Protein AF-0000000087268593 (afdb_homodimer)

Nearest PDB structures (foldseek):
  2pxx-assembly1_A  TM=8.171E-01  e=1.786E-08  Homo sapiens
  8h26-assembly1_E  TM=7.590E-01  e=1.357E-05  Staphylococcus aureus subsp. aureus NCTC 8325
  8h0s-assembly2_B  TM=7.038E-01  e=7.168E-04  Bacillus subtilis subsp. subtilis str. 168
  2yxl-assembly1_A  TM=5.690E-01  e=3.625E-04  Pyrococcus horikoshii OT3
  6pbd-assembly1_B  TM=5.430E-01  e=1.495E-02  Caulobacter vibrioides

Radius of gyration: 25.25 Å; Cα contacts (8 Å, |Δi|>4): 803; chains: 2; bounding box: 52×136×84 Å

Sequence (428 aa):
MHSKSRLDYYTPCANFKFSPHALLFVVMSEDMAADGYMEIINIDISSVLIEMMRKKYFNLPQLQYMQMDVRDMSKFSDESFDCAIDKGTLDSLMCGVEAPLSAAQMVLEVDRLLKPGGVFMLITYGDPSARIPHLNQPVCSWKIVLYILPRPGFKGNIRRSVFDPVPLTESGRLPEGFVLEDPDSHYIYVCKKGQELTGIDSPTLSHLKLQDSEMHSKSRLDYYTPCANFKFSPHALLFVVMSEDMAADGYMEIINIDISSVLIEMMRKKYFNLPQLQYMQMDVRDMSKFSDESFDCAIDKGTLDSLMCGVEAPLSAAQMVLEVDRLLKPGGVFMLITYGDPSARIPHLNQPVCSWKIVLYILPRPGFKGNIRRSVFDPVPLTESGRLPEGFVLEDPDSHYIYVCKKGQELTGIDSPTLSHLKLQDSE

Solvent-accessible surface area (backbone atoms only — not comparable to full-atom values): 23577 Å² total; per-residue (Å²): 137,80,79,74,77,66,78,74,71,74,38,78,60,64,75,36,76,58,78,43,45,43,30,23,34,38,38,30,22,70,69,44,40,96,84,69,39,54,37,36,40,37,35,33,46,48,55,67,53,32,53,41,31,45,66,71,41,64,83,38,79,51,55,38,65,40,64,36,40,63,58,56,54,76,89,51,57,69,47,64,24,43,33,36,40,33,36,21,46,64,34,18,40,55,56,32,80,61,20,70,60,47,42,38,34,27,45,50,38,51,56,45,27,31,24,70,60,12,38,40,37,40,39,32,44,49,50,46,82,68,40,37,69,48,64,61,36,90,90,49,53,65,52,76,47,35,28,52,40,56,46,61,83,60,78,58,77,71,82,66,59,60,83,43,72,50,72,60,42,96,87,38,28,69,47,88,85,66,73,70,70,40,82,73,28,36,29,35,40,41,30,31,34,48,64,72,79,68,76,74,73,65,73,62,73,61,67,66,59,66,76,64,80,114,138,80,80,73,78,66,78,73,70,74,39,79,58,64,75,37,75,60,78,44,45,43,30,23,32,37,38,31,23,70,67,46,38,96,83,68,40,53,37,33,41,37,34,32,46,48,56,68,52,33,54,40,32,45,66,71,40,64,86,39,79,51,56,38,68,40,65,35,40,63,58,57,54,76,90,51,57,70,46,64,22,42,33,36,41,33,36,20,46,64,34,19,38,56,59,32,79,61,20,70,60,46,43,39,32,27,46,51,40,50,55,46,27,30,25,69,61,11,37,39,39,41,39,33,44,50,50,44,80,68,40,38,70,49,64,62,35,90,90,50,53,65,51,75,47,33,28,54,40,57,47,59,83,60,78,58,78,74,83,66,60,62,84,44,72,49,73,61,41,96,88,39,28,71,48,88,84,66,74,70,71,39,84,73,29,36,29,36,40,38,29,31,34,48,64,73,79,68,74,73,75,69,75,65,76,66,66,70,66,66,76,72,75,119

pLDDT: mean 74.05, std 23.11, range [21.0, 97.44]

Foldseek 3Di:
DDPPPPPPPVPVCVVVLPPLPPFFKKFWAQPQDVVRDIAIETEDQDPVSQVSNCVVVVPPPSYHYDNDQLLDDVVAQFQRTQEMEGHCPLVVLCVDDPSLSSLLSNLVSVQRRHHQQGKYKYKAQDAQVGNVVSNPDPVFDWDKWKFKAADPPDPFDDPDDSPDTADADPVRHHDPPDDDRHNRIIMIIIITGHHPPPDPPPPPPPVVPPCPVD/DDPPPPVCPVPVCVVVLPPLPPFFKKFWACPQDVVRDIAIETEDQDPVSQVSNCVVVVPPPSYHYDNDQLLDDVVAQFQRTQEMEGHCPLVVLCVDDPSLSSLLSNLVSVQRRHHQQGKYKYKAQDAQVGNVVSNPDPVFDWDKWKFKAADPPPPFDDPDDSPDTADADPVRHHDPPDDDRHNRIIMIIIITGHHPPPPPPPPPPVPPPPPPVD

InterPro domains:
  IPR013216 Methyltransferase type 11 [PF08241] (29-121)
  IPR029063 S-adenosyl-L-methionine-dependent methyltransferase superfamily [G3DSA:3.40.50.150] (27-201)
  IPR029063 S-adenosyl-L-methionine-dependent methyltransferase superfamily [SSF53335] (29-153)
  IPR051419 Lysine/N-terminal Methyltransferase Superfamily [PTHR12176] (28-195)

Structure (mmCIF, N/CA/C/O backbone):
data_AF-0000000087268593-model_v1
#
loop_
_entity.id
_entity.type
_entity.pdbx_description
1 polymer 'Methyltransferase type 11 domain-containing protein'
#
loop_
_atom_site.group_PDB
_atom_site.id
_atom_site.type_symbol
_atom_site.label_atom_id
_atom_site.label_alt_id
_atom_site.label_comp_id
_atom_site.label_asym_id
_atom_site.label_entity_id
_atom_site.label_seq_id
_atom_site.pdbx_PDB_ins_code
_atom_site.Cartn_x
_atom_site.Cartn_y
_atom_site.Cartn_z
_atom_site.occupancy
_atom_site.B_iso_or_equiv
_atom_site.auth_seq_id
_atom_site.auth_comp_id
_atom_site.auth_asym_id
_atom_site.auth_atom_id
_atom_site.pdbx_PDB_model_num
ATOM 1 N N . MET A 1 1 ? 6.887 -4.945 -46.969 1 21.73 1 MET A N 1
ATOM 2 C CA . MET A 1 1 ? 5.676 -5.562 -46.438 1 21.73 1 MET A CA 1
ATOM 3 C C . MET A 1 1 ? 5.832 -5.887 -44.969 1 21.73 1 MET A C 1
ATOM 5 O O . MET A 1 1 ? 6.379 -6.93 -44.594 1 21.73 1 MET A O 1
ATOM 9 N N . HIS A 1 2 ? 6.242 -5.102 -44.062 1 23.88 2 HIS A N 1
ATOM 10 C CA . HIS A 1 2 ? 6.984 -5.004 -42.812 1 23.88 2 HIS A CA 1
ATOM 11 C C . HIS A 1 2 ? 6.109 -5.387 -41.625 1 23.88 2 HIS A C 1
ATOM 13 O O . HIS A 1 2 ? 5.062 -4.777 -41.406 1 23.88 2 HIS A O 1
ATOM 19 N N . SER A 1 3 ? 5.957 -6.734 -41.312 1 21 3 SER A N 1
ATOM 20 C CA . SER A 1 3 ? 5.16 -7.5 -40.344 1 21 3 SER A CA 1
ATOM 21 C C . SER A 1 3 ? 5.301 -6.945 -38.938 1 21 3 SER A C 1
ATOM 23 O O . SER A 1 3 ? 6.402 -6.926 -38.375 1 21 3 SER A O 1
ATOM 25 N N . LYS A 1 4 ? 4.68 -5.828 -38.75 1 26.39 4 LYS A N 1
ATOM 26 C CA . LYS A 1 4 ? 4.551 -5.078 -37.5 1 26.39 4 LYS A CA 1
ATOM 27 C C . LYS A 1 4 ? 4.246 -6.008 -36.344 1 26.39 4 LYS A C 1
ATOM 29 O O . LYS A 1 4 ? 3.229 -6.703 -36.344 1 26.39 4 LYS A O 1
ATOM 34 N N . SER A 1 5 ? 5.195 -6.699 -35.844 1 23.41 5 SER A N 1
ATOM 35 C CA . SER A 1 5 ? 5.23 -7.707 -34.812 1 23.41 5 SER A CA 1
ATOM 36 C C . SER A 1 5 ? 4.48 -7.234 -33.562 1 23.41 5 SER A C 1
ATOM 38 O O . SER A 1 5 ? 4.906 -6.289 -32.906 1 23.41 5 SER A O 1
ATOM 40 N N . ARG A 1 6 ? 3.133 -6.965 -33.688 1 26.36 6 ARG A N 1
ATOM 41 C CA . ARG A 1 6 ? 2.123 -6.695 -32.688 1 26.36 6 ARG A CA 1
ATOM 42 C C . ARG A 1 6 ? 2.316 -7.602 -31.469 1 26.36 6 ARG A C 1
ATOM 44 O O . ARG A 1 6 ? 2.168 -8.82 -31.578 1 26.36 6 ARG A O 1
ATOM 51 N N . LEU A 1 7 ? 3.338 -7.395 -30.859 1 27.27 7 LEU A N 1
ATOM 52 C CA . LEU A 1 7 ? 3.463 -8.133 -29.609 1 27.27 7 LEU A CA 1
ATOM 53 C C . LEU A 1 7 ? 2.115 -8.227 -28.906 1 27.27 7 LEU A C 1
ATOM 55 O O . LEU A 1 7 ? 1.585 -7.219 -28.422 1 27.27 7 LEU A O 1
ATOM 59 N N . ASP A 1 8 ? 1.06 -8.82 -29.422 1 28.05 8 ASP A N 1
ATOM 60 C CA . ASP A 1 8 ? -0.202 -9.336 -28.906 1 28.05 8 ASP A CA 1
ATOM 61 C C . ASP A 1 8 ? -0.031 -9.883 -27.5 1 28.05 8 ASP A C 1
ATOM 63 O O . ASP A 1 8 ? 0.401 -11.023 -27.312 1 28.05 8 ASP A O 1
ATOM 67 N N . TYR A 1 9 ? 0.7 -9.258 -26.703 1 29.55 9 TYR A N 1
ATOM 68 C CA . TYR A 1 9 ? 0.816 -9.664 -25.312 1 29.55 9 TYR A CA 1
ATOM 69 C C . TYR A 1 9 ? -0.553 -9.977 -24.719 1 29.55 9 TYR A C 1
ATOM 71 O O . TYR A 1 9 ? -1.32 -9.062 -24.406 1 29.55 9 TYR A O 1
ATOM 79 N N . TYR A 1 10 ? -1.318 -10.859 -25.219 1 31.02 10 TYR A N 1
ATOM 80 C CA . TYR A 1 10 ? -2.457 -11.531 -24.594 1 31.02 10 TYR A CA 1
ATOM 81 C C . TYR A 1 10 ? -2.143 -11.922 -23.156 1 31.02 10 TYR A C 1
ATOM 83 O O . TYR A 1 10 ? -1.523 -12.953 -22.906 1 31.02 10 TYR A O 1
ATOM 91 N N . THR A 1 11 ? -1.538 -11.102 -22.453 1 35 11 THR A N 1
ATOM 92 C CA . THR A 1 11 ? -1.413 -11.547 -21.062 1 35 11 THR A CA 1
ATOM 93 C C . THR A 1 11 ? -2.787 -11.773 -20.438 1 35 11 THR A C 1
ATOM 95 O O . THR A 1 11 ? -3.686 -10.945 -20.594 1 35 11 THR A O 1
ATOM 98 N N . PRO A 1 12 ? -2.998 -13.062 -20.172 1 34.59 12 PRO A N 1
ATOM 99 C CA . PRO A 1 12 ? -4.27 -13.258 -19.469 1 34.59 12 PRO A CA 1
ATOM 100 C C . PRO A 1 12 ? -4.668 -12.062 -18.609 1 34.59 12 PRO A C 1
ATOM 102 O O . PRO A 1 12 ? -5.859 -11.812 -18.406 1 34.59 12 PRO A O 1
ATOM 105 N N . CYS A 1 13 ? -3.725 -11.531 -18.031 1 36.75 13 CYS A N 1
ATOM 106 C CA . CYS A 1 13 ? -4.129 -10.367 -17.25 1 36.75 13 CYS A CA 1
ATOM 107 C C . CYS A 1 13 ? -4.578 -9.227 -18.156 1 36.75 13 CYS A C 1
ATOM 109 O O . CYS A 1 13 ? -5.02 -8.18 -17.688 1 36.75 13 CYS A O 1
ATOM 111 N N . ALA A 1 14 ? -4.082 -9.148 -19.359 1 36.81 14 ALA A N 1
ATOM 112 C CA . ALA A 1 14 ? -4.52 -8.062 -20.234 1 36.81 14 ALA A CA 1
ATOM 113 C C . ALA A 1 14 ? -6.031 -7.859 -20.141 1 36.81 14 ALA A C 1
ATOM 115 O O . ALA A 1 14 ? -6.508 -6.723 -20.172 1 36.81 14 ALA A O 1
ATOM 116 N N . ASN A 1 15 ? -6.695 -8.961 -20.359 1 33.91 15 ASN A N 1
ATOM 117 C CA . ASN A 1 15 ? -8.109 -8.711 -20.109 1 33.91 15 ASN A CA 1
ATOM 118 C C . ASN A 1 15 ? -8.383 -8.445 -18.641 1 33.91 15 ASN A C 1
ATOM 120 O O . ASN A 1 15 ? -9.508 -8.625 -18.172 1 33.91 15 ASN A O 1
ATOM 124 N N . PHE A 1 16 ? -7.32 -8.594 -18.031 1 33.25 16 PHE A N 1
ATOM 125 C CA . PHE A 1 16 ? -7.539 -8.477 -16.609 1 33.25 16 PHE A CA 1
ATOM 126 C C . PHE A 1 16 ? -8.156 -7.129 -16.25 1 33.25 16 PHE A C 1
ATOM 128 O O . PHE A 1 16 ? -7.492 -6.094 -16.344 1 33.25 16 PHE A O 1
ATOM 135 N N . LYS A 1 17 ? -9.312 -6.953 -16.516 1 35.53 17 LYS A N 1
ATOM 136 C CA . LYS A 1 17 ? -10.016 -5.855 -15.859 1 35.53 17 LYS A CA 1
ATOM 137 C C . LYS A 1 17 ? -9.586 -5.715 -14.406 1 35.53 17 LYS A C 1
ATOM 139 O O . LYS A 1 17 ? -9.969 -6.52 -13.555 1 35.53 17 LYS A O 1
ATOM 144 N N . PHE A 1 18 ? -8.312 -5.387 -14.375 1 38.34 18 PHE A N 1
ATOM 145 C CA . PHE A 1 18 ? -7.645 -5.215 -13.094 1 38.34 18 PHE A CA 1
ATOM 146 C C . PHE A 1 18 ? -8.523 -4.445 -12.117 1 38.34 18 PHE A C 1
ATOM 148 O O . PHE A 1 18 ? -9.164 -3.461 -12.5 1 38.34 18 PHE A O 1
ATOM 155 N N . SER A 1 19 ? -8.992 -5.051 -11.141 1 38.78 19 SER A N 1
ATOM 156 C CA . SER A 1 19 ? -9.703 -4.34 -10.078 1 38.78 19 SER A CA 1
ATOM 157 C C . SER A 1 19 ? -8.789 -3.346 -9.375 1 38.78 19 SER A C 1
ATOM 159 O O . SER A 1 19 ? -7.676 -3.695 -8.969 1 38.78 19 SER A O 1
ATOM 161 N N . PRO A 1 20 ? -8.922 -1.991 -9.719 1 40.91 20 PRO A N 1
ATOM 162 C CA . PRO A 1 20 ? -8.195 -0.773 -9.352 1 40.91 20 PRO A CA 1
ATOM 163 C C . PRO A 1 20 ? -8.031 -0.619 -7.844 1 40.91 20 PRO A C 1
ATOM 165 O O . PRO A 1 20 ? -7.641 0.451 -7.367 1 40.91 20 PRO A O 1
ATOM 168 N N . HIS A 1 21 ? -8.516 -1.414 -6.953 1 44.97 21 HIS A N 1
ATOM 169 C CA . HIS A 1 21 ? -8.688 -1.096 -5.539 1 44.97 21 HIS A CA 1
ATOM 170 C C . HIS A 1 21 ? -7.34 -0.989 -4.832 1 44.97 21 HIS A C 1
ATOM 172 O O . HIS A 1 21 ? -7.285 -0.754 -3.623 1 44.97 21 HIS A O 1
ATOM 178 N N . ALA A 1 22 ? -6.293 -0.843 -5.637 1 49.72 22 ALA A N 1
ATOM 179 C CA . ALA A 1 22 ? -4.973 -0.987 -5.031 1 49.72 22 ALA A CA 1
ATOM 180 C C . ALA A 1 22 ? -4.391 0.372 -4.652 1 49.72 22 ALA A C 1
ATOM 182 O O . ALA A 1 22 ? -3.186 0.497 -4.426 1 49.72 22 ALA A O 1
ATOM 183 N N . LEU A 1 23 ? -5.363 1.425 -4.316 1 58.44 23 LEU A N 1
ATOM 184 C CA . LEU A 1 23 ? -4.699 2.689 -4.023 1 58.44 23 LEU A CA 1
ATOM 185 C C . LEU A 1 23 ? -4.285 2.758 -2.559 1 58.44 23 LEU A C 1
ATOM 187 O O . LEU A 1 23 ? -5.055 2.381 -1.672 1 58.44 23 LEU A O 1
ATOM 191 N N . LEU A 1 24 ? -3.062 3.295 -2.283 1 69.06 24 LEU A N 1
ATOM 192 C CA . LEU A 1 24 ? -2.432 3.303 -0.967 1 69.06 24 LEU A CA 1
ATOM 193 C C . LEU A 1 24 ? -2.562 4.672 -0.31 1 69.06 24 LEU A C 1
ATOM 195 O O . LEU A 1 24 ? -2.566 4.777 0.918 1 69.06 24 LEU A O 1
ATOM 199 N N . PHE A 1 25 ? -3.016 5.812 -1.142 1 72.94 25 PHE A N 1
ATOM 200 C CA . PHE A 1 25 ? -3.074 7.145 -0.549 1 72.94 25 PHE A CA 1
ATOM 201 C C . PHE A 1 25 ? -4.324 7.883 -1.005 1 72.94 25 PHE A C 1
ATOM 203 O O . PHE A 1 25 ? -4.602 7.969 -2.203 1 72.94 25 PHE A O 1
ATOM 210 N N . VAL A 1 26 ? -5.113 8.414 0.04 1 70.94 26 VAL A N 1
ATOM 211 C CA . VAL A 1 26 ? -6.395 9.055 -0.235 1 70.94 26 VAL A CA 1
ATOM 212 C C . VAL A 1 26 ? -6.473 10.383 0.516 1 70.94 26 VAL A C 1
ATOM 214 O O . VAL A 1 26 ? -6.086 10.469 1.684 1 70.94 26 VAL A O 1
ATOM 217 N N . VAL A 1 27 ? -6.922 11.359 -0.181 1 64.5 27 VAL A N 1
ATOM 218 C CA . VAL A 1 27 ? -7.266 12.609 0.497 1 64.5 27 VAL A CA 1
ATOM 219 C C . VAL A 1 27 ? -8.742 12.914 0.291 1 64.5 27 VAL A C 1
ATOM 221 O O . VAL A 1 27 ? -9.32 12.578 -0.75 1 64.5 27 VAL A O 1
ATOM 224 N N . MET A 1 28 ? -9.312 13.523 1.406 1 70.31 28 MET A N 1
ATOM 225 C CA . MET A 1 28 ? -10.75 13.766 1.366 1 70.31 28 MET A CA 1
ATOM 226 C C . MET A 1 28 ? -11.078 15.18 1.825 1 70.31 28 MET A C 1
ATOM 228 O O . MET A 1 28 ? -10.438 15.703 2.736 1 70.31 28 MET A O 1
ATOM 232 N N . SER A 1 29 ? -11.93 15.867 1.121 1 68.44 29 SER A N 1
ATOM 233 C CA . SER A 1 29 ? -12.453 17.172 1.511 1 68.44 29 SER A CA 1
ATOM 234 C C . SER A 1 29 ? -13.977 17.141 1.623 1 68.44 29 SER A C 1
ATOM 236 O O . SER A 1 29 ? -14.648 16.516 0.811 1 68.44 29 SER A O 1
ATOM 238 N N . GLU A 1 30 ? -14.492 17.547 2.855 1 56.53 30 GLU A N 1
ATOM 239 C CA . GLU A 1 30 ? -15.938 17.641 3.061 1 56.53 30 GLU A CA 1
ATOM 240 C C . GLU A 1 30 ? -16.547 18.719 2.17 1 56.53 30 GLU A C 1
ATOM 242 O O . GLU A 1 30 ? -17.766 18.797 2.035 1 56.53 30 GLU A O 1
ATOM 247 N N . ASP A 1 31 ? -15.68 19.562 1.7 1 52.91 31 ASP A N 1
ATOM 248 C CA . ASP A 1 31 ? -16.328 20.609 0.912 1 52.91 31 ASP A CA 1
ATOM 249 C C . ASP A 1 31 ? -17.172 20 -0.216 1 52.91 31 ASP A C 1
ATOM 251 O O . ASP A 1 31 ? -16.672 19.172 -0.982 1 52.91 31 ASP A O 1
ATOM 255 N N . MET A 1 32 ? -18.359 19.672 0.169 1 45.19 32 MET A N 1
ATOM 256 C CA . MET A 1 32 ? -19.422 19.078 -0.64 1 45.19 32 MET A CA 1
ATOM 257 C C . MET A 1 32 ? -19.281 19.469 -2.105 1 45.19 32 MET A C 1
ATOM 259 O O . MET A 1 32 ? -19.062 20.641 -2.416 1 45.19 32 MET A O 1
ATOM 263 N N . ALA A 1 33 ? -18.797 18.5 -2.809 1 46.91 33 ALA A N 1
ATOM 264 C CA . ALA A 1 33 ? -19.078 18.781 -4.215 1 46.91 33 ALA A CA 1
ATOM 265 C C . ALA A 1 33 ? -20.5 19.297 -4.398 1 46.91 33 ALA A C 1
ATOM 267 O O . ALA A 1 33 ? -21.344 19.156 -3.508 1 46.91 33 ALA A O 1
ATOM 268 N N . ALA A 1 34 ? -20.703 20.047 -5.367 1 47.31 34 ALA A N 1
ATOM 269 C CA . ALA A 1 34 ? -21.984 20.703 -5.648 1 47.31 34 ALA A CA 1
ATOM 270 C C . ALA A 1 34 ? -23.156 19.828 -5.227 1 47.31 34 ALA A C 1
ATOM 272 O O . ALA A 1 34 ? -24.188 20.328 -4.773 1 47.31 34 ALA A O 1
ATOM 273 N N . ASP A 1 35 ? -23.094 18.656 -5.195 1 48.19 35 ASP A N 1
ATOM 274 C CA . ASP A 1 35 ? -24.266 17.812 -4.969 1 48.19 35 ASP A CA 1
ATOM 275 C C . ASP A 1 35 ? -24.25 17.203 -3.566 1 48.19 35 ASP A C 1
ATOM 277 O O . ASP A 1 35 ? -25.078 16.359 -3.238 1 48.19 35 ASP A O 1
ATOM 281 N N . GLY A 1 36 ? -23.406 17.75 -2.688 1 52.16 36 GLY A N 1
ATOM 282 C CA . GLY A 1 36 ? -23.5 17.312 -1.308 1 52.16 36 GLY A CA 1
ATOM 283 C C . GLY A 1 36 ? -22.578 16.125 -1.006 1 52.16 36 GLY A C 1
ATOM 284 O O . GLY A 1 36 ? -22.719 15.477 0.027 1 52.16 36 GLY A O 1
ATOM 285 N N . TYR A 1 37 ? -21.719 15.766 -2.021 1 53.41 37 TYR A N 1
ATOM 286 C CA . TYR A 1 37 ? -20.891 14.594 -1.766 1 53.41 37 TYR A CA 1
ATOM 287 C C . TYR A 1 37 ? -19.484 15 -1.381 1 53.41 37 TYR A C 1
ATOM 289 O O . TYR A 1 37 ? -19.031 16.094 -1.708 1 53.41 37 TYR A O 1
ATOM 297 N N . MET A 1 38 ? -18.922 14.203 -0.551 1 64.38 38 MET A N 1
ATOM 298 C CA . MET A 1 38 ? -17.516 14.336 -0.209 1 64.38 38 MET A CA 1
ATOM 299 C C . MET A 1 38 ? -16.625 14.031 -1.414 1 64.38 38 MET A C 1
ATOM 301 O O . MET A 1 38 ? -16.922 13.117 -2.186 1 64.38 38 MET A O 1
ATOM 305 N N . GLU A 1 39 ? -15.75 15.023 -1.605 1 72.62 39 GLU A N 1
ATOM 306 C CA . GLU A 1 39 ? -14.766 14.766 -2.654 1 72.62 39 GLU A CA 1
ATOM 307 C C . GLU A 1 39 ? -13.648 13.852 -2.158 1 72.62 39 GLU A C 1
ATOM 309 O O . GLU A 1 39 ? -13.07 14.094 -1.098 1 72.62 39 GLU A O 1
ATOM 314 N N . ILE A 1 40 ? -13.484 12.773 -2.801 1 77.38 40 ILE A N 1
ATOM 315 C CA . ILE A 1 40 ? -12.438 11.812 -2.471 1 77.38 40 ILE A CA 1
ATOM 316 C C . ILE A 1 40 ? -11.445 11.719 -3.629 1 77.38 40 ILE A C 1
ATOM 318 O O . ILE A 1 40 ? -11.828 11.422 -4.762 1 77.38 40 ILE A O 1
ATOM 322 N N . ILE A 1 41 ? -10.234 12.086 -3.33 1 84.06 41 ILE A N 1
ATOM 323 C CA . ILE A 1 41 ? -9.188 11.992 -4.344 1 84.06 41 ILE A CA 1
ATOM 324 C C . ILE A 1 41 ? -8.219 10.867 -3.986 1 84.06 41 ILE A C 1
ATOM 326 O O . ILE A 1 41 ? -7.59 10.898 -2.926 1 84.06 41 ILE A O 1
ATOM 330 N N . ASN A 1 42 ? -8.172 9.875 -4.852 1 83.62 42 ASN A N 1
ATOM 331 C CA . ASN A 1 42 ? -7.242 8.758 -4.727 1 83.62 42 ASN A CA 1
ATOM 332 C C . ASN A 1 42 ? -5.957 9.008 -5.516 1 83.62 42 ASN A C 1
ATOM 334 O O . ASN A 1 42 ? -6.008 9.344 -6.699 1 83.62 42 ASN A O 1
ATOM 338 N N . ILE A 1 43 ? -4.867 8.852 -4.797 1 88.25 43 ILE A N 1
ATOM 339 C CA . ILE A 1 43 ? -3.584 9.195 -5.395 1 88.25 43 ILE A CA 1
ATOM 340 C C . ILE A 1 43 ? -2.688 7.961 -5.445 1 88.25 43 ILE A C 1
ATOM 342 O O . ILE A 1 43 ? -2.637 7.188 -4.488 1 88.25 43 ILE A O 1
ATOM 346 N N . ASP A 1 44 ? -2.102 7.836 -6.562 1 84 44 ASP A N 1
ATOM 347 C CA . ASP A 1 44 ? -1.076 6.809 -6.723 1 84 44 ASP A CA 1
ATOM 348 C C . ASP A 1 44 ? -0.009 7.25 -7.723 1 84 44 ASP A C 1
ATOM 350 O O . ASP A 1 44 ? -0.282 8.055 -8.617 1 84 44 ASP A O 1
ATOM 354 N N . ILE A 1 45 ? 1.145 6.738 -7.5 1 86.19 45 ILE A N 1
ATOM 355 C CA . ILE A 1 45 ? 2.23 7.109 -8.398 1 86.19 45 ILE A CA 1
ATOM 356 C C . ILE A 1 45 ? 2.111 6.324 -9.703 1 86.19 45 ILE A C 1
ATOM 358 O O . ILE A 1 45 ? 2.6 6.762 -10.75 1 86.19 45 ILE A O 1
ATOM 362 N N . SER A 1 46 ? 1.531 5.172 -9.656 1 80.44 46 SER A N 1
ATOM 363 C CA . SER A 1 46 ? 1.43 4.277 -10.805 1 80.44 46 SER A CA 1
ATOM 364 C C . SER A 1 46 ? 0.363 4.754 -11.781 1 80.44 46 SER A C 1
ATOM 366 O O . SER A 1 46 ? -0.831 4.707 -11.477 1 80.44 46 SER A O 1
ATOM 368 N N . SER A 1 47 ? 0.798 5.113 -12.977 1 78.75 47 SER A N 1
ATOM 369 C CA . SER A 1 47 ? -0.146 5.52 -14.008 1 78.75 47 SER A CA 1
ATOM 370 C C . SER A 1 47 ? -1.028 4.355 -14.445 1 78.75 47 SER A C 1
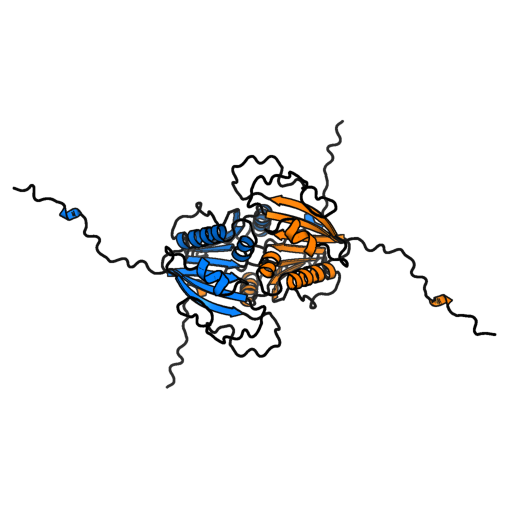ATOM 372 O O . SER A 1 47 ? -2.209 4.543 -14.742 1 78.75 47 SER A O 1
ATOM 374 N N . VAL A 1 48 ? -0.414 3.242 -14.398 1 72.44 48 VAL A N 1
ATOM 375 C CA . VAL A 1 48 ? -1.135 2.041 -14.812 1 72.44 48 VAL A CA 1
ATOM 376 C C . VAL A 1 48 ? -2.324 1.809 -13.883 1 72.44 48 VAL A C 1
ATOM 378 O O . VAL A 1 48 ? -3.443 1.577 -14.344 1 72.44 48 VAL A O 1
ATOM 381 N N . LEU A 1 49 ? -2.064 1.906 -12.625 1 75.5 49 LEU A N 1
ATOM 382 C CA . LEU A 1 49 ? -3.131 1.701 -11.656 1 75.5 49 LEU A CA 1
ATOM 383 C C . LEU A 1 49 ? -4.18 2.803 -11.758 1 75.5 49 LEU A C 1
ATOM 385 O O . LEU A 1 49 ? -5.383 2.527 -11.727 1 75.5 49 LEU A O 1
ATOM 389 N N . ILE A 1 50 ? -3.74 3.998 -11.945 1 80.88 50 ILE A N 1
ATOM 390 C CA . ILE A 1 50 ? -4.652 5.137 -12.023 1 80.88 50 ILE A CA 1
ATOM 391 C C . ILE A 1 50 ? -5.543 5.004 -13.258 1 80.88 50 ILE A C 1
ATOM 393 O O . ILE A 1 50 ? -6.758 5.207 -13.172 1 80.88 50 ILE A O 1
ATOM 397 N N . GLU A 1 51 ? -4.996 4.691 -14.328 1 76.69 51 GLU A N 1
ATOM 398 C CA . GLU A 1 51 ? -5.77 4.543 -15.562 1 76.69 51 GLU A CA 1
ATOM 399 C C . GLU A 1 51 ? -6.793 3.418 -15.438 1 76.69 51 GLU A C 1
ATOM 401 O O . GLU A 1 51 ? -7.938 3.564 -15.875 1 76.69 51 GLU A O 1
ATOM 406 N N . MET A 1 52 ? -6.359 2.449 -14.805 1 70.44 52 MET A N 1
ATOM 407 C CA . MET A 1 52 ? -7.258 1.316 -14.586 1 70.44 52 MET A CA 1
ATOM 408 C C . MET A 1 52 ? -8.438 1.719 -13.711 1 70.44 52 MET A C 1
ATOM 410 O O . MET A 1 52 ? -9.578 1.362 -13.992 1 70.44 52 MET A O 1
ATOM 414 N N . MET A 1 53 ? -8.195 2.42 -12.711 1 74.25 53 MET A N 1
ATOM 415 C CA . MET A 1 53 ? -9.234 2.814 -11.766 1 74.25 53 MET A CA 1
ATOM 416 C C . MET A 1 53 ? -10.188 3.832 -12.391 1 74.25 53 MET A C 1
ATOM 418 O O . MET A 1 53 ? -11.391 3.777 -12.156 1 74.25 53 MET A O 1
ATOM 422 N N . ARG A 1 54 ? -9.672 4.699 -13.172 1 76.25 54 ARG A N 1
ATOM 423 C CA . ARG A 1 54 ? -10.5 5.688 -13.852 1 76.25 54 ARG A CA 1
ATOM 424 C C . ARG A 1 54 ? -11.492 5.016 -14.789 1 76.25 54 ARG A C 1
ATOM 426 O O . ARG A 1 54 ? -12.648 5.426 -14.875 1 76.25 54 ARG A O 1
ATOM 433 N N . LYS A 1 55 ? -11.039 4.082 -15.461 1 71.06 55 LYS A N 1
ATOM 434 C CA . LYS A 1 55 ? -11.906 3.363 -16.391 1 71.06 55 LYS A CA 1
ATOM 435 C C . LYS A 1 55 ? -12.992 2.594 -15.641 1 71.06 55 LYS A C 1
ATOM 437 O O . LYS A 1 55 ? -14.156 2.584 -16.062 1 71.06 55 LYS A O 1
ATOM 442 N N . LYS A 1 56 ? -12.656 2.127 -14.633 1 64.25 56 LYS A N 1
ATOM 443 C CA . LYS A 1 56 ? -13.578 1.289 -13.867 1 64.25 56 LYS A CA 1
ATOM 444 C C . LYS A 1 56 ? -14.641 2.133 -13.172 1 64.25 56 LYS A C 1
ATOM 446 O O . LYS A 1 56 ? -15.805 1.729 -13.086 1 64.25 56 LYS A O 1
ATOM 451 N N . TYR A 1 57 ? -14.188 3.191 -12.703 1 67.12 57 TYR A N 1
ATOM 452 C CA . TYR A 1 57 ? -15.086 3.982 -11.875 1 67.12 57 TYR A CA 1
ATOM 453 C C . TYR A 1 57 ? -15.5 5.262 -12.594 1 67.12 57 TYR A C 1
ATOM 455 O O . TYR A 1 57 ? -15.773 6.281 -11.953 1 67.12 57 TYR A O 1
ATOM 463 N N . PHE A 1 58 ? -15.492 5.156 -13.789 1 67.5 58 PHE A N 1
ATOM 464 C CA . PHE A 1 58 ? -15.82 6.305 -14.633 1 67.5 58 PHE A CA 1
ATOM 465 C C . PHE A 1 58 ? -17.203 6.836 -14.305 1 67.5 58 PHE A C 1
ATOM 467 O O . PHE A 1 58 ? -17.469 8.031 -14.453 1 67.5 58 PHE A O 1
ATOM 474 N N . ASN A 1 59 ? -17.984 6.027 -13.578 1 66.81 59 ASN A N 1
ATOM 475 C CA . ASN A 1 59 ? -19.375 6.41 -13.328 1 66.81 59 ASN A CA 1
ATOM 476 C C . ASN A 1 59 ? -19.562 6.957 -11.914 1 66.81 59 ASN A C 1
ATOM 478 O O . ASN A 1 59 ? -20.672 7.25 -11.492 1 66.81 59 ASN A O 1
ATOM 482 N N . LEU A 1 60 ? -18.531 7.043 -11.195 1 66.88 60 LEU A N 1
ATOM 483 C CA . LEU A 1 60 ? -18.578 7.598 -9.844 1 66.88 60 LEU A CA 1
ATOM 484 C C . LEU A 1 60 ? -17.766 8.891 -9.766 1 66.88 60 LEU A C 1
ATOM 486 O O . LEU A 1 60 ? -16.609 8.883 -9.344 1 66.88 60 LEU A O 1
ATOM 490 N N . PRO A 1 61 ? -18.438 9.93 -10.07 1 68.44 61 PRO A N 1
ATOM 491 C CA . PRO A 1 61 ? -17.703 11.195 -10.172 1 68.44 61 PRO A CA 1
ATOM 492 C C . PRO A 1 61 ? -17.125 11.648 -8.836 1 68.44 61 PRO A C 1
ATOM 494 O O . PRO A 1 61 ? -16.188 12.453 -8.805 1 68.44 61 PRO A O 1
ATOM 497 N N . GLN A 1 62 ? -17.641 11.18 -7.738 1 67.19 62 GLN A N 1
ATOM 498 C CA . GLN A 1 62 ? -17.141 11.578 -6.43 1 67.19 62 GLN A CA 1
ATOM 499 C C . GLN A 1 62 ? -15.758 10.977 -6.172 1 67.19 62 GLN A C 1
ATOM 501 O O . GLN A 1 62 ? -15.055 11.406 -5.254 1 67.19 62 GLN A O 1
ATOM 506 N N . LEU A 1 63 ? -15.445 10.055 -6.945 1 73.69 63 LEU A N 1
ATOM 507 C CA . LEU A 1 63 ? -14.148 9.398 -6.816 1 73.69 63 LEU A CA 1
ATOM 508 C C . LEU A 1 63 ? -13.195 9.859 -7.91 1 73.69 63 LEU A C 1
ATOM 510 O O . LEU A 1 63 ? -13.43 9.609 -9.094 1 73.69 63 LEU A O 1
ATOM 514 N N . GLN A 1 64 ? -12.266 10.594 -7.469 1 80.81 64 GLN A N 1
ATOM 515 C CA . GLN A 1 64 ? -11.234 11.039 -8.406 1 80.81 64 GLN A CA 1
ATOM 516 C C . GLN A 1 64 ? -9.953 10.234 -8.242 1 80.81 64 GLN A C 1
ATOM 518 O O . GLN A 1 64 ? -9.594 9.852 -7.125 1 80.81 64 GLN A O 1
ATOM 523 N N . TYR A 1 65 ? -9.328 10.023 -9.328 1 82.69 65 TYR A N 1
ATOM 524 C CA . TYR A 1 65 ? -8.062 9.305 -9.352 1 82.69 65 TYR A CA 1
ATOM 525 C C . TYR A 1 65 ? -6.98 10.125 -10.047 1 82.69 65 TYR A C 1
ATOM 527 O O . TYR A 1 65 ? -7.156 10.547 -11.195 1 82.69 65 TYR A O 1
ATOM 535 N N . MET A 1 66 ? -5.926 10.32 -9.359 1 87.12 66 MET A N 1
ATOM 536 C CA . MET A 1 66 ? -4.863 11.156 -9.906 1 87.12 66 MET A CA 1
ATOM 537 C C . MET A 1 66 ? -3.504 10.492 -9.75 1 87.12 66 MET A C 1
ATOM 539 O O . MET A 1 66 ? -3.17 10.008 -8.664 1 87.12 66 MET A O 1
ATOM 543 N N . GLN A 1 67 ? -2.842 10.438 -10.852 1 87.31 67 GLN A N 1
ATOM 544 C CA . GLN A 1 67 ? -1.44 10.047 -10.758 1 87.31 67 GLN A CA 1
ATOM 545 C C . GLN A 1 67 ? -0.601 11.148 -10.117 1 87.31 67 GLN A C 1
ATOM 547 O O . GLN A 1 67 ? -0.565 12.273 -10.617 1 87.31 67 GLN A O 1
ATOM 552 N N . MET A 1 68 ? 0.018 10.82 -8.977 1 90.88 68 MET A N 1
ATOM 553 C CA . MET A 1 68 ? 0.794 11.836 -8.273 1 90.88 68 MET A CA 1
ATOM 554 C C . MET A 1 68 ? 1.783 11.195 -7.309 1 90.88 68 MET A C 1
ATOM 556 O O . MET A 1 68 ? 1.52 10.117 -6.766 1 90.88 68 MET A O 1
ATOM 560 N N . ASP A 1 69 ? 2.953 11.875 -7.207 1 90.94 69 ASP A N 1
ATOM 561 C CA . ASP A 1 69 ? 3.924 11.531 -6.172 1 90.94 69 ASP A CA 1
ATOM 562 C C . ASP A 1 69 ? 3.557 12.172 -4.836 1 90.94 69 ASP A C 1
ATOM 564 O O . ASP A 1 69 ? 3.488 13.398 -4.73 1 90.94 69 ASP A O 1
ATOM 568 N N . VAL A 1 70 ? 3.326 11.328 -3.865 1 93.94 70 VAL A N 1
ATOM 569 C CA . VAL A 1 70 ? 2.857 11.836 -2.578 1 93.94 70 VAL A CA 1
ATOM 570 C C . VAL A 1 70 ? 3.941 12.695 -1.934 1 93.94 70 VAL A C 1
ATOM 572 O O . VAL A 1 70 ? 3.676 13.422 -0.973 1 93.94 70 VAL A O 1
ATOM 575 N N . ARG A 1 71 ? 5.18 12.68 -2.4 1 94.25 71 ARG A N 1
ATOM 576 C CA . ARG A 1 71 ? 6.273 13.508 -1.894 1 94.25 71 ARG A CA 1
ATOM 577 C C . ARG A 1 71 ? 6.18 14.93 -2.43 1 94.25 71 ARG A C 1
ATOM 579 O O . ARG A 1 71 ? 6.852 15.836 -1.927 1 94.25 71 ARG A O 1
ATOM 586 N N . ASP A 1 72 ? 5.445 15.008 -3.492 1 95.12 72 ASP A N 1
ATOM 587 C CA . ASP A 1 72 ? 5.184 16.297 -4.121 1 95.12 72 ASP A CA 1
ATOM 588 C C . ASP A 1 72 ? 3.75 16.375 -4.637 1 95.12 72 ASP A C 1
ATOM 590 O O . ASP A 1 72 ? 3.463 15.945 -5.758 1 95.12 72 ASP A O 1
ATOM 594 N N . MET A 1 73 ? 2.924 17 -3.857 1 95.75 73 MET A N 1
ATOM 595 C CA . MET A 1 73 ? 1.52 17.125 -4.234 1 95.75 73 MET A CA 1
ATOM 596 C C . MET A 1 73 ? 1.147 18.594 -4.469 1 95.75 73 MET A C 1
ATOM 598 O O . MET A 1 73 ? 0.096 19.047 -4.02 1 95.75 73 MET A O 1
ATOM 602 N N . SER A 1 74 ? 1.939 19.25 -5.199 1 94.38 74 SER A N 1
ATOM 603 C CA . SER A 1 74 ? 1.839 20.688 -5.406 1 94.38 74 SER A CA 1
ATOM 604 C C . SER A 1 74 ? 0.613 21.047 -6.242 1 94.38 74 SER A C 1
ATOM 606 O O . SER A 1 74 ? 0.223 22.203 -6.316 1 94.38 74 SER A O 1
ATOM 608 N N . LYS A 1 75 ? 0.038 20.047 -6.805 1 93.38 75 LYS A N 1
ATOM 609 C CA . LYS A 1 75 ? -1.186 20.297 -7.562 1 93.38 75 LYS A CA 1
ATOM 610 C C . LYS A 1 75 ? -2.326 20.719 -6.645 1 93.38 75 LYS A C 1
ATOM 612 O O . LYS A 1 75 ? -3.318 21.297 -7.102 1 93.38 75 LYS A O 1
ATOM 617 N N . PHE A 1 76 ? -2.184 20.375 -5.441 1 94.69 76 PHE A N 1
ATOM 618 C CA . PHE A 1 76 ? -3.213 20.75 -4.477 1 94.69 76 PHE A CA 1
ATOM 619 C C . PHE A 1 76 ? -2.789 21.969 -3.668 1 94.69 76 PHE A C 1
ATOM 621 O O . PHE A 1 76 ? -1.618 22.109 -3.309 1 94.69 76 PHE A O 1
ATOM 628 N N . SER A 1 77 ? -3.76 22.719 -3.352 1 95.62 77 SER A N 1
ATOM 629 C CA . SER A 1 77 ? -3.504 23.906 -2.541 1 95.62 77 SER A CA 1
ATOM 630 C C . SER A 1 77 ? -3.322 23.547 -1.071 1 95.62 77 SER A C 1
ATOM 632 O O . SER A 1 77 ? -3.77 22.484 -0.628 1 95.62 77 SER A O 1
ATOM 634 N N . ASP A 1 78 ? -2.688 24.453 -0.389 1 95.94 78 ASP A N 1
ATOM 635 C CA . ASP A 1 78 ? -2.537 24.297 1.054 1 95.94 78 ASP A CA 1
ATOM 636 C C . ASP A 1 78 ? -3.898 24.25 1.746 1 95.94 78 ASP A C 1
ATOM 638 O O . ASP A 1 78 ? -4.836 24.938 1.327 1 95.94 78 ASP A O 1
ATOM 642 N N . GLU A 1 79 ? -3.941 23.422 2.77 1 94.25 79 GLU A N 1
ATOM 643 C CA . GLU A 1 79 ? -5.098 23.391 3.66 1 94.25 79 GLU A CA 1
ATOM 644 C C . GLU A 1 79 ? -6.395 23.234 2.873 1 94.25 79 GLU A C 1
ATOM 646 O O . GLU A 1 79 ? -7.352 23.984 3.092 1 94.25 79 GLU A O 1
ATOM 651 N N . SER A 1 80 ? -6.414 22.312 1.952 1 92.44 80 SER A N 1
ATOM 652 C CA . SER A 1 80 ? -7.574 22.125 1.085 1 92.44 80 SER A CA 1
ATOM 653 C C . SER A 1 80 ? -8.328 20.844 1.428 1 92.44 80 SER A C 1
ATOM 655 O O . SER A 1 80 ? -9.398 20.594 0.886 1 92.44 80 SER A O 1
ATOM 657 N N . PHE A 1 81 ? -7.754 20.094 2.369 1 89.06 81 PHE A N 1
ATOM 658 C CA . PHE A 1 81 ? -8.375 18.812 2.688 1 89.06 81 PHE A CA 1
ATOM 659 C C . PHE A 1 81 ? -8.617 18.688 4.188 1 89.06 81 PHE A C 1
ATOM 661 O O . PHE A 1 81 ? -7.914 19.297 4.988 1 89.06 81 PHE A O 1
ATOM 668 N N . ASP A 1 82 ? -9.625 17.812 4.473 1 83.38 82 ASP A N 1
ATOM 669 C CA . ASP A 1 82 ? -9.984 17.578 5.871 1 83.38 82 ASP A CA 1
ATOM 670 C C . ASP A 1 82 ? -9.297 16.312 6.402 1 83.38 82 ASP A C 1
ATOM 672 O O . ASP A 1 82 ? -9.047 16.203 7.605 1 83.38 82 ASP A O 1
ATOM 676 N N . CYS A 1 83 ? -9.062 15.453 5.473 1 86.38 83 CYS A N 1
ATOM 677 C CA . CYS A 1 83 ? -8.547 14.156 5.906 1 86.38 83 CYS A CA 1
ATOM 678 C C . CYS A 1 83 ? -7.609 13.562 4.863 1 86.38 83 CYS A C 1
ATOM 680 O O . CYS A 1 83 ? -7.793 13.781 3.664 1 86.38 83 CYS A O 1
ATOM 682 N N . ALA A 1 84 ? -6.609 12.891 5.332 1 89.25 84 ALA A N 1
ATOM 683 C CA . ALA A 1 84 ? -5.734 12.055 4.516 1 89.25 84 ALA A CA 1
ATOM 684 C C . ALA A 1 84 ? -5.582 10.664 5.121 1 89.25 84 ALA A C 1
ATOM 686 O O . ALA A 1 84 ? -5.473 10.516 6.34 1 89.25 84 ALA A O 1
ATOM 687 N N . ILE A 1 85 ? -5.566 9.688 4.258 1 86.19 85 ILE A N 1
ATOM 688 C CA . ILE A 1 85 ? -5.375 8.312 4.715 1 86.19 85 ILE A CA 1
ATOM 689 C C . ILE A 1 85 ? -4.266 7.648 3.902 1 86.19 85 ILE A C 1
ATOM 691 O O . ILE A 1 85 ? -4.25 7.738 2.674 1 86.19 85 ILE A O 1
ATOM 695 N N . ASP A 1 86 ? -3.355 7.027 4.582 1 90 86 ASP A N 1
ATOM 696 C CA . ASP A 1 86 ? -2.311 6.238 3.938 1 90 86 ASP A CA 1
ATOM 697 C C . ASP A 1 86 ? -2.309 4.801 4.453 1 90 86 ASP A C 1
ATOM 699 O O . ASP A 1 86 ? -2.273 4.57 5.664 1 90 86 ASP A O 1
ATOM 703 N N . LYS A 1 87 ? -2.312 3.947 3.568 1 88 87 LYS A N 1
ATOM 704 C CA . LYS A 1 87 ? -2.139 2.533 3.887 1 88 87 LYS A CA 1
ATOM 705 C C . LYS A 1 87 ? -1.023 1.914 3.051 1 88 87 LYS A C 1
ATOM 707 O O . LYS A 1 87 ? -1.251 1.5 1.911 1 88 87 LYS A O 1
ATOM 712 N N . GLY A 1 88 ? 0.052 1.82 3.635 1 88.5 88 GLY A N 1
ATOM 713 C CA . GLY A 1 88 ? 1.126 1.061 3.016 1 88.5 88 GLY A CA 1
ATOM 714 C C . GLY A 1 88 ? 2.043 1.912 2.158 1 88.5 88 GLY A C 1
ATOM 715 O O . GLY A 1 88 ? 3.158 1.498 1.83 1 88.5 88 GLY A O 1
ATOM 716 N N . THR A 1 89 ? 1.551 3.123 1.69 1 90.12 89 THR A N 1
ATOM 717 C CA . THR A 1 89 ? 2.406 3.941 0.839 1 90.12 89 THR A CA 1
ATOM 718 C C . THR A 1 89 ? 3.678 4.348 1.578 1 90.12 89 THR A C 1
ATOM 720 O O . THR A 1 89 ? 4.781 4.238 1.034 1 90.12 89 THR A O 1
ATOM 723 N N . LEU A 1 90 ? 3.58 4.805 2.811 1 92.94 90 LEU A N 1
ATOM 724 C CA . LEU A 1 90 ? 4.762 5.156 3.588 1 92.94 90 LEU A CA 1
ATOM 725 C C . LEU A 1 90 ? 5.68 3.945 3.758 1 92.94 90 LEU A C 1
ATOM 727 O O . LEU A 1 90 ? 6.902 4.074 3.68 1 92.94 90 LEU A O 1
ATOM 731 N N . ASP A 1 91 ? 5.09 2.775 4.039 1 91.19 91 ASP A N 1
ATOM 732 C CA . ASP A 1 91 ? 5.883 1.554 4.145 1 91.19 91 ASP A CA 1
ATOM 733 C C . ASP A 1 91 ? 6.695 1.313 2.875 1 91.19 91 ASP A C 1
ATOM 735 O O . ASP A 1 91 ? 7.871 0.951 2.943 1 91.19 91 ASP A O 1
ATOM 739 N N . SER A 1 92 ? 5.996 1.527 1.771 1 88.62 92 SER A N 1
ATOM 740 C CA . SER A 1 92 ? 6.668 1.344 0.489 1 88.62 92 SER A CA 1
ATOM 741 C C . SER A 1 92 ? 7.828 2.32 0.331 1 88.62 92 SER A C 1
ATOM 743 O O . SER A 1 92 ? 8.914 1.936 -0.111 1 88.62 92 SER A O 1
ATOM 745 N N . LEU A 1 93 ? 7.609 3.549 0.667 1 89.88 93 LEU A N 1
ATOM 746 C CA . LEU A 1 93 ? 8.648 4.566 0.579 1 89.88 93 LEU A CA 1
ATOM 747 C C . LEU A 1 93 ? 9.836 4.215 1.474 1 89.88 93 LEU A C 1
ATOM 749 O O . LEU A 1 93 ? 10.984 4.469 1.116 1 89.88 93 LEU A O 1
ATOM 753 N N . MET A 1 94 ? 9.516 3.605 2.578 1 90.12 94 MET A N 1
ATOM 754 C CA . MET A 1 94 ? 10.547 3.246 3.543 1 90.12 94 MET A CA 1
ATOM 755 C C . MET A 1 94 ? 11.422 2.111 3.01 1 90.12 94 MET A C 1
ATOM 757 O O . MET A 1 94 ? 12.508 1.864 3.529 1 90.12 94 MET A O 1
ATOM 761 N N . CYS A 1 95 ? 10.93 1.464 2.018 1 83.94 95 CYS A N 1
ATOM 762 C CA . CYS A 1 95 ? 11.68 0.364 1.414 1 83.94 95 CYS A CA 1
ATOM 763 C C . CYS A 1 95 ? 12.57 0.865 0.283 1 83.94 95 CYS A C 1
ATOM 765 O O . CYS A 1 95 ? 13.391 0.114 -0.244 1 83.94 95 CYS A O 1
ATOM 767 N N . GLY A 1 96 ? 12.391 2.062 -0.159 1 79.88 96 GLY A N 1
ATOM 768 C CA . GLY A 1 96 ? 13.133 2.619 -1.282 1 79.88 96 GLY A CA 1
ATOM 769 C C . GLY A 1 96 ? 14.445 3.262 -0.875 1 79.88 96 GLY A C 1
ATOM 770 O O . GLY A 1 96 ? 14.828 3.215 0.297 1 79.88 96 GLY A O 1
ATOM 771 N N . VAL A 1 97 ? 14.953 3.916 -2.027 1 78.19 97 VAL A N 1
ATOM 772 C CA . VAL A 1 97 ? 16.203 4.641 -1.829 1 78.19 97 VAL A CA 1
ATOM 773 C C . VAL A 1 97 ? 15.93 5.977 -1.145 1 78.19 97 VAL A C 1
ATOM 775 O O . VAL A 1 97 ? 14.875 6.582 -1.354 1 78.19 97 VAL A O 1
ATOM 778 N N . GLU A 1 98 ? 16.672 6.352 -0.088 1 86.12 98 GLU A N 1
ATOM 779 C CA . GLU A 1 98 ? 16.547 7.602 0.65 1 86.12 98 GLU A CA 1
ATOM 780 C C . GLU A 1 98 ? 15.273 7.609 1.503 1 86.12 98 GLU A C 1
ATOM 782 O O . GLU A 1 98 ? 14.516 8.578 1.488 1 86.12 98 GLU A O 1
ATOM 787 N N . ALA A 1 99 ? 14.93 6.586 2.07 1 88.38 99 ALA A N 1
ATOM 788 C CA . ALA A 1 99 ? 13.703 6.316 2.814 1 88.38 99 ALA A CA 1
ATOM 789 C C . ALA A 1 99 ? 13.391 7.445 3.789 1 88.38 99 ALA A C 1
ATOM 791 O O . ALA A 1 99 ? 12.273 7.977 3.799 1 88.38 99 ALA A O 1
ATOM 792 N N . PRO A 1 100 ? 14.391 7.945 4.559 1 91.56 100 PRO A N 1
ATOM 793 C CA . PRO A 1 100 ? 14.062 9 5.52 1 91.56 100 PRO A CA 1
ATOM 794 C C . PRO A 1 100 ? 13.625 10.297 4.844 1 91.56 100 PRO A C 1
ATOM 796 O O . PRO A 1 100 ? 12.68 10.953 5.301 1 91.56 100 PRO A O 1
ATOM 799 N N . LEU A 1 101 ? 14.32 10.594 3.83 1 93.88 101 LEU A N 1
ATOM 800 C CA . LEU A 1 101 ? 13.977 11.82 3.111 1 93.88 101 LEU A CA 1
ATOM 801 C C . LEU A 1 101 ? 12.609 11.695 2.449 1 93.88 101 LEU A C 1
ATOM 803 O O . LEU A 1 101 ? 11.805 12.633 2.504 1 93.88 101 LEU A O 1
ATOM 807 N N . SER A 1 102 ? 12.367 10.57 1.825 1 93.25 102 SER A N 1
ATOM 808 C CA . SER A 1 102 ? 11.086 10.336 1.16 1 93.25 102 SER A CA 1
ATOM 809 C C . SER A 1 102 ? 9.93 10.391 2.152 1 93.25 102 SER A C 1
ATOM 811 O O . SER A 1 102 ? 8.891 10.984 1.866 1 93.25 102 SER A O 1
ATOM 813 N N . ALA A 1 103 ? 10.125 9.781 3.281 1 94.62 103 ALA A N 1
ATOM 814 C CA . ALA A 1 103 ? 9.094 9.781 4.316 1 94.62 103 ALA A CA 1
ATOM 815 C C . ALA A 1 103 ? 8.812 11.203 4.805 1 94.62 103 ALA A C 1
ATOM 817 O O . ALA A 1 103 ? 7.652 11.594 4.957 1 94.62 103 ALA A O 1
ATOM 818 N N . ALA A 1 104 ? 9.898 11.945 5.039 1 95.62 104 ALA A N 1
ATOM 819 C CA . ALA A 1 104 ? 9.758 13.32 5.504 1 95.62 104 ALA A CA 1
ATOM 820 C C . ALA A 1 104 ? 8.977 14.164 4.5 1 95.62 104 ALA A C 1
ATOM 822 O O . ALA A 1 104 ? 8.078 14.914 4.875 1 95.62 104 ALA A O 1
ATOM 823 N N . GLN A 1 105 ? 9.32 13.992 3.279 1 95.69 105 GLN A N 1
ATOM 824 C CA . GLN A 1 105 ? 8.656 14.766 2.23 1 95.69 105 GLN A CA 1
ATOM 825 C C . GLN A 1 105 ? 7.168 14.445 2.168 1 95.69 105 GLN A C 1
ATOM 827 O O . GLN A 1 105 ? 6.336 15.344 2.047 1 95.69 105 GLN A O 1
ATOM 832 N N . MET A 1 106 ? 6.805 13.195 2.229 1 96.31 106 MET A N 1
ATOM 833 C CA . MET A 1 106 ? 5.398 12.805 2.197 1 96.31 106 MET A CA 1
ATOM 834 C C . MET A 1 106 ? 4.641 13.422 3.369 1 96.31 106 MET A C 1
ATOM 836 O O . MET A 1 106 ? 3.566 14 3.184 1 96.31 106 MET A O 1
ATOM 840 N N . VAL A 1 107 ? 5.211 13.32 4.547 1 97.19 107 VAL A N 1
ATOM 841 C CA . VAL A 1 107 ? 4.535 13.797 5.75 1 97.19 107 VAL A CA 1
ATOM 842 C C . VAL A 1 107 ? 4.379 15.312 5.691 1 97.19 107 VAL A C 1
ATOM 844 O O . VAL A 1 107 ? 3.334 15.852 6.066 1 97.19 107 VAL A O 1
ATOM 847 N N . LEU A 1 108 ? 5.375 15.969 5.188 1 97.25 108 LEU A N 1
ATOM 848 C CA . LEU A 1 108 ? 5.301 17.422 5.055 1 97.25 108 LEU A CA 1
ATOM 849 C C . LEU A 1 108 ? 4.211 17.828 4.066 1 97.25 108 LEU A C 1
ATOM 851 O O . LEU A 1 108 ? 3.473 18.781 4.301 1 97.25 108 LEU A O 1
ATOM 855 N N . GLU A 1 109 ? 4.105 17.109 2.98 1 97.38 109 GLU A N 1
ATOM 856 C CA . GLU A 1 109 ? 3.053 17.375 2.008 1 97.38 109 GLU A CA 1
ATOM 857 C C . GLU A 1 109 ? 1.671 17.141 2.611 1 97.38 109 GLU A C 1
ATOM 859 O O . GLU A 1 109 ? 0.751 17.922 2.398 1 97.38 109 GLU A O 1
ATOM 864 N N . VAL A 1 110 ? 1.556 16.094 3.391 1 96.69 110 VAL A N 1
ATOM 865 C CA . VAL A 1 110 ? 0.277 15.797 4.031 1 96.69 110 VAL A CA 1
ATOM 866 C C . VAL A 1 110 ? -0.089 16.922 4.992 1 96.69 110 VAL A C 1
ATOM 868 O O . VAL A 1 110 ? -1.232 17.391 5.008 1 96.69 110 VAL A O 1
ATOM 871 N N . ASP A 1 111 ? 0.913 17.312 5.719 1 96.81 111 ASP A N 1
ATOM 872 C CA . ASP A 1 111 ? 0.693 18.422 6.652 1 96.81 111 ASP A CA 1
ATOM 873 C C . ASP A 1 111 ? 0.249 19.672 5.918 1 96.81 111 ASP A C 1
ATOM 875 O O . ASP A 1 111 ? -0.669 20.375 6.359 1 96.81 111 ASP A O 1
ATOM 879 N N . ARG A 1 112 ? 0.881 19.984 4.871 1 96.69 112 ARG A N 1
ATOM 880 C CA . ARG A 1 112 ? 0.564 21.172 4.078 1 96.69 112 ARG A CA 1
ATOM 881 C C . ARG A 1 112 ? -0.857 21.094 3.529 1 96.69 112 ARG A C 1
ATOM 883 O O . ARG A 1 112 ? -1.567 22.094 3.494 1 96.69 112 ARG A O 1
ATOM 890 N N . LEU A 1 113 ? -1.303 19.984 3.146 1 95.75 113 LEU A N 1
ATOM 891 C CA . LEU A 1 113 ? -2.59 19.797 2.486 1 95.75 113 LEU A CA 1
ATOM 892 C C . LEU A 1 113 ? -3.734 19.906 3.488 1 95.75 113 LEU A C 1
ATOM 894 O O . LEU A 1 113 ? -4.836 20.328 3.137 1 95.75 113 LEU A O 1
ATOM 898 N N . LEU A 1 114 ? -3.514 19.453 4.684 1 93.75 114 LEU A N 1
ATOM 899 C CA . LEU A 1 114 ? -4.594 19.359 5.656 1 93.75 114 LEU A CA 1
ATOM 900 C C . LEU A 1 114 ? -4.902 20.719 6.277 1 93.75 114 LEU A C 1
ATOM 902 O O . LEU A 1 114 ? -3.986 21.484 6.586 1 93.75 114 LEU A O 1
ATOM 906 N N . LYS A 1 115 ? -6.172 20.938 6.434 1 91.56 115 LYS A N 1
ATOM 907 C CA . LYS A 1 115 ? -6.625 22.078 7.211 1 91.56 115 LYS A CA 1
ATOM 908 C C . LYS A 1 115 ? -6.227 21.953 8.68 1 91.56 115 LYS A C 1
ATOM 910 O O . LYS A 1 115 ? -6.043 20.844 9.172 1 91.56 115 LYS A O 1
ATOM 915 N N . PRO A 1 116 ? -6.086 23.203 9.312 1 92.62 116 PRO A N 1
ATOM 916 C CA . PRO A 1 116 ? -5.973 23.078 10.773 1 92.62 116 PRO A CA 1
ATOM 917 C C . PRO A 1 116 ? -7.094 22.234 11.375 1 92.62 116 PRO A C 1
ATOM 919 O O . PRO A 1 116 ? -8.258 22.391 11 1 92.62 116 PRO A O 1
ATOM 922 N N . GLY A 1 117 ? -6.754 21.344 12.195 1 89.12 117 GLY A N 1
ATOM 923 C CA . GLY A 1 117 ? -7.734 20.438 12.766 1 89.12 117 GLY A CA 1
ATOM 924 C C . GLY A 1 117 ? -7.988 19.219 11.914 1 89.12 117 GLY A C 1
ATOM 925 O O . GLY A 1 117 ? -8.703 18.297 12.328 1 89.12 117 GLY A O 1
ATOM 926 N N . GLY A 1 118 ? -7.359 19.234 10.742 1 88.44 118 GLY A N 1
ATOM 927 C CA . GLY A 1 118 ? -7.504 18.078 9.883 1 88.44 118 GLY A CA 1
ATOM 928 C C . GLY A 1 118 ? -6.855 16.828 10.445 1 88.44 118 GLY A C 1
ATOM 929 O O . GLY A 1 118 ? -6.102 16.906 11.422 1 88.44 118 GLY A O 1
ATOM 930 N N . VAL A 1 119 ? -7.145 15.586 9.789 1 88.25 119 VAL A N 1
ATOM 931 C CA . VAL A 1 119 ? -6.703 14.32 10.359 1 88.25 119 VAL A CA 1
ATOM 932 C C . VAL A 1 119 ? -5.938 13.516 9.312 1 88.25 119 VAL A C 1
ATOM 934 O O . VAL A 1 119 ? -6.359 13.43 8.156 1 88.25 119 VAL A O 1
ATOM 937 N N . PHE A 1 120 ? -4.812 13.086 9.742 1 92.75 120 PHE A N 1
ATOM 938 C CA . PHE A 1 120 ? -4.035 12.125 8.961 1 92.75 120 PHE A CA 1
ATOM 939 C C . PHE A 1 120 ? -4.055 10.75 9.625 1 92.75 120 PHE A C 1
ATOM 941 O O . PHE A 1 120 ? -3.578 10.586 10.75 1 92.75 120 PHE A O 1
ATOM 948 N N . MET A 1 121 ? -4.625 9.789 8.891 1 89 121 MET A N 1
ATOM 949 C CA . MET A 1 121 ? -4.621 8.414 9.375 1 89 121 MET A CA 1
ATOM 950 C C . MET A 1 121 ? -3.58 7.578 8.633 1 89 121 MET A C 1
ATOM 952 O O . MET A 1 121 ? -3.674 7.395 7.422 1 89 121 MET A O 1
ATOM 956 N N . LEU A 1 122 ? -2.633 7.09 9.344 1 91.81 122 LEU A N 1
ATOM 957 C CA . LEU A 1 122 ? -1.561 6.262 8.805 1 91.81 122 LEU A CA 1
ATOM 958 C C . LEU A 1 122 ? -1.689 4.82 9.289 1 91.81 122 LEU A C 1
ATOM 960 O O . LEU A 1 122 ? -1.623 4.555 10.492 1 91.81 122 LEU A O 1
ATOM 964 N N . ILE A 1 123 ? -1.987 3.938 8.383 1 88.06 123 ILE A N 1
ATOM 965 C CA . ILE A 1 123 ? -2.021 2.506 8.664 1 88.06 123 ILE A CA 1
ATOM 966 C C . ILE A 1 123 ? -0.742 1.85 8.156 1 88.06 123 ILE A C 1
ATOM 968 O O . ILE A 1 123 ? -0.463 1.868 6.953 1 88.06 123 ILE A O 1
ATOM 972 N N . THR A 1 124 ? 0.079 1.275 9.031 1 90.31 124 THR A N 1
ATOM 973 C CA . THR A 1 124 ? 1.435 0.867 8.68 1 90.31 124 THR A CA 1
ATOM 974 C C . THR A 1 124 ? 1.873 -0.33 9.516 1 90.31 124 THR A C 1
ATOM 976 O O . THR A 1 124 ? 1.258 -0.636 10.539 1 90.31 124 THR A O 1
ATOM 979 N N . TYR A 1 125 ? 2.895 -0.966 9.062 1 88.19 125 TYR A N 1
ATOM 980 C CA . TYR A 1 125 ? 3.525 -2.035 9.828 1 88.19 125 TYR A CA 1
ATOM 981 C C . TYR A 1 125 ? 4.594 -1.478 10.766 1 88.19 125 TYR A C 1
ATOM 983 O O . TYR A 1 125 ? 5.062 -2.176 11.664 1 88.19 125 TYR A O 1
ATOM 991 N N . GLY A 1 126 ? 4.945 -0.285 10.602 1 91.19 126 GLY A N 1
ATOM 992 C CA . GLY A 1 126 ? 5.996 0.298 11.422 1 91.19 126 GLY A CA 1
ATOM 993 C C . GLY A 1 126 ? 5.527 0.679 12.812 1 91.19 126 GLY A C 1
ATOM 994 O O . GLY A 1 126 ? 4.523 1.377 12.961 1 91.19 126 GLY A O 1
ATOM 995 N N . ASP A 1 127 ? 6.309 0.274 13.758 1 92.56 127 ASP A N 1
ATOM 996 C CA . ASP A 1 127 ? 5.977 0.611 15.133 1 92.56 127 ASP A CA 1
ATOM 997 C C . ASP A 1 127 ? 6.367 2.051 15.461 1 92.56 127 ASP A C 1
ATOM 999 O O . ASP A 1 127 ? 6.961 2.74 14.625 1 92.56 127 ASP A O 1
ATOM 1003 N N . PRO A 1 128 ? 6.008 2.533 16.719 1 94.69 128 PRO A N 1
ATOM 1004 C CA . PRO A 1 128 ? 6.238 3.939 17.047 1 94.69 128 PRO A CA 1
ATOM 1005 C C . PRO A 1 128 ? 7.711 4.332 16.953 1 94.69 128 PRO A C 1
ATOM 1007 O O . PRO A 1 128 ? 8.031 5.445 16.531 1 94.69 128 PRO A O 1
ATOM 1010 N N . SER A 1 129 ? 8.633 3.473 17.281 1 93.12 129 SER A N 1
ATOM 1011 C CA . SER A 1 129 ? 10.055 3.805 17.203 1 93.12 129 SER A CA 1
ATOM 1012 C C . SER A 1 129 ? 10.461 4.098 15.758 1 93.12 129 SER A C 1
ATOM 1014 O O . SER A 1 129 ? 11.359 4.906 15.516 1 93.12 129 SER A O 1
ATOM 1016 N N . ALA A 1 130 ? 9.719 3.514 14.898 1 92.12 130 ALA A N 1
ATOM 1017 C CA . ALA A 1 130 ? 10.078 3.631 13.484 1 92.12 130 ALA A CA 1
ATOM 1018 C C . ALA A 1 130 ? 9.281 4.738 12.805 1 92.12 130 ALA A C 1
ATOM 1020 O O . ALA A 1 130 ? 9.719 5.301 11.805 1 92.12 130 ALA A O 1
ATOM 1021 N N . ARG A 1 131 ? 8.117 5.027 13.195 1 95.25 131 ARG A N 1
ATOM 1022 C CA . ARG A 1 131 ? 7.227 5.906 12.445 1 95.25 131 ARG A CA 1
ATOM 1023 C C . ARG A 1 131 ? 7.141 7.281 13.094 1 95.25 131 ARG A C 1
ATOM 1025 O O . ARG A 1 131 ? 7.094 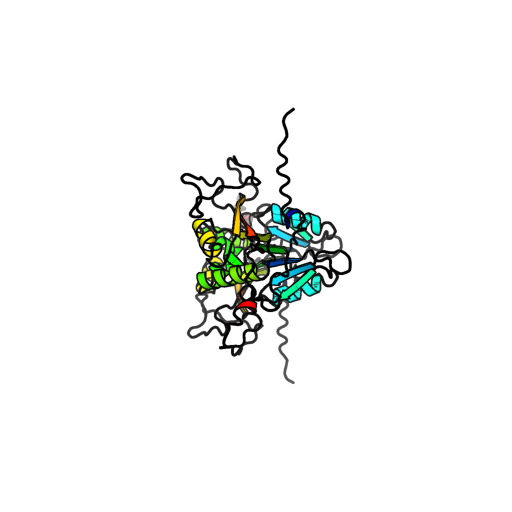8.297 12.398 1 95.25 131 ARG A O 1
ATOM 1032 N N . ILE A 1 132 ? 7.215 7.395 14.422 1 95.69 132 ILE A N 1
ATOM 1033 C CA . ILE A 1 132 ? 6.973 8.648 15.133 1 95.69 132 ILE A CA 1
ATOM 1034 C C . ILE A 1 132 ? 8.031 9.68 14.742 1 95.69 132 ILE A C 1
ATOM 1036 O O . ILE A 1 132 ? 7.715 10.852 14.523 1 95.69 132 ILE A O 1
ATOM 1040 N N . PRO A 1 133 ? 9.289 9.273 14.594 1 94.12 133 PRO A N 1
ATOM 1041 C CA . PRO A 1 133 ? 10.289 10.258 14.18 1 94.12 133 PRO A CA 1
ATOM 1042 C C . PRO A 1 133 ? 9.961 10.906 12.836 1 94.12 133 PRO A C 1
ATOM 1044 O O . PRO A 1 133 ? 10.32 12.062 12.602 1 94.12 133 PRO A O 1
ATOM 1047 N N . HIS A 1 134 ? 9.273 10.203 12 1 94.62 134 HIS A N 1
ATOM 1048 C CA . HIS A 1 134 ? 8.914 10.766 10.703 1 94.62 134 HIS A CA 1
ATOM 1049 C C . HIS A 1 134 ? 7.664 11.641 10.812 1 94.62 134 HIS A C 1
ATOM 1051 O O . HIS A 1 134 ? 7.512 12.609 10.062 1 94.62 134 HIS A O 1
ATOM 1057 N N . LEU A 1 135 ? 6.797 11.312 11.688 1 95.81 135 LEU A N 1
ATOM 1058 C CA . LEU A 1 135 ? 5.57 12.078 11.891 1 95.81 135 LEU A CA 1
ATOM 1059 C C . LEU A 1 135 ? 5.859 13.375 12.641 1 95.81 135 LEU A C 1
ATOM 1061 O O . LEU A 1 135 ? 5.27 14.414 12.336 1 95.81 135 LEU A O 1
ATOM 1065 N N . ASN A 1 136 ? 6.742 13.25 13.602 1 92 136 ASN A N 1
ATOM 1066 C CA . ASN A 1 136 ? 7.039 14.383 14.469 1 92 136 ASN A CA 1
ATOM 1067 C C . ASN A 1 136 ? 8.164 15.242 13.906 1 92 136 ASN A C 1
ATOM 1069 O O . ASN A 1 136 ? 9.188 15.445 14.57 1 92 136 ASN A O 1
ATOM 1073 N N . GLN A 1 137 ? 7.926 15.742 12.836 1 91.94 137 GLN A N 1
ATOM 1074 C CA . GLN A 1 137 ? 8.859 16.719 12.289 1 91.94 137 GLN A CA 1
ATOM 1075 C C . GLN A 1 137 ? 8.664 18.094 12.93 1 91.94 137 GLN A C 1
ATOM 1077 O O . GLN A 1 137 ? 7.539 18.453 13.289 1 91.94 137 GLN A O 1
ATOM 1082 N N . PRO A 1 138 ? 9.727 18.891 13.086 1 88.56 138 PRO A N 1
ATOM 1083 C CA . PRO A 1 138 ? 9.656 20.156 13.828 1 88.56 138 PRO A CA 1
ATOM 1084 C C . PRO A 1 138 ? 8.555 21.078 13.305 1 88.56 138 PRO A C 1
ATOM 1086 O O . PRO A 1 138 ? 7.906 21.766 14.086 1 88.56 138 PRO A O 1
ATOM 1089 N N . VAL A 1 139 ? 8.336 21.062 12.062 1 89.19 139 VAL A N 1
ATOM 1090 C CA . VAL A 1 139 ? 7.387 22 11.484 1 89.19 139 VAL A CA 1
ATOM 1091 C C . VAL A 1 139 ? 5.965 21.469 11.641 1 89.19 139 VAL A C 1
ATOM 1093 O O . VAL A 1 139 ? 4.992 22.203 11.5 1 89.19 139 VAL A O 1
ATOM 1096 N N . CYS A 1 140 ? 5.824 20.203 11.977 1 91.5 140 CYS A N 1
ATOM 1097 C CA . CYS A 1 140 ? 4.512 19.578 12.102 1 91.5 140 CYS A CA 1
ATOM 1098 C C . CYS A 1 140 ? 4.059 19.562 13.555 1 91.5 140 CYS A C 1
ATOM 1100 O O . CYS A 1 140 ? 4.855 19.266 14.453 1 91.5 140 CYS A O 1
ATOM 1102 N N . SER A 1 141 ? 2.814 19.984 13.789 1 90.06 141 SER A N 1
ATOM 1103 C CA . SER A 1 141 ? 2.219 19.906 15.125 1 90.06 141 SER A CA 1
ATOM 1104 C C . SER A 1 141 ? 1.062 18.906 15.148 1 90.06 141 SER A C 1
ATOM 1106 O O . SER A 1 141 ? -0.096 19.297 14.961 1 90.06 141 SER A O 1
ATOM 1108 N N . TRP A 1 142 ? 1.362 17.656 15.445 1 93.44 142 TRP A N 1
ATOM 1109 C CA . TRP A 1 142 ? 0.359 16.594 15.453 1 93.44 142 TRP A CA 1
ATOM 1110 C C . TRP A 1 142 ? -0.007 16.203 16.875 1 93.44 142 TRP A C 1
ATOM 1112 O O . TRP A 1 142 ? 0.869 16.078 17.734 1 93.44 142 TRP A O 1
ATOM 1122 N N . LYS A 1 143 ? -1.236 16.125 17.156 1 92.25 143 LYS A N 1
ATOM 1123 C CA . LYS A 1 143 ? -1.676 15.258 18.25 1 92.25 143 LYS A CA 1
ATOM 1124 C C . LYS A 1 143 ? -1.879 13.828 17.766 1 92.25 143 LYS A C 1
ATOM 1126 O O . LYS A 1 143 ? -2.76 13.562 16.938 1 92.25 143 LYS A O 1
ATOM 1131 N N . ILE A 1 144 ? -1.098 12.891 18.312 1 94.06 144 ILE A N 1
ATOM 1132 C CA . ILE A 1 144 ? -1.08 11.539 17.75 1 94.06 144 ILE A CA 1
ATOM 1133 C C . ILE A 1 144 ? -1.746 10.578 18.734 1 94.06 144 ILE A C 1
ATOM 1135 O O . ILE A 1 144 ? -1.409 10.555 19.922 1 94.06 144 ILE A O 1
ATOM 1139 N N . VAL A 1 145 ? -2.725 9.844 18.172 1 91.25 145 VAL A N 1
ATOM 1140 C CA . VAL A 1 145 ? -3.332 8.734 18.906 1 91.25 145 VAL A CA 1
ATOM 1141 C C . VAL A 1 145 ? -3 7.418 18.203 1 91.25 145 VAL A C 1
ATOM 1143 O O . VAL A 1 145 ? -3.156 7.297 16.984 1 91.25 145 VAL A O 1
ATOM 1146 N N . LEU A 1 146 ? -2.545 6.48 18.984 1 93.56 146 LEU A N 1
ATOM 1147 C CA . LEU A 1 146 ? -2.098 5.207 18.438 1 93.56 146 LEU A CA 1
ATOM 1148 C C . LEU A 1 146 ? -3.098 4.098 18.75 1 93.56 146 LEU A C 1
ATOM 1150 O O . LEU A 1 146 ? -3.598 4.004 19.875 1 93.56 146 LEU A O 1
ATOM 1154 N N . TYR A 1 147 ? -3.42 3.355 17.703 1 86.81 147 TYR A N 1
ATOM 1155 C CA . TYR A 1 147 ? -4.141 2.096 17.844 1 86.81 147 TYR A CA 1
ATOM 1156 C C . TYR A 1 147 ? -3.322 0.938 17.281 1 86.81 147 TYR A C 1
ATOM 1158 O O . TYR A 1 147 ? -2.492 1.13 16.391 1 86.81 147 TYR A O 1
ATOM 1166 N N . ILE A 1 148 ? -3.473 -0.228 17.844 1 89.31 148 ILE A N 1
ATOM 1167 C CA . ILE A 1 148 ? -2.791 -1.423 17.359 1 89.31 148 ILE A CA 1
ATOM 1168 C C . ILE A 1 148 ? -3.82 -2.492 17 1 89.31 148 ILE A C 1
ATOM 1170 O O . ILE A 1 148 ? -4.668 -2.85 17.828 1 89.31 148 ILE A O 1
ATOM 1174 N N . LEU A 1 149 ? -3.713 -2.912 15.766 1 84.06 149 LEU A N 1
ATOM 1175 C CA . LEU A 1 149 ? -4.656 -3.893 15.242 1 84.06 149 LEU A CA 1
ATOM 1176 C C . LEU A 1 149 ? -3.98 -5.242 15.031 1 84.06 149 LEU A C 1
ATOM 1178 O O . LEU A 1 149 ? -3.133 -5.383 14.148 1 84.06 149 LEU A O 1
ATOM 1182 N N . PRO A 1 150 ? -4.375 -6.242 15.82 1 86.06 150 PRO A N 1
ATOM 1183 C CA . PRO A 1 150 ? -3.838 -7.578 15.562 1 86.06 150 PRO A CA 1
ATOM 1184 C C . PRO A 1 150 ? -4.32 -8.164 14.234 1 86.06 150 PRO A C 1
ATOM 1186 O O . PRO A 1 150 ? -5.293 -7.668 13.656 1 86.06 150 PRO A O 1
ATOM 1189 N N . ARG A 1 151 ? -3.584 -9.219 13.68 1 83 151 ARG A N 1
ATOM 1190 C CA . ARG A 1 151 ? -4.008 -9.891 12.453 1 83 151 ARG A CA 1
ATOM 1191 C C . ARG A 1 151 ? -5.383 -10.523 12.633 1 83 151 ARG A C 1
ATOM 1193 O O . ARG A 1 151 ? -5.754 -10.922 13.734 1 83 151 ARG A O 1
ATOM 1200 N N . PRO A 1 152 ? -6.035 -10.57 11.391 1 77.25 152 PRO A N 1
ATOM 1201 C CA . PRO A 1 152 ? -7.312 -11.273 11.5 1 77.25 152 PRO A CA 1
ATOM 1202 C C . PRO A 1 152 ? -7.156 -12.719 11.969 1 77.25 152 PRO A C 1
ATOM 1204 O O . PRO A 1 152 ? -6.227 -13.414 11.547 1 77.25 152 PRO A O 1
ATOM 1207 N N . GLY A 1 153 ? -8.07 -13.078 12.93 1 74.56 153 GLY A N 1
ATOM 1208 C CA . GLY A 1 153 ? -8.086 -14.461 13.398 1 74.56 153 GLY A CA 1
ATOM 1209 C C . GLY A 1 153 ? -6.988 -14.766 14.398 1 74.56 153 GLY A C 1
ATOM 1210 O O . GLY A 1 153 ? -6.77 -15.922 14.75 1 74.56 153 GLY A O 1
ATOM 1211 N N . PHE A 1 154 ? -6.27 -13.789 14.695 1 77 154 PHE A N 1
ATOM 1212 C CA . PHE A 1 154 ? -5.238 -14.008 15.703 1 77 154 PHE A CA 1
ATOM 1213 C C . PHE A 1 154 ? -5.824 -14.672 16.953 1 77 154 PHE A C 1
ATOM 1215 O O . PHE A 1 154 ? -6.836 -14.211 17.484 1 77 154 PHE A O 1
ATOM 1222 N N . LYS A 1 155 ? -5.266 -15.742 17.234 1 72.38 155 LYS A N 1
ATOM 1223 C CA . LYS A 1 155 ? -5.789 -16.609 18.281 1 72.38 155 LYS A CA 1
ATOM 1224 C C . LYS A 1 155 ? -5.152 -16.281 19.641 1 72.38 155 LYS A C 1
ATOM 1226 O O . LYS A 1 155 ? -5.547 -16.844 20.672 1 72.38 155 LYS A O 1
ATOM 1231 N N . GLY A 1 156 ? -4.336 -15.422 19.688 1 69.31 156 GLY A N 1
ATOM 1232 C CA . GLY A 1 156 ? -3.742 -15.125 20.984 1 69.31 156 GLY A CA 1
ATOM 1233 C C . GLY A 1 156 ? -4.668 -14.344 21.906 1 69.31 156 GLY A C 1
ATOM 1234 O O . GLY A 1 156 ? -5.809 -14.047 21.531 1 69.31 156 GLY A O 1
ATOM 1235 N N . ASN A 1 157 ? -4.285 -14.266 23.156 1 67.88 157 ASN A N 1
ATOM 1236 C CA . ASN A 1 157 ? -5.078 -13.539 24.141 1 67.88 157 ASN A CA 1
ATOM 1237 C C . ASN A 1 157 ? -5.156 -12.055 23.812 1 67.88 157 ASN A C 1
ATOM 1239 O O . ASN A 1 157 ? -4.152 -11.344 23.875 1 67.88 157 ASN A O 1
ATOM 1243 N N . ILE A 1 158 ? -6.211 -11.773 23.234 1 65.5 158 ILE A N 1
ATOM 1244 C CA . ILE A 1 158 ? -6.43 -10.359 22.953 1 65.5 158 ILE A CA 1
ATOM 1245 C C . ILE A 1 158 ? -7.043 -9.672 24.172 1 65.5 158 ILE A C 1
ATOM 1247 O O . ILE A 1 158 ? -8.203 -9.922 24.5 1 65.5 158 ILE A O 1
ATOM 1251 N N . ARG A 1 159 ? -6.258 -9.047 24.875 1 66.38 159 ARG A N 1
ATOM 1252 C CA . ARG A 1 159 ? -6.707 -8.422 26.109 1 66.38 159 ARG A CA 1
ATOM 1253 C C . ARG A 1 159 ? -7.238 -7.012 25.859 1 66.38 159 ARG A C 1
ATOM 1255 O O . ARG A 1 159 ? -8.133 -6.543 26.562 1 66.38 159 ARG A O 1
ATOM 1262 N N . ARG A 1 160 ? -6.73 -6.48 24.891 1 70.69 160 ARG A N 1
ATOM 1263 C CA . ARG A 1 160 ? -7.098 -5.09 24.641 1 70.69 160 ARG A CA 1
ATOM 1264 C C . ARG A 1 160 ? -8.047 -4.973 23.453 1 70.69 160 ARG A C 1
ATOM 1266 O O . ARG A 1 160 ? -7.934 -5.734 22.5 1 70.69 160 ARG A O 1
ATOM 1273 N N . SER A 1 161 ? -9.016 -4.078 23.703 1 69.31 161 SER A N 1
ATOM 1274 C CA . SER A 1 161 ? -9.859 -3.758 22.562 1 69.31 161 SER A CA 1
ATOM 1275 C C . SER A 1 161 ? -9.07 -3.025 21.484 1 69.31 161 SER A C 1
ATOM 1277 O O . SER A 1 161 ? -8.258 -2.15 21.781 1 69.31 161 SER A O 1
ATOM 1279 N N . VAL A 1 162 ? -9.266 -3.447 20.25 1 70 162 VAL A N 1
ATOM 1280 C CA . VAL A 1 162 ? -8.578 -2.832 19.125 1 70 162 VAL A CA 1
ATOM 1281 C C . VAL A 1 162 ? -8.992 -1.369 19 1 70 162 VAL A C 1
ATOM 1283 O O . VAL A 1 162 ? -8.32 -0.578 18.344 1 70 162 VAL A O 1
ATOM 1286 N N . PHE A 1 163 ? -10.016 -0.991 19.75 1 69.38 163 PHE A N 1
ATOM 1287 C CA . PHE A 1 163 ? -10.531 0.371 19.656 1 69.38 163 PHE A CA 1
ATOM 1288 C C . PHE A 1 163 ? -9.977 1.231 20.797 1 69.38 163 PHE A C 1
ATOM 1290 O O . PHE A 1 163 ? -10.227 2.438 20.844 1 69.38 163 PHE A O 1
ATOM 1297 N N . ASP A 1 164 ? -9.18 0.604 21.562 1 82.75 164 ASP A N 1
ATOM 1298 C CA . ASP A 1 164 ? -8.562 1.381 22.625 1 82.75 164 ASP A CA 1
ATOM 1299 C C . ASP A 1 164 ? -7.215 1.949 22.188 1 82.75 164 ASP A C 1
ATOM 1301 O O . ASP A 1 164 ? -6.355 1.213 21.688 1 82.75 164 ASP A O 1
ATOM 1305 N N . PRO A 1 165 ? -7.188 3.234 22.438 1 88.75 165 PRO A N 1
ATOM 1306 C CA . PRO A 1 165 ? -5.883 3.809 22.094 1 88.75 165 PRO A CA 1
ATOM 1307 C C . PRO A 1 165 ? -4.758 3.264 22.969 1 88.75 165 PRO A C 1
ATOM 1309 O O . PRO A 1 165 ? -5 2.857 24.109 1 88.75 165 PRO A O 1
ATOM 1312 N N . VAL A 1 166 ? -3.586 3.191 22.438 1 91.19 166 VAL A N 1
ATOM 1313 C CA . VAL A 1 166 ? -2.381 2.787 23.141 1 91.19 166 VAL A CA 1
ATOM 1314 C C . VAL A 1 166 ? -1.56 4.02 23.516 1 91.19 166 VAL A C 1
ATOM 1316 O O . VAL A 1 166 ? -1.244 4.844 22.656 1 91.19 166 VAL A O 1
ATOM 1319 N N . PRO A 1 167 ? -1.264 4.152 24.75 1 91.44 167 PRO A N 1
ATOM 1320 C CA . PRO A 1 167 ? -0.496 5.332 25.141 1 91.44 167 PRO A CA 1
ATOM 1321 C C . PRO A 1 167 ? 0.919 5.34 24.578 1 91.44 167 PRO A C 1
ATOM 1323 O O . PRO A 1 167 ? 1.526 4.277 24.406 1 91.44 167 PRO A O 1
ATOM 1326 N N . LEU A 1 168 ? 1.398 6.465 24.312 1 93.5 168 LEU A N 1
ATOM 1327 C CA . LEU A 1 168 ? 2.783 6.688 23.906 1 93.5 168 LEU A CA 1
ATOM 1328 C C . LEU A 1 168 ? 3.549 7.434 25 1 93.5 168 LEU A C 1
ATOM 1330 O O . LEU A 1 168 ? 2.977 8.258 25.703 1 93.5 168 LEU A O 1
ATOM 1334 N N . THR A 1 169 ? 4.805 7.129 25.156 1 92.75 169 THR A N 1
ATOM 1335 C CA . THR A 1 169 ? 5.656 7.91 26.047 1 92.75 169 THR A CA 1
ATOM 1336 C C . THR A 1 169 ? 5.879 9.312 25.484 1 92.75 169 THR A C 1
ATOM 1338 O O . THR A 1 169 ? 5.492 9.602 24.344 1 92.75 169 THR A O 1
ATOM 1341 N N . GLU A 1 170 ? 6.523 10.109 26.25 1 87.69 170 GLU A N 1
ATOM 1342 C CA . GLU A 1 170 ? 6.812 11.477 25.812 1 87.69 170 GLU A CA 1
ATOM 1343 C C . GLU A 1 170 ? 7.73 11.484 24.594 1 87.69 170 GLU A C 1
ATOM 1345 O O . GLU A 1 170 ? 7.648 12.383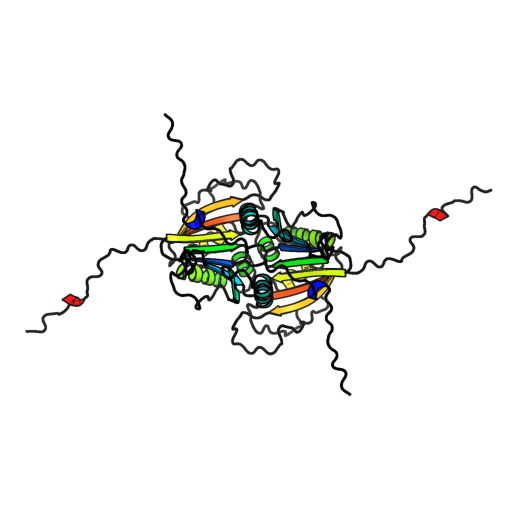 23.766 1 87.69 170 GLU A O 1
ATOM 1350 N N . SER A 1 171 ? 8.531 10.43 24.516 1 88.56 171 SER A N 1
ATOM 1351 C CA . SER A 1 171 ? 9.469 10.336 23.406 1 88.56 171 SER A CA 1
ATOM 1352 C C . SER A 1 171 ? 8.828 9.641 22.203 1 88.56 171 SER A C 1
ATOM 1354 O O . SER A 1 171 ? 9.5 9.383 21.203 1 88.56 171 SER A O 1
ATOM 1356 N N . GLY A 1 172 ? 7.559 9.328 22.328 1 90.5 172 GLY A N 1
ATOM 1357 C CA . GLY A 1 172 ? 6.848 8.734 21.203 1 90.5 172 GLY A CA 1
ATOM 1358 C C . GLY A 1 172 ? 7.117 7.254 21.047 1 90.5 172 GLY A C 1
ATOM 1359 O O . GLY A 1 172 ? 7.156 6.742 19.922 1 90.5 172 GLY A O 1
ATOM 1360 N N . ARG A 1 173 ? 7.355 6.609 22.141 1 92.56 173 ARG A N 1
ATOM 1361 C CA . ARG A 1 173 ? 7.605 5.172 22.141 1 92.56 173 ARG A CA 1
ATOM 1362 C C . ARG A 1 173 ? 6.492 4.426 22.875 1 92.56 173 ARG A C 1
ATOM 1364 O O . ARG A 1 173 ? 5.664 5.039 23.547 1 92.56 173 ARG A O 1
ATOM 1371 N N . LEU A 1 174 ? 6.469 3.158 22.578 1 93.25 174 LEU A N 1
ATOM 1372 C CA . LEU A 1 174 ? 5.582 2.338 23.391 1 93.25 174 LEU A CA 1
ATOM 1373 C C . LEU A 1 174 ? 6.059 2.291 24.844 1 93.25 174 LEU A C 1
ATOM 1375 O O . LEU A 1 174 ? 7.262 2.361 25.109 1 93.25 174 LEU A O 1
ATOM 1379 N N . PRO A 1 175 ? 5.066 2.225 25.781 1 91.25 175 PRO A N 1
ATOM 1380 C CA . PRO A 1 175 ? 5.48 2.145 27.188 1 91.25 175 PRO A CA 1
ATOM 1381 C C . PRO A 1 175 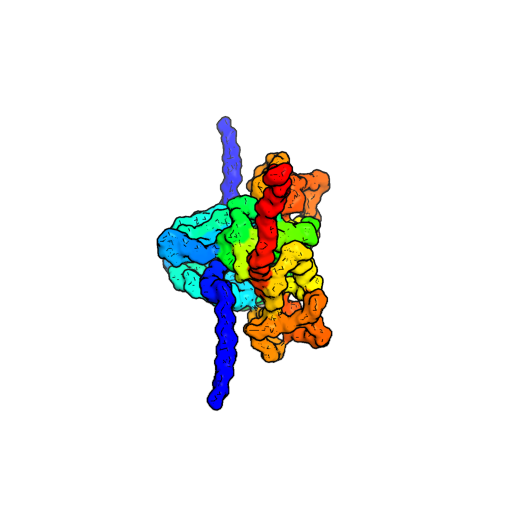? 6.395 0.951 27.469 1 91.25 175 PRO A C 1
ATOM 1383 O O . PRO A 1 175 ? 6.328 -0.059 26.766 1 91.25 175 PRO A O 1
ATOM 1386 N N . GLU A 1 176 ? 7.227 1.211 28.438 1 89 176 GLU A N 1
ATOM 1387 C CA . GLU A 1 176 ? 8.102 0.114 28.844 1 89 176 GLU A CA 1
ATOM 1388 C C . GLU A 1 176 ? 7.289 -1.122 29.234 1 89 176 GLU A C 1
ATOM 1390 O O . GLU A 1 176 ? 6.281 -1.018 29.938 1 89 176 GLU A O 1
ATOM 1395 N N . GLY A 1 177 ? 7.691 -2.26 28.766 1 86.69 177 GLY A N 1
ATOM 1396 C CA . GLY A 1 177 ? 7.035 -3.512 29.109 1 86.69 177 GLY A CA 1
ATOM 1397 C C . GLY A 1 177 ? 5.805 -3.787 28.266 1 86.69 177 GLY A C 1
ATOM 1398 O O . GLY A 1 177 ? 5.125 -4.797 28.453 1 86.69 177 GLY A O 1
ATOM 1399 N N . PHE A 1 178 ? 5.574 -2.822 27.375 1 86.88 178 PHE A N 1
ATOM 1400 C CA . PHE A 1 178 ? 4.418 -3.057 26.516 1 86.88 178 PHE A CA 1
ATOM 1401 C C . PHE A 1 178 ? 4.605 -4.328 25.703 1 86.88 178 PHE A C 1
ATOM 1403 O O . PHE A 1 178 ? 5.625 -4.5 25.031 1 86.88 178 PHE A O 1
ATOM 1410 N N . VAL A 1 179 ? 3.625 -5.23 25.812 1 82.75 179 VAL A N 1
ATOM 1411 C CA . VAL A 1 179 ? 3.707 -6.484 25.062 1 82.75 179 VAL A CA 1
ATOM 1412 C C . VAL A 1 179 ? 2.66 -6.496 23.953 1 82.75 179 VAL A C 1
ATOM 1414 O O . VAL A 1 179 ? 1.468 -6.312 24.219 1 82.75 179 VAL A O 1
ATOM 1417 N N . LEU A 1 180 ? 3.205 -6.621 22.766 1 84.19 180 LEU A N 1
ATOM 1418 C CA . LEU A 1 180 ? 2.295 -6.789 21.625 1 84.19 180 LEU A CA 1
ATOM 1419 C C . LEU A 1 180 ? 1.603 -8.148 21.688 1 84.19 180 LEU A C 1
ATOM 1421 O O . LEU A 1 180 ? 2.26 -9.18 21.844 1 84.19 180 LEU A O 1
ATOM 1425 N N . GLU A 1 181 ? 0.342 -8.094 21.688 1 82.12 181 GLU A N 1
ATOM 1426 C CA . GLU A 1 181 ? -0.375 -9.367 21.656 1 82.12 181 GLU A CA 1
ATOM 1427 C C . GLU A 1 181 ? -0.083 -10.141 20.375 1 82.12 181 GLU A C 1
ATOM 1429 O O . GLU A 1 181 ? 0.187 -11.344 20.422 1 82.12 181 GLU A O 1
ATOM 1434 N N . ASP A 1 182 ? -0.128 -9.469 19.297 1 85.75 182 ASP A N 1
ATOM 1435 C CA . ASP A 1 182 ? 0.231 -9.992 17.984 1 85.75 182 ASP A CA 1
ATOM 1436 C C . ASP A 1 182 ? 1.472 -9.297 17.422 1 85.75 182 ASP A C 1
ATOM 1438 O O . ASP A 1 182 ? 1.438 -8.094 17.141 1 85.75 182 ASP A O 1
ATOM 1442 N N . PRO A 1 183 ? 2.578 -10.055 17.281 1 82.44 183 PRO A N 1
ATOM 1443 C CA . PRO A 1 183 ? 3.809 -9.43 16.797 1 82.44 183 PRO A CA 1
ATOM 1444 C C . PRO A 1 183 ? 3.672 -8.891 15.383 1 82.44 183 PRO A C 1
ATOM 1446 O O . PRO A 1 183 ? 4.477 -8.055 14.953 1 82.44 183 PRO A O 1
ATOM 1449 N N . ASP A 1 184 ? 2.654 -9.305 14.742 1 82.44 184 ASP A N 1
ATOM 1450 C CA . ASP A 1 184 ? 2.469 -8.875 13.359 1 82.44 184 ASP A CA 1
ATOM 1451 C C . ASP A 1 184 ? 1.303 -7.898 13.242 1 82.44 184 ASP A C 1
ATOM 1453 O O . ASP A 1 184 ? 0.655 -7.816 12.195 1 82.44 184 ASP A O 1
ATOM 1457 N N . SER A 1 185 ? 1.086 -7.227 14.312 1 86.69 185 SER A N 1
ATOM 1458 C CA . SER A 1 185 ? -0.008 -6.262 14.328 1 86.69 185 SER A CA 1
ATOM 1459 C C . SER A 1 185 ? 0.281 -5.082 13.406 1 86.69 185 SER A C 1
ATOM 1461 O O . SER A 1 185 ? 1.442 -4.75 13.164 1 86.69 185 SER A O 1
ATOM 1463 N N . HIS A 1 186 ? -0.785 -4.469 12.859 1 86.88 186 HIS A N 1
ATOM 1464 C CA . HIS A 1 186 ? -0.685 -3.166 12.211 1 86.88 186 HIS A CA 1
ATOM 1465 C C . HIS A 1 186 ? -0.837 -2.035 13.219 1 86.88 186 HIS A C 1
ATOM 1467 O O . HIS A 1 186 ? -1.535 -2.186 14.227 1 86.88 186 HIS A O 1
ATOM 1473 N N . TYR A 1 187 ? -0.137 -1.068 12.945 1 91.12 187 TYR A N 1
ATOM 1474 C CA . TYR A 1 187 ? -0.246 0.15 13.734 1 91.12 187 TYR A CA 1
ATOM 1475 C C . TYR A 1 187 ? -1.065 1.207 13.008 1 91.12 187 TYR A C 1
ATOM 1477 O O . TYR A 1 187 ? -0.904 1.4 11.797 1 91.12 187 TYR A O 1
ATOM 1485 N N . ILE A 1 188 ? -1.987 1.817 13.703 1 88.44 188 ILE A N 1
ATOM 1486 C CA . ILE A 1 188 ? -2.775 2.922 13.164 1 88.44 188 ILE A CA 1
ATOM 1487 C C . ILE A 1 188 ? -2.465 4.203 13.938 1 88.44 188 ILE A C 1
ATOM 1489 O O . ILE A 1 188 ? -2.752 4.297 15.133 1 88.44 188 ILE A O 1
ATOM 1493 N N . TYR A 1 189 ? -1.817 5.102 13.273 1 92.81 189 TYR A N 1
ATOM 1494 C CA . TYR A 1 189 ? -1.568 6.426 13.836 1 92.81 189 TYR A CA 1
ATOM 1495 C C . TYR A 1 189 ? -2.617 7.422 13.359 1 92.81 189 TYR A C 1
ATOM 1497 O O . TYR A 1 189 ? -2.748 7.672 12.156 1 92.81 189 TYR A O 1
ATOM 1505 N N . VAL A 1 190 ? -3.396 7.93 14.273 1 89.5 190 VAL A N 1
ATOM 1506 C CA . VAL A 1 190 ? -4.32 9.016 13.961 1 89.5 190 VAL A CA 1
ATOM 1507 C C . VAL A 1 190 ? -3.705 10.352 14.375 1 89.5 190 VAL A C 1
ATOM 1509 O O . VAL A 1 190 ? -3.559 10.625 15.57 1 89.5 190 VAL A O 1
ATOM 1512 N N . CYS A 1 191 ? -3.377 11.148 13.398 1 93.94 191 CYS A N 1
ATOM 1513 C CA . CYS A 1 191 ? -2.688 12.414 13.625 1 93.94 191 CYS A CA 1
ATOM 1514 C C . CYS A 1 191 ? -3.611 13.602 13.352 1 93.94 191 CYS A C 1
ATOM 1516 O O . CYS A 1 191 ? -4.004 13.836 12.211 1 93.94 191 CYS A O 1
ATOM 1518 N N . LYS A 1 192 ? -3.891 14.359 14.398 1 92 192 LYS A N 1
ATOM 1519 C CA . LYS A 1 192 ? -4.691 15.57 14.234 1 92 192 LYS A CA 1
ATOM 1520 C C . LYS A 1 192 ? -3.807 16.812 14.172 1 92 192 LYS A C 1
ATOM 1522 O O . LYS A 1 192 ? -3 17.047 15.07 1 92 192 LYS A O 1
ATOM 1527 N N . LYS A 1 193 ? -3.949 17.516 13.102 1 94.06 193 LYS A N 1
ATOM 1528 C CA . LYS A 1 193 ? -3.156 18.719 12.906 1 94.06 193 LYS A CA 1
ATOM 1529 C C . LYS A 1 193 ? -3.564 19.812 13.898 1 94.06 193 LYS A C 1
ATOM 1531 O O . LYS A 1 193 ? -4.758 20.047 14.117 1 94.06 193 LYS A O 1
ATOM 1536 N N . GLY A 1 194 ? -2.508 20.453 14.531 1 90.38 194 GLY A N 1
ATOM 1537 C CA . GLY A 1 194 ? -2.746 21.516 15.492 1 90.38 194 GLY A CA 1
ATOM 1538 C C . GLY A 1 194 ? -3.514 22.688 14.914 1 90.38 194 GLY A C 1
ATOM 1539 O O . GLY A 1 194 ? -3.461 22.938 13.703 1 90.38 194 GLY A O 1
ATOM 1540 N N . GLN A 1 195 ? -4.27 23.328 15.758 1 78.56 195 GLN A N 1
ATOM 1541 C CA . GLN A 1 195 ? -5 24.531 15.375 1 78.56 195 GLN A CA 1
ATOM 1542 C C . GLN A 1 195 ? -4.086 25.75 15.383 1 78.56 195 GLN A C 1
ATOM 1544 O O . GLN A 1 195 ? -3.141 25.828 16.172 1 78.56 195 GLN A O 1
ATOM 1549 N N . GLU A 1 196 ? -3.654 26.328 14.383 1 59.06 196 GLU A N 1
ATOM 1550 C CA . GLU A 1 196 ? -2.93 27.594 14.492 1 59.06 196 GLU A CA 1
ATOM 1551 C C . GLU A 1 196 ? -3.514 28.469 15.594 1 59.06 196 GLU A C 1
ATOM 1553 O O . GLU A 1 196 ? -4.727 28.484 15.805 1 59.06 196 GLU A O 1
ATOM 1558 N N . LEU A 1 197 ? -2.809 28.75 16.594 1 46.34 197 LEU A N 1
ATOM 1559 C CA . LEU A 1 197 ? -3.25 29.844 17.453 1 46.34 197 LEU A CA 1
ATOM 1560 C C . LEU A 1 197 ? -3.555 31.094 16.641 1 46.34 197 LEU A C 1
ATOM 1562 O O . LEU A 1 197 ? -2.68 31.609 15.938 1 46.34 197 LEU A O 1
ATOM 1566 N N . THR A 1 198 ? -4.594 31.203 15.977 1 41.16 198 THR A N 1
ATOM 1567 C CA . THR A 1 198 ? -4.922 32.469 15.336 1 41.16 198 THR A CA 1
ATOM 1568 C C . THR A 1 198 ? -4.332 33.625 16.125 1 41.16 198 THR A C 1
ATOM 1570 O O . THR A 1 198 ? -3.791 34.594 15.539 1 41.16 198 THR A O 1
ATOM 1573 N N . GLY A 1 199 ? -4.973 34.062 17.281 1 38.19 199 GLY A N 1
ATOM 1574 C CA . GLY A 1 199 ? -5.062 35.438 17.734 1 38.19 199 GLY A CA 1
ATOM 1575 C C . GLY A 1 199 ? -3.73 36 18.172 1 38.19 199 GLY A C 1
ATOM 1576 O O . GLY A 1 199 ? -3.689 37 18.906 1 38.19 199 GLY A O 1
ATOM 1577 N N . ILE A 1 200 ? -2.57 35.594 18.109 1 36.19 200 ILE A N 1
ATOM 1578 C CA . ILE A 1 200 ? -1.72 36.75 18.438 1 36.19 200 ILE A CA 1
ATOM 1579 C C . ILE A 1 200 ? -1.876 37.844 17.359 1 36.19 200 ILE A C 1
ATOM 1581 O O . ILE A 1 200 ? -1.826 37.531 16.172 1 36.19 200 ILE A O 1
ATOM 1585 N N . ASP A 1 201 ? -2.561 38.969 17.703 1 34.69 201 ASP A N 1
ATOM 1586 C CA . ASP A 1 201 ? -2.566 40.344 17.156 1 34.69 201 ASP A CA 1
ATOM 1587 C C . ASP A 1 201 ? -1.206 40.688 16.578 1 34.69 201 ASP A C 1
ATOM 1589 O O . ASP A 1 201 ? -0.218 40.812 17.297 1 34.69 201 ASP A O 1
ATOM 1593 N N . SER A 1 202 ? -0.82 40.125 15.594 1 32.16 202 SER A N 1
ATOM 1594 C CA . SER A 1 202 ? 0.274 40.844 14.938 1 32.16 202 SER A CA 1
ATOM 1595 C C . SER A 1 202 ? 0.068 42.344 14.984 1 32.16 202 SER A C 1
ATOM 1597 O O . SER A 1 202 ? -1.003 42.844 14.633 1 32.16 202 SER A O 1
ATOM 1599 N N . PRO A 1 203 ? 0.663 43 15.93 1 33.56 203 PRO A N 1
ATOM 1600 C CA . PRO A 1 203 ? 0.583 44.469 15.844 1 33.56 203 PRO A CA 1
ATOM 1601 C C . PRO A 1 203 ? 0.679 44.969 14.406 1 33.56 203 PRO A C 1
ATOM 1603 O O . PRO A 1 203 ? 1.404 44.406 13.586 1 33.56 203 PRO A O 1
ATOM 1606 N N . THR A 1 204 ? -0.477 45.188 13.789 1 31.67 204 THR A N 1
ATOM 1607 C CA . THR A 1 204 ? -0.464 46 12.586 1 31.67 204 THR A CA 1
ATOM 1608 C C . THR A 1 204 ? 0.641 47.062 12.656 1 31.67 204 THR A C 1
ATOM 1610 O O . THR A 1 204 ? 0.715 47.844 13.617 1 31.67 204 THR A O 1
ATOM 1613 N N . LEU A 1 205 ? 1.803 46.594 12.133 1 27.86 205 LEU A N 1
ATOM 1614 C CA . LEU A 1 205 ? 2.807 47.625 11.836 1 27.86 205 LEU A CA 1
ATOM 1615 C C . LEU A 1 205 ? 2.152 48.906 11.359 1 27.86 205 LEU A C 1
ATOM 1617 O O . LEU A 1 205 ? 2.783 49.719 10.656 1 27.86 205 LEU A O 1
ATOM 1621 N N . SER A 1 206 ? 0.761 48.938 11.609 1 30.03 206 SER A N 1
ATOM 1622 C CA . SER A 1 206 ? 0.295 50.281 11.344 1 30.03 206 SER A CA 1
ATOM 1623 C C . SER A 1 206 ? 1.084 51.312 12.148 1 30.03 206 SER A C 1
ATOM 1625 O O . SER A 1 206 ? 1.114 52.5 11.805 1 30.03 206 SER A O 1
ATOM 1627 N N . HIS A 1 207 ? 1.432 50.781 13.398 1 29.73 207 HIS A N 1
ATOM 1628 C CA . HIS A 1 207 ? 1.809 51.938 14.203 1 29.73 207 HIS A CA 1
ATOM 1629 C C . HIS A 1 207 ? 3.111 52.562 13.711 1 29.73 207 HIS A C 1
ATOM 1631 O O . HIS A 1 207 ? 3.68 53.438 14.367 1 29.73 207 HIS A O 1
ATOM 1637 N N . LEU A 1 208 ? 3.75 51.781 12.68 1 25.12 208 LEU A N 1
ATOM 1638 C CA . LEU A 1 208 ? 4.895 52.625 12.328 1 25.12 208 LEU A CA 1
ATOM 1639 C C . LEU A 1 208 ? 4.434 53.938 11.727 1 25.12 208 LEU A C 1
ATOM 1641 O O . LEU A 1 208 ? 4.855 54.312 10.625 1 25.12 208 LEU A O 1
ATOM 1645 N N . LYS A 1 209 ? 3.084 54.188 11.789 1 28.92 209 LYS A N 1
ATOM 1646 C CA . LYS A 1 209 ? 2.939 55.625 11.445 1 28.92 209 LYS A CA 1
ATOM 1647 C C . LYS A 1 209 ? 3.824 56.5 12.328 1 28.92 209 LYS A C 1
ATOM 1649 O O . LYS A 1 209 ? 3.566 56.625 13.523 1 28.92 209 LYS A O 1
ATOM 1654 N N . LEU A 1 210 ? 5.156 56.281 12.18 1 26.81 210 LEU A N 1
ATOM 1655 C CA . LEU A 1 210 ? 5.98 57.344 12.75 1 26.81 210 LEU A CA 1
ATOM 1656 C C . LEU A 1 210 ? 5.324 58.719 12.562 1 26.81 210 LEU A C 1
ATOM 1658 O O . LEU A 1 210 ? 4.672 58.938 11.547 1 26.81 210 LEU A O 1
ATOM 1662 N N . GLN A 1 211 ? 5.047 59.406 13.688 1 24.64 211 GLN A N 1
ATOM 1663 C CA . GLN A 1 211 ? 4.707 60.781 14.109 1 24.64 211 GLN A CA 1
ATOM 1664 C C . GLN A 1 211 ? 5.387 61.812 13.227 1 24.64 211 GLN A C 1
ATOM 1666 O O . GLN A 1 211 ? 6.59 62.062 13.359 1 24.64 211 GLN A O 1
ATOM 1671 N N . ASP A 1 212 ? 5.441 61.625 11.867 1 25.78 212 ASP A N 1
ATOM 1672 C CA . ASP A 1 212 ? 5.859 62.875 11.219 1 25.78 212 ASP A CA 1
ATOM 1673 C C . ASP A 1 212 ? 4.875 64 11.508 1 25.78 212 ASP A C 1
ATOM 1675 O O . ASP A 1 212 ? 4.895 65.062 10.844 1 25.78 212 ASP A O 1
ATOM 1679 N N . SER A 1 213 ? 3.811 63.781 12.375 1 22.64 213 SER A N 1
ATOM 1680 C CA . SER A 1 213 ? 3.139 65.062 12.531 1 22.64 213 SER A CA 1
ATOM 1681 C C . SER A 1 213 ? 4.07 66.125 13.156 1 22.64 213 SER A C 1
ATOM 1683 O O . SER A 1 213 ? 3.857 67.312 13 1 22.64 213 SER A O 1
ATOM 1685 N N . GLU A 1 214 ? 5.086 66 14.047 1 22.7 214 GLU A N 1
ATOM 1686 C CA . GLU A 1 214 ? 5.723 67.312 14.164 1 22.7 214 GLU A CA 1
ATOM 1687 C C . GLU A 1 214 ? 6.715 67.5 13.031 1 22.7 214 GLU A C 1
ATOM 1689 O O . GLU A 1 214 ? 7.395 66.562 12.586 1 22.7 214 GLU A O 1
ATOM 1694 N N . MET B 1 1 ? -26.531 7 38.812 1 22.16 1 MET B N 1
ATOM 1695 C CA . MET B 1 1 ? -26.828 7.898 37.688 1 22.16 1 MET B CA 1
ATOM 1696 C C . MET B 1 1 ? -25.625 8.023 36.75 1 22.16 1 MET B C 1
ATOM 1698 O O . MET B 1 1 ? -24.734 8.844 37 1 22.16 1 MET B O 1
ATOM 1702 N N . HIS B 1 2 ? -24.969 7.066 36.281 1 23.66 2 HIS B N 1
ATOM 1703 C CA . HIS B 1 2 ? -23.641 6.652 35.844 1 23.66 2 HIS B CA 1
ATOM 1704 C C . HIS B 1 2 ? -23.391 7.117 34.406 1 23.66 2 HIS B C 1
ATOM 1706 O O . HIS B 1 2 ? -24.109 6.746 33.469 1 23.66 2 HIS B O 1
ATOM 1712 N N . SER B 1 3 ? -22.984 8.438 34.219 1 21.33 3 SER B N 1
ATOM 1713 C CA . SER B 1 3 ? -22.75 9.266 33.062 1 21.33 3 SER B CA 1
ATOM 1714 C C . SER B 1 3 ? -21.797 8.578 32.094 1 21.33 3 SER B C 1
ATOM 1716 O O . SER B 1 3 ? -20.641 8.312 32.438 1 21.33 3 SER B O 1
ATOM 1718 N N . LYS B 1 4 ? -22.344 7.605 31.406 1 26.14 4 LYS B N 1
ATOM 1719 C CA . LYS B 1 4 ? -21.734 6.797 30.344 1 26.14 4 LYS B CA 1
ATOM 1720 C C . LYS B 1 4 ? -20.984 7.668 29.359 1 26.14 4 LYS B C 1
ATOM 1722 O O . LYS B 1 4 ? -21.578 8.508 28.672 1 26.14 4 LYS B O 1
ATOM 1727 N N . SER B 1 5 ? -19.875 8.172 29.734 1 21.91 5 SER B N 1
ATOM 1728 C CA . SER B 1 5 ? -18.969 9.039 29 1 21.91 5 SER B CA 1
ATOM 1729 C C . SER B 1 5 ? -18.719 8.508 27.594 1 21.91 5 SER B C 1
ATOM 1731 O O . SER B 1 5 ? -18.078 7.473 27.422 1 21.91 5 SER B O 1
ATOM 1733 N N . ARG B 1 6 ? -19.797 8.438 26.75 1 25.12 6 ARG B N 1
ATOM 1734 C CA . ARG B 1 6 ? -19.797 8.203 25.312 1 25.12 6 ARG B CA 1
ATOM 1735 C C . ARG B 1 6 ? -18.656 8.953 24.625 1 25.12 6 ARG B C 1
ATOM 1737 O O . ARG B 1 6 ? -18.562 10.18 24.719 1 25.12 6 ARG B O 1
ATOM 1744 N N . LEU B 1 7 ? -17.594 8.461 24.844 1 26.56 7 LEU B N 1
ATOM 1745 C CA . LEU B 1 7 ? -16.453 9 24.109 1 26.56 7 LEU B CA 1
ATOM 1746 C C . LEU B 1 7 ? -16.875 9.398 22.688 1 26.56 7 LEU B C 1
ATOM 1748 O O . LEU B 1 7 ? -17.203 8.531 21.875 1 26.56 7 LEU B O 1
ATOM 1752 N N . ASP B 1 8 ? -17.797 10.305 22.469 1 28.34 8 ASP B N 1
ATOM 1753 C CA . ASP B 1 8 ? -18.203 11.078 21.297 1 28.34 8 ASP B CA 1
ATOM 1754 C C . ASP B 1 8 ? -16.984 11.383 20.406 1 28.34 8 ASP B C 1
ATOM 1756 O O . ASP B 1 8 ? -16.25 12.328 20.656 1 28.34 8 ASP B O 1
ATOM 1760 N N . TYR B 1 9 ? -16.156 10.5 20.234 1 29.5 9 TYR B N 1
ATOM 1761 C CA . TYR B 1 9 ? -15.062 10.656 19.281 1 29.5 9 TYR B CA 1
ATOM 1762 C C . TYR B 1 9 ? -15.555 11.242 17.969 1 29.5 9 TYR B C 1
ATOM 1764 O O . TYR B 1 9 ? -16.094 10.523 17.125 1 29.5 9 TYR B O 1
ATOM 1772 N N . TYR B 1 10 ? -16.234 12.32 17.938 1 31 10 TYR B N 1
ATOM 1773 C CA . TYR B 1 10 ? -16.469 13.18 16.781 1 31 10 TYR B CA 1
ATOM 1774 C C . TYR B 1 10 ? -15.195 13.375 15.977 1 31 10 TYR B C 1
ATOM 1776 O O . TYR B 1 10 ? -14.367 14.227 16.312 1 31 10 TYR B O 1
ATOM 1784 N N . THR B 1 11 ? -14.438 12.398 15.797 1 35 11 THR B N 1
ATOM 1785 C CA . THR B 1 11 ? -13.312 12.695 14.914 1 35 11 THR B CA 1
ATOM 1786 C C . THR B 1 11 ? -13.797 13.141 13.539 1 35 11 THR B C 1
ATOM 1788 O O . THR B 1 11 ? -14.703 12.531 12.977 1 35 11 THR B O 1
ATOM 1791 N N . PRO B 1 12 ? -13.484 14.414 13.305 1 35.03 12 PRO B N 1
ATOM 1792 C CA . PRO B 1 12 ? -13.859 14.797 11.938 1 35.03 12 PRO B CA 1
ATOM 1793 C C . PRO B 1 12 ? -13.797 13.633 10.953 1 35.03 12 PRO B C 1
ATOM 1795 O O . PRO B 1 12 ? -14.562 13.594 9.984 1 35.03 12 PRO B O 1
ATOM 1798 N N . CYS B 1 13 ? -12.859 12.867 11.141 1 36.59 13 CYS B N 1
ATOM 1799 C CA . CYS B 1 13 ? -12.836 11.742 10.211 1 36.59 13 CYS B CA 1
ATOM 1800 C C . CYS B 1 13 ? -13.984 10.781 10.492 1 36.59 13 CYS B C 1
ATOM 1802 O O . CYS B 1 13 ? -14.172 9.805 9.766 1 36.59 13 CYS B O 1
ATOM 1804 N N . ALA B 1 14 ? -14.461 10.703 11.695 1 37.19 14 ALA B N 1
ATOM 1805 C CA . ALA B 1 14 ? -15.57 9.789 11.969 1 37.19 14 ALA B CA 1
ATOM 1806 C C . ALA B 1 14 ? -16.609 9.852 10.859 1 37.19 14 ALA B C 1
ATOM 1808 O O . ALA B 1 14 ? -17.188 8.828 10.477 1 37.19 14 ALA B O 1
ATOM 1809 N N . ASN B 1 15 ? -17.016 11.078 10.641 1 34.44 15 ASN B N 1
ATOM 1810 C CA . ASN B 1 15 ? -17.891 11.07 9.477 1 34.44 15 ASN B CA 1
ATOM 1811 C C . ASN B 1 15 ? -17.125 10.727 8.195 1 34.44 15 ASN B C 1
ATOM 1813 O O . ASN B 1 15 ? -17.562 11.07 7.098 1 34.44 15 ASN B O 1
ATOM 1817 N N . PHE B 1 16 ? -15.93 10.617 8.5 1 33.09 16 PHE B N 1
ATOM 1818 C CA . PHE B 1 16 ? -15.133 10.414 7.305 1 33.09 16 PHE B CA 1
ATOM 1819 C C . PHE B 1 16 ? -15.578 9.164 6.559 1 33.09 16 PHE B C 1
ATOM 1821 O O . PHE B 1 16 ? -15.359 8.039 7.031 1 33.09 16 PHE B O 1
ATOM 1828 N N . LYS B 1 17 ? -16.609 9.203 5.934 1 35.66 17 LYS B N 1
ATOM 1829 C CA . LYS B 1 17 ? -16.859 8.188 4.91 1 35.66 17 LYS B CA 1
ATOM 1830 C C . LYS B 1 17 ? -15.586 7.836 4.156 1 35.66 17 LYS B C 1
ATOM 1832 O O . LYS B 1 17 ? -15.117 8.617 3.326 1 35.66 17 LYS B O 1
ATOM 1837 N N . PHE B 1 18 ? -14.734 7.273 4.988 1 38.72 18 PHE B N 1
ATOM 1838 C CA . PHE B 1 18 ? -13.422 6.859 4.504 1 38.72 18 PHE B CA 1
ATOM 1839 C C . PHE B 1 18 ? -13.531 6.199 3.137 1 38.72 18 PHE B C 1
ATOM 1841 O O . PHE B 1 18 ? -14.445 5.402 2.898 1 38.72 18 PHE B O 1
ATOM 1848 N N . SER B 1 19 ? -13.039 6.785 2.15 1 38.88 19 SER B N 1
ATOM 1849 C CA . SER B 1 19 ? -12.953 6.129 0.85 1 38.88 19 SER B CA 1
ATOM 1850 C C . SER B 1 19 ? -12.023 4.918 0.905 1 38.88 19 SER B C 1
ATOM 1852 O O . SER B 1 19 ? -10.898 5.012 1.401 1 38.88 19 SER B O 1
ATOM 1854 N N . PRO B 1 20 ? -12.648 3.654 0.946 1 41.44 20 PRO B N 1
ATOM 1855 C CA . PRO B 1 20 ? -12.109 2.297 1.082 1 41.44 20 PRO B CA 1
ATOM 1856 C C . PRO B 1 20 ? -10.977 2.01 0.105 1 41.44 20 PRO B C 1
ATOM 1858 O O . PRO B 1 20 ? -10.555 0.859 -0.041 1 41.44 20 PRO B O 1
ATOM 1861 N N . HIS B 1 21 ? -10.539 2.811 -0.794 1 44.97 21 HIS B N 1
ATOM 1862 C CA . HIS B 1 21 ? -9.75 2.447 -1.965 1 44.97 21 HIS B CA 1
ATOM 1863 C C . HIS B 1 21 ? -8.328 2.047 -1.569 1 44.97 21 HIS B C 1
ATOM 1865 O O . HIS B 1 21 ? -7.508 1.728 -2.43 1 44.97 21 HIS B O 1
ATOM 1871 N N . ALA B 1 22 ? -8.18 1.757 -0.288 1 49.75 22 ALA B N 1
ATOM 1872 C CA . ALA B 1 22 ? -6.812 1.598 0.196 1 49.75 22 ALA B CA 1
ATOM 1873 C C . ALA B 1 22 ? -6.406 0.127 0.215 1 49.75 22 ALA B C 1
ATOM 1875 O O . ALA B 1 22 ? -5.426 -0.245 0.868 1 49.75 22 ALA B O 1
ATOM 1876 N N . LEU B 1 23 ? -7.059 -0.732 -0.773 1 58.47 23 LEU B N 1
ATOM 1877 C CA . LEU B 1 23 ? -6.629 -2.119 -0.638 1 58.47 23 LEU B CA 1
ATOM 1878 C C . LEU B 1 23 ? -5.34 -2.371 -1.413 1 58.47 23 LEU B C 1
ATOM 1880 O O . LEU B 1 23 ? -5.203 -1.927 -2.555 1 58.47 23 LEU B O 1
ATOM 1884 N N . LEU B 1 24 ? -4.383 -3.127 -0.825 1 68.56 24 LEU B N 1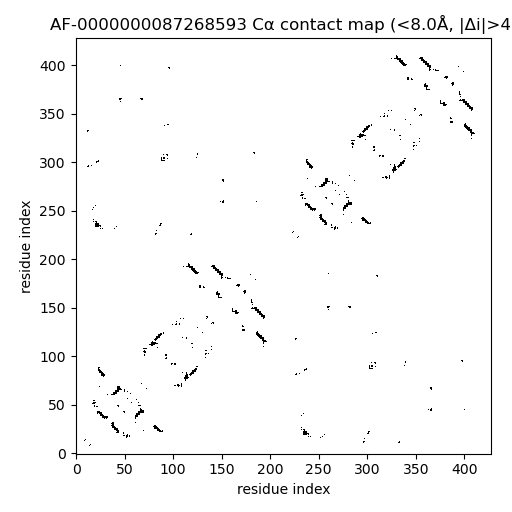
ATOM 1885 C CA . LEU B 1 24 ? -3.033 -3.346 -1.331 1 68.56 24 LEU B CA 1
ATOM 1886 C C . LEU B 1 24 ? -2.918 -4.711 -2.002 1 68.56 24 LEU B C 1
ATOM 1888 O O . LEU B 1 24 ? -2.082 -4.902 -2.889 1 68.56 24 LEU B O 1
ATOM 1892 N N . PHE B 1 25 ? -4.023 -5.648 -1.829 1 73.44 25 PHE B N 1
ATOM 1893 C CA . PHE B 1 25 ? -3.9 -6.988 -2.4 1 73.44 25 PHE B CA 1
ATOM 1894 C C . PHE B 1 25 ? -5.23 -7.445 -2.986 1 73.44 25 PHE B C 1
ATOM 1896 O O . PHE B 1 25 ? -6.262 -7.395 -2.316 1 73.44 25 PHE B O 1
ATOM 1903 N N . VAL B 1 26 ? -5.148 -7.891 -4.32 1 70.25 26 VAL B N 1
ATOM 1904 C CA . VAL B 1 26 ? -6.355 -8.266 -5.051 1 70.25 26 VAL B CA 1
ATOM 1905 C C . VAL B 1 26 ? -6.141 -9.602 -5.754 1 70.25 26 VAL B C 1
ATOM 1907 O O . VAL B 1 26 ? -5.078 -9.836 -6.336 1 70.25 26 VAL B O 1
ATOM 1910 N N . VAL B 1 27 ? -7.125 -10.422 -5.645 1 64.69 27 VAL B N 1
ATOM 1911 C CA . VAL B 1 27 ? -7.133 -11.617 -6.473 1 64.69 27 VAL B CA 1
ATOM 1912 C C . VAL B 1 27 ? -8.367 -11.625 -7.363 1 64.69 27 VAL B C 1
ATOM 1914 O O . VAL B 1 27 ? -9.422 -11.117 -6.98 1 64.69 27 VAL B O 1
ATOM 1917 N N . MET B 1 28 ? -8.109 -12.195 -8.602 1 69.88 28 MET B N 1
ATOM 1918 C CA . MET B 1 28 ? -9.195 -12.156 -9.578 1 69.88 28 MET B CA 1
ATOM 1919 C C . MET B 1 28 ? -9.367 -13.516 -10.25 1 69.88 28 MET B C 1
ATOM 1921 O O . MET B 1 28 ? -8.391 -14.219 -10.508 1 69.88 28 MET B O 1
ATOM 1925 N N . SER B 1 29 ? -10.586 -13.984 -10.375 1 67.56 29 SER B N 1
ATOM 1926 C CA . SER B 1 29 ? -10.93 -15.188 -11.125 1 67.56 29 SER B CA 1
ATOM 1927 C C . SER B 1 29 ? -11.906 -14.875 -12.25 1 67.56 29 SER B C 1
ATOM 1929 O O . SER B 1 29 ? -12.82 -14.07 -12.078 1 67.56 29 SER B O 1
ATOM 1931 N N . GLU B 1 30 ? -11.508 -15.25 -13.523 1 56.03 30 GLU B N 1
ATOM 1932 C CA . GLU B 1 30 ? -12.391 -15.086 -14.672 1 56.03 30 GLU B CA 1
ATOM 1933 C C . GLU B 1 30 ? -13.625 -15.969 -14.555 1 56.03 30 GLU B C 1
ATOM 1935 O O . GLU B 1 30 ? -14.578 -15.812 -15.312 1 56.03 30 GLU B O 1
ATOM 1940 N N . ASP B 1 31 ? -13.5 -16.922 -13.68 1 52.75 31 ASP B N 1
ATOM 1941 C CA . ASP B 1 31 ? -14.688 -17.766 -13.672 1 52.75 31 ASP B CA 1
ATOM 1942 C C . ASP B 1 31 ? -15.945 -16.938 -13.398 1 52.75 31 ASP B C 1
ATOM 1944 O O . ASP B 1 31 ? -15.984 -16.156 -12.453 1 52.75 31 ASP B O 1
ATOM 1948 N N . MET B 1 32 ? -16.469 -16.438 -14.477 1 44.94 32 MET B N 1
ATOM 1949 C CA . MET B 1 32 ? -17.688 -15.633 -14.578 1 44.94 32 MET B CA 1
ATOM 1950 C C . MET B 1 32 ? -18.641 -15.953 -13.438 1 44.94 32 MET B C 1
ATOM 1952 O O . MET B 1 32 ? -18.922 -17.109 -13.164 1 44.94 32 MET B O 1
ATOM 1956 N N . ALA B 1 33 ? -18.578 -15.039 -12.523 1 46.94 33 ALA B N 1
ATOM 1957 C CA . ALA B 1 33 ? -19.781 -15.164 -11.703 1 46.94 33 ALA B CA 1
ATOM 1958 C C . ALA B 1 33 ? -21.016 -15.391 -12.57 1 46.94 33 ALA B C 1
ATOM 1960 O O . ALA B 1 33 ? -21 -15.141 -13.773 1 46.94 33 ALA B O 1
ATOM 1961 N N . ALA B 1 34 ? -21.969 -16.016 -12.07 1 47.62 34 ALA B N 1
ATOM 1962 C CA . ALA B 1 34 ? -23.188 -16.391 -12.781 1 47.62 34 ALA B CA 1
ATOM 1963 C C . ALA B 1 34 ? -23.578 -15.32 -13.805 1 47.62 34 ALA B C 1
ATOM 1965 O O . ALA B 1 34 ? -24.094 -15.633 -14.875 1 47.62 34 ALA B O 1
ATOM 1966 N N . ASP B 1 35 ? -23.266 -14.18 -13.672 1 48.34 35 ASP B N 1
ATOM 1967 C CA . ASP B 1 35 ? -23.781 -13.141 -14.547 1 48.34 35 ASP B CA 1
ATOM 1968 C C . ASP B 1 35 ? -22.719 -12.648 -15.516 1 48.34 35 ASP B C 1
ATOM 1970 O O . ASP B 1 35 ? -22.922 -11.68 -16.25 1 48.34 35 ASP B O 1
ATOM 1974 N N . GLY B 1 36 ? -21.625 -13.398 -15.648 1 52.66 36 GLY B N 1
ATOM 1975 C CA . GLY B 1 36 ? -20.672 -13.039 -16.672 1 52.66 36 GLY B CA 1
ATOM 1976 C C . GLY B 1 36 ? -19.594 -12.086 -16.188 1 52.66 36 GLY B C 1
ATOM 1977 O O . GLY B 1 36 ? -18.859 -11.5 -16.984 1 52.66 36 GLY B O 1
ATOM 1978 N N . TYR B 1 37 ? -19.609 -11.82 -14.828 1 53.62 37 TYR B N 1
ATOM 1979 C CA . TYR B 1 37 ? -18.641 -10.836 -14.359 1 53.62 37 TYR B CA 1
ATOM 1980 C C . TYR B 1 37 ? -17.438 -11.523 -13.703 1 53.62 37 TYR B C 1
ATOM 1982 O O . TYR B 1 37 ? -17.547 -12.664 -13.242 1 53.62 37 TYR B O 1
ATOM 1990 N N . MET B 1 38 ? -16.328 -10.914 -13.859 1 64.19 38 MET B N 1
ATOM 1991 C CA . MET B 1 38 ? -15.125 -11.328 -13.148 1 64.19 38 MET B CA 1
ATOM 1992 C C . MET B 1 38 ? -15.273 -11.102 -11.648 1 64.19 38 MET B C 1
ATOM 1994 O O . MET B 1 38 ? -15.844 -10.094 -11.219 1 64.19 38 MET B O 1
ATOM 1998 N N . GLU B 1 39 ? -14.977 -12.227 -10.984 1 72.75 39 GLU B N 1
ATOM 1999 C CA . GLU B 1 39 ? -14.961 -12.094 -9.523 1 72.75 39 GLU B CA 1
ATOM 2000 C C . GLU B 1 39 ? -13.672 -11.438 -9.047 1 72.75 39 GLU B C 1
ATOM 2002 O O . GLU B 1 39 ? -12.578 -11.852 -9.43 1 72.75 39 GLU B O 1
ATOM 2007 N N . ILE B 1 40 ? -13.797 -10.367 -8.375 1 77.25 40 ILE B N 1
ATOM 2008 C CA . ILE B 1 40 ? -12.656 -9.648 -7.812 1 77.25 40 ILE B CA 1
ATOM 2009 C C . ILE B 1 40 ? -12.742 -9.664 -6.289 1 77.25 40 ILE B C 1
ATOM 2011 O O . ILE B 1 40 ? -13.734 -9.219 -5.715 1 77.25 40 ILE B O 1
ATOM 2015 N N . ILE B 1 41 ? -11.75 -10.266 -5.703 1 83.94 41 ILE B N 1
ATOM 2016 C CA . ILE B 1 41 ? -11.695 -10.297 -4.246 1 83.94 41 ILE B CA 1
ATOM 2017 C C . ILE B 1 41 ? -10.562 -9.414 -3.746 1 83.94 41 ILE B C 1
ATOM 2019 O O . ILE B 1 41 ? -9.398 -9.633 -4.082 1 83.94 41 ILE B O 1
ATOM 2023 N N . ASN B 1 42 ? -10.945 -8.406 -3.012 1 83.31 42 ASN B N 1
ATOM 2024 C CA . ASN B 1 42 ? -10 -7.496 -2.371 1 83.31 42 ASN B CA 1
ATOM 2025 C C . ASN B 1 42 ? -9.688 -7.926 -0.94 1 83.31 42 ASN B C 1
ATOM 2027 O O . ASN B 1 42 ? -10.602 -8.18 -0.152 1 83.31 42 ASN B O 1
ATOM 2031 N N . ILE B 1 43 ? -8.406 -8.016 -0.697 1 87.94 43 ILE B N 1
ATOM 2032 C CA . ILE B 1 43 ? -7.984 -8.555 0.59 1 87.94 43 ILE B CA 1
ATOM 2033 C C . ILE B 1 43 ? -7.156 -7.516 1.341 1 87.94 43 ILE B C 1
ATOM 2035 O O . ILE B 1 43 ? -6.316 -6.836 0.748 1 87.94 43 ILE B O 1
ATOM 2039 N N . ASP B 1 44 ? -7.492 -7.422 2.57 1 83.5 44 ASP B N 1
ATOM 2040 C CA . ASP B 1 44 ? -6.691 -6.594 3.469 1 83.5 44 ASP B CA 1
ATOM 2041 C C . ASP B 1 44 ? -6.715 -7.148 4.891 1 83.5 44 ASP B C 1
ATOM 2043 O O . ASP B 1 44 ? -7.672 -7.816 5.289 1 83.5 44 ASP B O 1
ATOM 2047 N N . ILE B 1 45 ? -5.66 -6.887 5.574 1 85.94 45 ILE B N 1
ATOM 2048 C CA . ILE B 1 45 ? -5.586 -7.387 6.945 1 85.94 45 ILE B CA 1
ATOM 2049 C C . ILE B 1 45 ? -6.418 -6.492 7.863 1 85.94 45 ILE B C 1
ATOM 2051 O O . ILE B 1 45 ? -6.875 -6.934 8.914 1 85.94 45 ILE B O 1
ATOM 2055 N N . SER B 1 46 ? -6.566 -5.258 7.516 1 80.12 46 SER B N 1
ATOM 2056 C CA . SER B 1 46 ? -7.258 -4.277 8.344 1 80.12 46 SER B CA 1
ATOM 2057 C C . SER B 1 46 ? -8.766 -4.473 8.289 1 80.12 46 SER B C 1
ATOM 2059 O O . SER B 1 46 ? -9.391 -4.238 7.25 1 80.12 46 SER B O 1
ATOM 2061 N N . SER B 1 47 ? -9.367 -4.816 9.414 1 78.62 47 SER B N 1
ATOM 2062 C CA . SER B 1 47 ? -10.82 -4.961 9.484 1 78.62 47 SER B CA 1
ATOM 2063 C C . SER B 1 47 ? -11.523 -3.623 9.281 1 78.62 47 SER B C 1
ATOM 2065 O O . SER B 1 47 ? -12.594 -3.564 8.672 1 78.62 47 SER B O 1
ATOM 2067 N N . VAL B 1 48 ? -10.852 -2.646 9.75 1 72.31 48 VAL B N 1
ATOM 2068 C CA . VAL B 1 48 ? -11.414 -1.308 9.641 1 72.31 48 VAL B CA 1
ATOM 2069 C C . VAL B 1 48 ? -11.57 -0.929 8.172 1 72.31 48 VAL B C 1
ATOM 2071 O O . VAL B 1 48 ? -12.633 -0.463 7.75 1 72.31 48 VAL B O 1
ATOM 2074 N N . LEU B 1 49 ? -10.539 -1.165 7.43 1 74.81 49 LEU B N 1
ATOM 2075 C CA . LEU B 1 49 ? -10.586 -0.84 6.008 1 74.81 49 LEU B CA 1
ATOM 2076 C C . LEU B 1 49 ? -11.602 -1.716 5.277 1 74.81 49 LEU B C 1
ATOM 2078 O O . LEU B 1 49 ? -12.367 -1.225 4.449 1 74.81 49 LEU B O 1
ATOM 2082 N N . ILE B 1 50 ? -11.633 -2.953 5.617 1 80.5 50 ILE B N 1
ATOM 2083 C CA . ILE B 1 50 ? -12.531 -3.891 4.957 1 80.5 50 ILE B CA 1
ATOM 2084 C C . ILE B 1 50 ? -13.984 -3.506 5.25 1 80.5 50 ILE B C 1
ATOM 2086 O O . ILE B 1 50 ? -14.82 -3.484 4.344 1 80.5 50 ILE B O 1
ATOM 2090 N N . GLU B 1 51 ? -14.297 -3.225 6.434 1 76.5 51 GLU B N 1
ATOM 2091 C CA . GLU B 1 51 ? -15.656 -2.846 6.805 1 76.5 51 GLU B CA 1
ATOM 2092 C C . GLU B 1 51 ? -16.078 -1.561 6.098 1 76.5 51 GLU B C 1
ATOM 2094 O O . GLU B 1 51 ? -17.219 -1.458 5.617 1 76.5 51 GLU B O 1
ATOM 2099 N N . MET B 1 52 ? -15.156 -0.734 6.004 1 70.31 52 MET B N 1
ATOM 2100 C CA . MET B 1 52 ? -15.422 0.527 5.32 1 70.31 52 MET B CA 1
ATOM 2101 C C . MET B 1 52 ? -15.727 0.29 3.844 1 70.31 52 MET B C 1
ATOM 2103 O O . MET B 1 52 ? -16.656 0.876 3.295 1 70.31 52 MET B O 1
ATOM 2107 N N . MET B 1 53 ? -15 -0.516 3.246 1 73.69 53 MET B N 1
ATOM 2108 C CA . MET B 1 53 ? -15.148 -0.776 1.817 1 73.69 53 MET B CA 1
ATOM 2109 C C . MET B 1 53 ? -16.438 -1.551 1.538 1 73.69 53 MET B C 1
ATOM 2111 O O . MET B 1 53 ? -17.125 -1.291 0.547 1 73.69 53 MET B O 1
ATOM 2115 N N . ARG B 1 54 ? -16.781 -2.436 2.381 1 76.12 54 ARG B N 1
ATOM 2116 C CA . ARG B 1 54 ? -18 -3.201 2.23 1 76.12 54 ARG B CA 1
ATOM 2117 C C . ARG B 1 54 ? -19.234 -2.291 2.283 1 76.12 54 ARG B C 1
ATOM 2119 O O . ARG B 1 54 ? -20.172 -2.471 1.517 1 76.12 54 ARG B O 1
ATOM 2126 N N . LYS B 1 55 ? -19.188 -1.41 3.143 1 71.25 55 LYS B N 1
ATOM 2127 C CA . LYS B 1 55 ? -20.312 -0.474 3.273 1 71.25 55 LYS B CA 1
ATOM 2128 C C . LYS B 1 55 ? -20.422 0.427 2.047 1 71.25 55 LYS B C 1
ATOM 2130 O O . LYS B 1 55 ? -21.516 0.686 1.555 1 71.25 55 LYS B O 1
ATOM 2135 N N . LYS B 1 56 ? -19.406 0.74 1.579 1 64.12 56 LYS B N 1
ATOM 2136 C CA . LYS B 1 56 ? -19.359 1.677 0.459 1 64.12 56 LYS B CA 1
ATOM 2137 C C . LYS B 1 56 ? -19.797 0.998 -0.839 1 64.12 56 LYS B C 1
ATOM 2139 O O . LYS B 1 56 ? -20.469 1.604 -1.667 1 64.12 56 LYS B O 1
ATOM 2144 N N . TYR B 1 57 ? -19.344 -0.153 -0.951 1 66.69 57 TYR B N 1
ATOM 2145 C CA . TYR B 1 57 ? -19.562 -0.82 -2.23 1 66.69 57 TYR B CA 1
ATOM 2146 C C . TYR B 1 57 ? -20.578 -1.945 -2.1 1 66.69 57 TYR B C 1
ATOM 2148 O O . TYR B 1 57 ? -20.516 -2.938 -2.83 1 66.69 57 TYR B O 1
ATOM 2156 N N . PHE B 1 58 ? -21.375 -1.76 -1.203 1 67 58 PHE B N 1
ATOM 2157 C CA . PHE B 1 58 ? -22.391 -2.762 -0.913 1 67 58 PHE B CA 1
ATOM 2158 C C . PHE B 1 58 ? -23.25 -3.045 -2.148 1 67 58 PHE B C 1
ATOM 2160 O O . PHE B 1 58 ? -23.75 -4.156 -2.316 1 67 58 PHE B O 1
ATOM 2167 N N . ASN B 1 59 ? -23.141 -2.15 -3.146 1 66.69 59 ASN B N 1
ATOM 2168 C CA . ASN B 1 59 ? -24.016 -2.283 -4.309 1 66.69 59 ASN B CA 1
ATOM 2169 C C . ASN B 1 59 ? -23.281 -2.883 -5.5 1 66.69 59 ASN B C 1
ATOM 2171 O O . ASN B 1 59 ? -23.828 -2.975 -6.598 1 66.69 59 ASN B O 1
ATOM 2175 N N . LEU B 1 60 ? -22.062 -3.211 -5.324 1 66.12 60 LEU B N 1
ATOM 2176 C CA . LEU B 1 60 ? -21.266 -3.84 -6.375 1 66.12 60 LEU B CA 1
ATOM 2177 C C . LEU B 1 60 ? -20.891 -5.266 -5.988 1 66.12 60 LEU B C 1
ATOM 2179 O O . LEU B 1 60 ? -19.797 -5.504 -5.48 1 66.12 60 LEU B O 1
ATOM 2183 N N . PRO B 1 61 ? -21.75 -6.133 -6.301 1 67.94 61 PRO B N 1
ATOM 2184 C CA . PRO B 1 61 ? -21.547 -7.508 -5.836 1 67.94 61 PRO B CA 1
ATOM 2185 C C . PRO B 1 61 ? -20.297 -8.156 -6.426 1 67.94 61 PRO B C 1
ATOM 2187 O O . PRO B 1 61 ? -19.766 -9.117 -5.867 1 67.94 61 PRO B O 1
ATOM 2190 N N . GLN B 1 62 ? -19.828 -7.688 -7.535 1 67.12 62 GLN B N 1
ATOM 2191 C CA . GLN B 1 62 ? -18.641 -8.266 -8.164 1 67.12 62 GLN B CA 1
ATOM 2192 C C . GLN B 1 62 ? -17.375 -7.953 -7.352 1 67.12 62 GLN B C 1
ATOM 2194 O O . GLN B 1 62 ? -16.344 -8.578 -7.555 1 67.12 62 GLN B O 1
ATOM 2199 N N . LEU B 1 63 ? -17.516 -7.035 -6.5 1 73.38 63 LEU B N 1
ATOM 2200 C CA . LEU B 1 63 ? -16.406 -6.641 -5.652 1 73.38 63 LEU B CA 1
ATOM 2201 C C . LEU B 1 63 ? -16.562 -7.195 -4.242 1 73.38 63 LEU B C 1
ATOM 2203 O O . LEU B 1 63 ? -17.5 -6.812 -3.521 1 73.38 63 LEU B O 1
ATOM 2207 N N . GLN B 1 64 ? -15.75 -8.125 -3.994 1 80.81 64 GLN B N 1
ATOM 2208 C CA . GLN B 1 64 ? -15.758 -8.688 -2.646 1 80.81 64 GLN B CA 1
ATOM 2209 C C . GLN B 1 64 ? -14.594 -8.156 -1.821 1 80.81 64 GLN B C 1
ATOM 2211 O O . GLN B 1 64 ? -13.5 -7.941 -2.348 1 80.81 64 GLN B O 1
ATOM 2216 N N . TYR B 1 65 ? -14.875 -7.996 -0.583 1 82.5 65 TYR B N 1
ATOM 2217 C CA . TYR B 1 65 ? -13.859 -7.527 0.359 1 82.5 65 TYR B CA 1
ATOM 2218 C C . TYR B 1 65 ? -13.734 -8.484 1.541 1 82.5 65 TYR B C 1
ATOM 2220 O O . TYR B 1 65 ? -14.727 -8.781 2.215 1 82.5 65 TYR B O 1
ATOM 2228 N N . MET B 1 66 ? -12.555 -8.922 1.759 1 87 66 MET B N 1
ATOM 2229 C CA . MET B 1 66 ? -12.344 -9.906 2.816 1 87 66 MET B CA 1
ATOM 2230 C C . MET B 1 66 ? -11.148 -9.523 3.688 1 87 66 MET B C 1
ATOM 2232 O O . MET B 1 66 ? -10.078 -9.195 3.174 1 87 66 MET B O 1
ATOM 2236 N N . GLN B 1 67 ? -11.445 -9.523 4.949 1 87.12 67 GLN B N 1
ATOM 2237 C CA . GLN B 1 67 ? -10.32 -9.406 5.875 1 87.12 67 GLN B CA 1
ATOM 2238 C C . GLN B 1 67 ? -9.5 -10.695 5.906 1 87.12 67 GLN B C 1
ATOM 2240 O O . GLN B 1 67 ? -10.031 -11.766 6.207 1 87.12 67 GLN B O 1
ATOM 2245 N N . MET B 1 68 ? -8.219 -10.562 5.523 1 90.62 68 MET B N 1
ATOM 2246 C CA . MET B 1 68 ? -7.387 -11.766 5.469 1 90.62 68 MET B CA 1
ATOM 2247 C C . MET B 1 68 ? -5.906 -11.398 5.504 1 90.62 68 MET B C 1
ATOM 2249 O O . MET B 1 68 ? -5.516 -10.336 5.016 1 90.62 68 MET B O 1
ATOM 2253 N N . ASP B 1 69 ? -5.145 -12.297 6.199 1 90.94 69 ASP B N 1
ATOM 2254 C CA . ASP B 1 69 ? -3.689 -12.227 6.148 1 90.94 69 ASP B CA 1
ATOM 2255 C C . ASP B 1 69 ? -3.148 -12.883 4.883 1 90.94 69 ASP B C 1
ATOM 2257 O O . ASP B 1 69 ? -3.352 -14.078 4.66 1 90.94 69 ASP B O 1
ATOM 2261 N N . VAL B 1 70 ? -2.486 -12.078 4.074 1 93.75 70 VAL B N 1
ATOM 2262 C CA . VAL B 1 70 ? -2.021 -12.578 2.783 1 93.75 70 VAL B CA 1
ATOM 2263 C C . VAL B 1 70 ? -0.979 -13.672 2.996 1 93.75 70 VAL B C 1
ATOM 2265 O O . VAL B 1 70 ? -0.642 -14.406 2.064 1 93.75 70 VAL B O 1
ATOM 2268 N N . ARG B 1 71 ? -0.42 -13.859 4.195 1 94.12 71 ARG B N 1
ATOM 2269 C CA . ARG B 1 71 ? 0.541 -14.906 4.516 1 94.12 71 ARG B CA 1
ATOM 2270 C C . ARG B 1 71 ? -0.161 -16.25 4.727 1 94.12 71 ARG B C 1
ATOM 2272 O O . ARG B 1 71 ? 0.486 -17.297 4.754 1 94.12 71 ARG B O 1
ATOM 2279 N N . ASP B 1 72 ? -1.425 -16.094 4.984 1 95.19 72 ASP B N 1
ATOM 2280 C CA . ASP B 1 72 ? -2.281 -17.266 5.156 1 95.19 72 ASP B CA 1
ATOM 2281 C C . ASP B 1 72 ? -3.658 -17.031 4.535 1 95.19 72 ASP B C 1
ATOM 2283 O O . ASP B 1 72 ? -4.551 -16.469 5.18 1 95.19 72 ASP B O 1
ATOM 2287 N N . MET B 1 73 ? -3.809 -17.547 3.357 1 95.56 73 MET B N 1
ATOM 2288 C CA . MET B 1 73 ? -5.074 -17.375 2.652 1 95.56 73 MET B CA 1
ATOM 2289 C C . MET B 1 73 ? -5.77 -18.719 2.447 1 95.56 73 MET B C 1
ATOM 2291 O O . MET B 1 73 ? -6.281 -19 1.362 1 95.56 73 MET B O 1
ATOM 2295 N N . SER B 1 74 ? -5.84 -19.469 3.455 1 94.38 74 SER B N 1
ATOM 2296 C CA . SER B 1 74 ? -6.32 -20.844 3.418 1 94.38 74 SER B CA 1
ATOM 2297 C C . SER B 1 74 ? -7.824 -20.891 3.156 1 94.38 74 SER B C 1
ATOM 2299 O O . SER B 1 74 ? -8.367 -21.953 2.85 1 94.38 74 SER B O 1
ATOM 2301 N N . LYS B 1 75 ? -8.438 -19.781 3.246 1 93.44 75 LYS B N 1
ATOM 2302 C CA . LYS B 1 75 ? -9.867 -19.719 2.938 1 93.44 75 LYS B CA 1
ATOM 2303 C C . LYS B 1 75 ? -10.117 -20 1.458 1 93.44 75 LYS B C 1
ATOM 2305 O O . LYS B 1 75 ? -11.234 -20.344 1.066 1 93.44 75 LYS B O 1
ATOM 2310 N N . PHE B 1 76 ? -9.125 -19.781 0.703 1 94.62 76 PHE B N 1
ATOM 2311 C CA . PHE B 1 76 ? -9.258 -20.016 -0.729 1 94.62 76 PHE B CA 1
ATOM 2312 C C . PHE B 1 76 ? -8.625 -21.344 -1.119 1 94.62 76 PHE B C 1
ATOM 2314 O O . PHE B 1 76 ? -7.582 -21.719 -0.587 1 94.62 76 PHE B O 1
ATOM 2321 N N . SER B 1 77 ? -9.219 -21.938 -2.068 1 95.69 77 SER B N 1
ATOM 2322 C CA . SER B 1 77 ? -8.695 -23.203 -2.574 1 95.69 77 SER B CA 1
ATOM 2323 C C . SER B 1 77 ? -7.492 -22.984 -3.482 1 95.69 77 SER B C 1
ATOM 2325 O O . SER B 1 77 ? -7.305 -21.891 -4.023 1 95.69 77 SER B O 1
ATOM 2327 N N . ASP B 1 78 ? -6.746 -24.047 -3.615 1 95.94 78 ASP B N 1
ATOM 2328 C CA . ASP B 1 78 ? -5.617 -24 -4.539 1 95.94 78 ASP B CA 1
ATOM 2329 C C . ASP B 1 78 ? -6.086 -23.75 -5.973 1 95.94 78 ASP B C 1
ATOM 2331 O O . ASP B 1 78 ? -7.16 -24.219 -6.367 1 95.94 78 ASP B O 1
ATOM 2335 N N . GLU B 1 79 ? -5.27 -23 -6.668 1 94.31 79 GLU B N 1
ATOM 2336 C CA . GLU B 1 79 ? -5.465 -22.812 -8.102 1 94.31 79 GLU B CA 1
ATOM 2337 C C . GLU B 1 79 ? -6.887 -22.359 -8.414 1 94.31 79 GLU B C 1
ATOM 2339 O O . GLU B 1 79 ? -7.551 -22.922 -9.281 1 94.31 79 GLU B O 1
ATOM 2344 N N . SER B 1 80 ? -7.367 -21.391 -7.691 1 92.56 80 SER B N 1
ATOM 2345 C CA . SER B 1 80 ? -8.742 -20.922 -7.848 1 92.56 80 SER B CA 1
ATOM 2346 C C . SER B 1 80 ? -8.789 -19.547 -8.508 1 92.56 80 SER B C 1
ATOM 2348 O O . SER B 1 80 ? -9.875 -19.047 -8.836 1 92.56 80 SER B O 1
ATOM 2350 N N . PHE B 1 81 ? -7.598 -18.984 -8.742 1 88.75 81 PHE B N 1
ATOM 2351 C CA . PHE B 1 81 ? -7.574 -17.641 -9.289 1 88.75 81 PHE B CA 1
ATOM 2352 C C . PHE B 1 81 ? -6.691 -17.578 -10.531 1 88.75 81 PHE B C 1
ATOM 2354 O O . PHE B 1 81 ? -5.758 -18.375 -1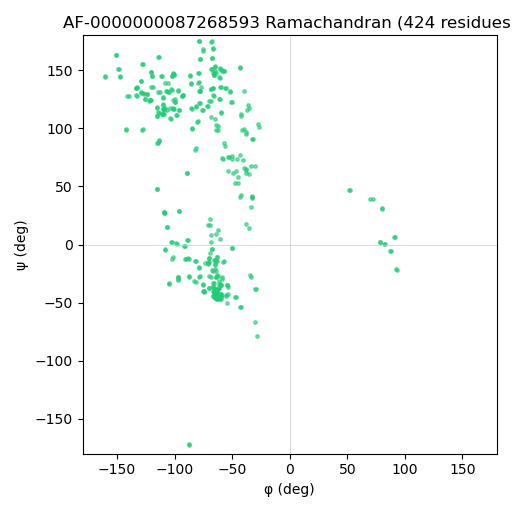0.672 1 88.75 81 PHE B O 1
ATOM 2361 N N . ASP B 1 82 ? -7.027 -16.562 -11.367 1 83.38 82 ASP B N 1
ATOM 2362 C CA . ASP B 1 82 ? -6.27 -16.375 -12.594 1 83.38 82 ASP B CA 1
ATOM 2363 C C . ASP B 1 82 ? -5.191 -15.305 -12.414 1 83.38 82 ASP B C 1
ATOM 2365 O O . ASP B 1 82 ? -4.164 -15.328 -13.094 1 83.38 82 ASP B O 1
ATOM 2369 N N . CYS B 1 83 ? -5.512 -14.43 -11.508 1 86.25 83 CYS B N 1
ATOM 2370 C CA . CYS B 1 83 ? -4.613 -13.289 -11.367 1 86.25 83 CYS B CA 1
ATOM 2371 C C . CYS B 1 83 ? -4.562 -12.812 -9.922 1 86.25 83 CYS B C 1
ATOM 2373 O O . CYS B 1 83 ? -5.555 -12.906 -9.195 1 86.25 83 CYS B O 1
ATOM 2375 N N . ALA B 1 84 ? -3.412 -12.375 -9.516 1 89.25 84 ALA B N 1
ATOM 2376 C CA . ALA B 1 84 ? -3.205 -11.656 -8.258 1 89.25 84 ALA B CA 1
ATOM 2377 C C . ALA B 1 84 ? -2.422 -10.367 -8.484 1 89.25 84 ALA B C 1
ATOM 2379 O O . ALA B 1 84 ? -1.479 -10.336 -9.273 1 89.25 84 ALA B O 1
ATOM 2380 N N . ILE B 1 85 ? -2.816 -9.352 -7.785 1 86.06 85 ILE B N 1
ATOM 2381 C CA . ILE B 1 85 ? -2.119 -8.078 -7.879 1 86.06 85 ILE B CA 1
ATOM 2382 C C . ILE B 1 85 ? -1.774 -7.57 -6.48 1 86.06 85 ILE B C 1
ATOM 2384 O O . ILE B 1 85 ? -2.623 -7.574 -5.586 1 86.06 85 ILE B O 1
ATOM 2388 N N . ASP B 1 86 ? -0.557 -7.191 -6.293 1 90.44 86 ASP B N 1
ATOM 2389 C CA . ASP B 1 86 ? -0.118 -6.574 -5.047 1 90.44 86 ASP B CA 1
ATOM 2390 C C . ASP B 1 86 ? 0.514 -5.207 -5.305 1 90.44 86 ASP B C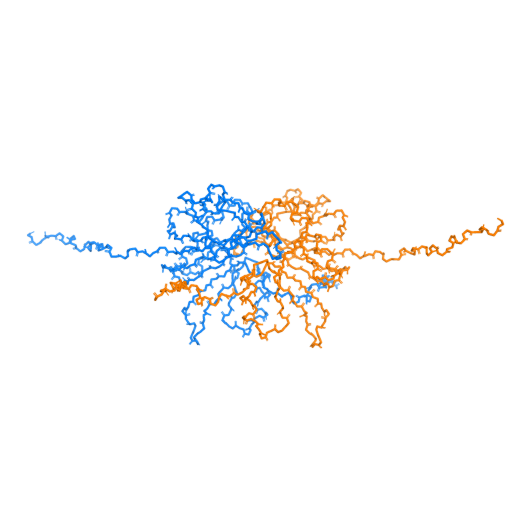 1
ATOM 2392 O O . ASP B 1 86 ? 1.419 -5.082 -6.133 1 90.44 86 ASP B O 1
ATOM 2396 N N . LYS B 1 87 ? 0.07 -4.293 -4.594 1 87.88 87 LYS B N 1
ATOM 2397 C CA . LYS B 1 87 ? 0.684 -2.967 -4.59 1 87.88 87 LYS B CA 1
ATOM 2398 C C . LYS B 1 87 ? 1.002 -2.514 -3.17 1 87.88 87 LYS B C 1
ATOM 2400 O O . LYS B 1 87 ? 0.137 -1.973 -2.477 1 87.88 87 LYS B O 1
ATOM 2405 N N . GLY B 1 88 ? 2.172 -2.682 -2.824 1 88.44 88 GLY B N 1
ATOM 2406 C CA . GLY B 1 88 ? 2.637 -2.094 -1.579 1 88.44 88 GLY B CA 1
ATOM 2407 C C . GLY B 1 88 ? 2.533 -3.039 -0.397 1 88.44 88 GLY B C 1
ATOM 2408 O O . GLY B 1 88 ? 3.168 -2.822 0.637 1 88.44 88 GLY B O 1
ATOM 2409 N N . THR B 1 89 ? 1.64 -4.094 -0.499 1 90 89 THR B N 1
ATOM 2410 C CA . THR B 1 89 ? 1.498 -4.996 0.639 1 90 89 THR B CA 1
ATOM 2411 C C . THR B 1 89 ? 2.822 -5.688 0.949 1 90 89 THR B C 1
ATOM 2413 O O . THR B 1 89 ? 3.238 -5.754 2.107 1 90 89 THR B O 1
ATOM 2416 N N . LEU B 1 90 ? 3.521 -6.211 -0.041 1 92.88 90 LEU B N 1
ATOM 2417 C CA . LEU B 1 90 ? 4.82 -6.84 0.185 1 92.88 90 LEU B CA 1
ATOM 2418 C C . LEU B 1 90 ? 5.805 -5.848 0.789 1 92.88 90 LEU B C 1
ATOM 2420 O O . LEU B 1 90 ? 6.586 -6.199 1.677 1 92.88 90 LEU B O 1
ATOM 2424 N N . ASP B 1 91 ? 5.805 -4.617 0.273 1 91.12 91 ASP B N 1
ATOM 2425 C CA . ASP B 1 91 ? 6.66 -3.58 0.839 1 91.12 91 ASP B CA 1
ATOM 2426 C C . ASP B 1 91 ? 6.398 -3.404 2.332 1 91.12 91 ASP B C 1
ATOM 2428 O O . ASP B 1 91 ? 7.336 -3.275 3.123 1 91.12 91 ASP B O 1
ATOM 2432 N N . SER B 1 92 ? 5.102 -3.383 2.625 1 88.56 92 SER B N 1
ATOM 2433 C CA . SER B 1 92 ? 4.723 -3.236 4.027 1 88.56 92 SER B CA 1
ATOM 2434 C C . SER B 1 92 ? 5.242 -4.402 4.863 1 88.56 92 SER B C 1
ATOM 2436 O O . SER B 1 92 ? 5.766 -4.199 5.961 1 88.56 92 SER B O 1
ATOM 2438 N N . LEU B 1 93 ? 5.098 -5.59 4.383 1 89.75 93 LEU B N 1
ATOM 2439 C CA . LEU B 1 93 ? 5.57 -6.777 5.082 1 89.75 93 LEU B CA 1
ATOM 2440 C C . LEU B 1 93 ? 7.082 -6.727 5.281 1 89.75 93 LEU B C 1
ATOM 2442 O O . LEU B 1 93 ? 7.59 -7.172 6.312 1 89.75 93 LEU B O 1
ATOM 2446 N N . MET B 1 94 ? 7.73 -6.152 4.316 1 90.06 94 MET B N 1
ATOM 2447 C CA . MET B 1 94 ? 9.188 -6.07 4.363 1 90.06 94 MET B CA 1
ATOM 2448 C C . MET B 1 94 ? 9.648 -5.086 5.434 1 90.06 94 MET B C 1
ATOM 2450 O O . MET B 1 94 ? 10.812 -5.094 5.832 1 90.06 94 MET B O 1
ATOM 2454 N N . CYS B 1 95 ? 8.734 -4.289 5.852 1 83.88 95 CYS B N 1
ATOM 2455 C CA . CYS B 1 95 ? 9.055 -3.307 6.883 1 83.88 95 CYS B CA 1
ATOM 2456 C C . CYS B 1 95 ? 8.797 -3.877 8.273 1 83.88 95 CYS B C 1
ATOM 2458 O O . CYS B 1 95 ? 9.148 -3.254 9.273 1 83.88 95 CYS B O 1
ATOM 2460 N N . GLY B 1 96 ? 8.141 -4.973 8.383 1 79.44 96 GLY B N 1
ATOM 2461 C CA . GLY B 1 96 ? 7.777 -5.574 9.664 1 79.44 96 GLY B CA 1
ATOM 2462 C C . GLY B 1 96 ? 8.852 -6.488 10.219 1 79.44 96 GLY B C 1
ATOM 2463 O O . GLY B 1 96 ? 9.938 -6.605 9.641 1 79.44 96 GLY B O 1
ATOM 2464 N N . VAL B 1 97 ? 8.312 -7.133 11.344 1 78.19 97 VAL B N 1
ATOM 2465 C CA . VAL B 1 97 ? 9.195 -8.102 12 1 78.19 97 VAL B CA 1
ATOM 2466 C C . VAL B 1 97 ? 9.227 -9.398 11.195 1 78.19 97 VAL B C 1
ATOM 2468 O O . VAL B 1 97 ? 8.234 -9.758 10.555 1 78.19 97 VAL B O 1
ATOM 2471 N N . GLU B 1 98 ? 10.406 -10.016 10.953 1 86.06 98 GLU B N 1
ATOM 2472 C CA . GLU B 1 98 ? 10.586 -11.266 10.227 1 86.06 98 GLU B CA 1
ATOM 2473 C C . GLU B 1 98 ? 10.281 -11.094 8.742 1 86.06 98 GLU B C 1
ATOM 2475 O O . GLU B 1 98 ? 9.562 -11.891 8.148 1 86.06 98 GLU B O 1
ATOM 2480 N N . ALA B 1 99 ? 10.625 -10.062 8.164 1 88.31 99 ALA B N 1
ATOM 2481 C CA . ALA B 1 99 ? 10.328 -9.617 6.809 1 88.31 99 ALA B CA 1
ATOM 2482 C C . ALA B 1 99 ? 10.562 -10.734 5.797 1 88.31 99 ALA B C 1
ATOM 2484 O O . ALA B 1 99 ? 9.688 -11.047 4.988 1 88.31 99 ALA B O 1
ATOM 2485 N N . PRO B 1 100 ? 11.703 -11.477 5.887 1 91.38 100 PRO B N 1
ATOM 2486 C CA . PRO B 1 100 ? 11.938 -12.516 4.883 1 91.38 100 PRO B CA 1
ATOM 2487 C C . PRO B 1 100 ? 10.922 -13.656 4.965 1 91.38 100 PRO B C 1
ATOM 2489 O O . PRO B 1 100 ? 10.453 -14.148 3.936 1 91.38 100 PRO B O 1
ATOM 2492 N N . LEU B 1 101 ? 10.648 -14 6.148 1 93.94 101 LEU B N 1
ATOM 2493 C CA . LEU B 1 101 ? 9.688 -15.078 6.34 1 93.94 101 LEU B CA 1
ATOM 2494 C C . LEU B 1 101 ? 8.289 -14.648 5.887 1 93.94 101 LEU B C 1
ATOM 2496 O O . LEU B 1 101 ? 7.594 -15.414 5.219 1 93.94 101 LEU B O 1
ATOM 2500 N N . SER B 1 102 ? 7.902 -13.453 6.254 1 93.19 102 SER B N 1
ATOM 2501 C CA . SER B 1 102 ? 6.594 -12.93 5.875 1 93.19 102 SER B CA 1
ATOM 2502 C C . SER B 1 102 ? 6.457 -12.836 4.359 1 93.19 102 SER B C 1
ATOM 2504 O O . SER B 1 102 ? 5.418 -13.195 3.803 1 93.19 102 SER B O 1
ATOM 2506 N N . ALA B 1 103 ? 7.488 -12.359 3.721 1 94.56 103 ALA B N 1
ATOM 2507 C CA . ALA B 1 103 ? 7.477 -12.242 2.264 1 94.56 103 ALA B CA 1
ATOM 2508 C C . ALA B 1 103 ? 7.352 -13.617 1.606 1 94.56 103 ALA B C 1
ATOM 2510 O O . ALA B 1 103 ? 6.57 -13.797 0.67 1 94.56 103 ALA B O 1
ATOM 2511 N N . ALA B 1 104 ? 8.133 -14.562 2.129 1 95.69 104 ALA B N 1
ATOM 2512 C CA . ALA B 1 104 ? 8.094 -15.914 1.583 1 95.69 104 ALA B CA 1
ATOM 2513 C C . ALA B 1 104 ? 6.699 -16.516 1.704 1 95.69 104 ALA B C 1
ATOM 2515 O O . ALA B 1 104 ? 6.188 -17.109 0.751 1 95.69 104 ALA B O 1
ATOM 2516 N N . GLN B 1 105 ? 6.133 -16.328 2.832 1 95.81 105 GLN B N 1
ATOM 2517 C CA . GLN B 1 105 ? 4.805 -16.875 3.074 1 95.81 105 GLN B CA 1
ATOM 2518 C C . GLN B 1 105 ? 3.775 -16.281 2.119 1 95.81 105 GLN B C 1
ATOM 2520 O O . GLN B 1 105 ? 2.941 -17 1.565 1 95.81 105 GLN B O 1
ATOM 2525 N N . MET B 1 106 ? 3.797 -15 1.92 1 96.31 106 MET B N 1
ATOM 2526 C CA . MET B 1 106 ? 2.859 -14.352 1.006 1 96.31 106 MET B CA 1
ATOM 2527 C C . MET B 1 106 ? 3.018 -14.898 -0.41 1 96.31 106 MET B C 1
ATOM 2529 O O . MET B 1 106 ? 2.029 -15.242 -1.061 1 96.31 106 MET B O 1
ATOM 2533 N N . VAL B 1 107 ? 4.262 -14.984 -0.855 1 97.19 107 VAL B N 1
ATOM 2534 C CA . VAL B 1 107 ? 4.531 -15.414 -2.225 1 97.19 107 VAL B CA 1
ATOM 2535 C C . VAL B 1 107 ? 4.094 -16.859 -2.41 1 97.19 107 VAL B C 1
ATOM 2537 O O . VAL B 1 107 ? 3.52 -17.219 -3.441 1 97.19 107 VAL B O 1
ATOM 2540 N N . LEU B 1 108 ? 4.32 -17.656 -1.41 1 97.38 108 LEU B N 1
ATOM 2541 C CA . LEU B 1 108 ? 3.906 -19.062 -1.48 1 97.38 108 LEU B CA 1
ATOM 2542 C C . LEU B 1 108 ? 2.389 -19.172 -1.546 1 97.38 108 LEU B C 1
ATOM 2544 O O . LEU B 1 108 ? 1.854 -19.984 -2.299 1 97.38 108 LEU B O 1
ATOM 2548 N N . GLU B 1 109 ? 1.702 -18.375 -0.781 1 97.44 109 GLU B N 1
ATOM 2549 C CA . GLU B 1 109 ? 0.243 -18.359 -0.823 1 97.44 109 GLU B CA 1
ATOM 2550 C C . GLU B 1 109 ? -0.266 -17.906 -2.188 1 97.44 109 GLU B C 1
ATOM 2552 O O . GLU B 1 109 ? -1.21 -18.484 -2.729 1 97.44 109 GLU B O 1
ATOM 2557 N N . VAL B 1 110 ? 0.387 -16.922 -2.756 1 96.62 110 VAL B N 1
ATOM 2558 C CA . VAL B 1 110 ? -0.015 -16.438 -4.074 1 96.62 110 VAL B CA 1
ATOM 2559 C C . VAL B 1 110 ? 0.179 -17.547 -5.109 1 96.62 110 VAL B C 1
ATOM 2561 O O . VAL B 1 110 ? -0.697 -17.781 -5.945 1 96.62 110 VAL B O 1
ATOM 2564 N N . ASP B 1 111 ? 1.31 -18.172 -4.973 1 96.81 111 ASP B N 1
ATOM 2565 C CA . ASP B 1 111 ? 1.594 -19.266 -5.887 1 96.81 111 ASP B CA 1
ATOM 2566 C C . ASP B 1 111 ? 0.542 -20.375 -5.766 1 96.81 111 ASP B C 1
ATOM 2568 O O . ASP B 1 111 ? 0.074 -20.906 -6.773 1 96.81 111 ASP B O 1
ATOM 2572 N N . ARG B 1 112 ? 0.215 -20.703 -4.598 1 96.75 112 ARG B N 1
ATOM 2573 C CA . ARG B 1 112 ? -0.776 -21.75 -4.34 1 96.75 112 ARG B CA 1
ATOM 2574 C C . ARG B 1 112 ? -2.135 -21.375 -4.914 1 96.75 112 ARG B C 1
ATOM 2576 O O . ARG B 1 112 ? -2.846 -22.219 -5.457 1 96.75 112 ARG B O 1
ATOM 2583 N N . LEU B 1 113 ? -2.518 -20.188 -4.863 1 95.75 113 LEU B N 1
ATOM 2584 C CA . LEU B 1 113 ? -3.838 -19.703 -5.258 1 95.75 113 LEU B CA 1
ATOM 2585 C C . LEU B 1 113 ? -3.967 -19.656 -6.777 1 95.75 113 LEU B C 1
ATOM 2587 O O . LEU B 1 113 ? -5.059 -19.844 -7.316 1 95.75 113 LEU B O 1
ATOM 2591 N N . LEU B 1 114 ? -2.908 -19.359 -7.445 1 93.69 114 LEU B N 1
ATOM 2592 C CA . LEU B 1 114 ? -2.973 -19.109 -8.883 1 93.69 114 LEU B CA 1
ATOM 2593 C C . LEU B 1 114 ? -3.016 -20.438 -9.648 1 93.69 114 LEU B C 1
ATOM 2595 O O . LEU B 1 114 ? -2.305 -21.375 -9.305 1 93.69 114 LEU B O 1
ATOM 2599 N N . LYS B 1 115 ? -3.848 -20.438 -10.648 1 91.69 115 LYS B N 1
ATOM 2600 C CA . LYS B 1 115 ? -3.848 -21.531 -11.609 1 91.69 115 LYS B CA 1
ATOM 2601 C C . LYS B 1 115 ? -2.533 -21.578 -12.383 1 91.69 115 LYS B C 1
ATOM 2603 O O . LYS B 1 115 ? -1.852 -20.562 -12.531 1 91.69 115 LYS B O 1
ATOM 2608 N N . PRO B 1 116 ? -2.229 -22.875 -12.859 1 92.69 116 PRO B N 1
ATOM 2609 C CA . PRO B 1 116 ? -1.127 -22.875 -13.828 1 92.69 116 PRO B CA 1
ATOM 2610 C C . PRO B 1 116 ? -1.337 -21.891 -14.969 1 92.69 116 PRO B C 1
ATOM 2612 O O . PRO B 1 116 ? -2.438 -21.797 -15.516 1 92.69 116 PRO B O 1
ATOM 2615 N N . GLY B 1 117 ? -0.376 -21.141 -15.227 1 89.06 117 GLY B N 1
ATOM 2616 C CA . GLY B 1 117 ? -0.495 -20.109 -16.25 1 89.06 117 GLY B CA 1
ATOM 2617 C C . GLY B 1 117 ? -1.031 -18.797 -15.703 1 89.06 117 GLY B C 1
ATOM 2618 O O . GLY B 1 117 ? -1.077 -17.797 -16.422 1 89.06 117 GLY B O 1
ATOM 2619 N N . GLY B 1 118 ? -1.407 -18.844 -14.43 1 88.56 118 GLY B N 1
ATOM 2620 C CA . GLY B 1 118 ? -1.884 -17.609 -13.812 1 88.56 118 GLY B CA 1
ATOM 2621 C C . GLY B 1 118 ? -0.803 -16.562 -13.672 1 88.56 118 GLY B C 1
ATOM 2622 O O . GLY B 1 118 ? 0.381 -16.844 -13.859 1 88.56 118 GLY B O 1
ATOM 2623 N N . VAL B 1 119 ? -1.223 -15.25 -13.32 1 88.56 119 VAL B N 1
ATOM 2624 C CA . VAL B 1 119 ? -0.277 -14.141 -13.328 1 88.56 119 VAL B CA 1
ATOM 2625 C C . VAL B 1 119 ? -0.315 -13.422 -11.977 1 88.56 119 VAL B C 1
ATOM 2627 O O . VAL B 1 119 ? -1.393 -13.172 -11.43 1 88.56 119 VAL B O 1
ATOM 2630 N N . PHE B 1 120 ? 0.858 -13.242 -11.43 1 92.81 120 PHE B N 1
ATOM 2631 C CA . PHE B 1 120 ? 1.043 -12.383 -10.266 1 92.81 120 PHE B CA 1
ATOM 2632 C C . PHE B 1 120 ? 1.732 -11.086 -10.648 1 92.81 120 PHE B C 1
ATOM 2634 O O . PHE B 1 120 ? 2.875 -11.094 -11.109 1 92.81 120 PHE B O 1
ATOM 2641 N N . MET B 1 121 ? 1.014 -9.969 -10.484 1 89.12 121 MET B N 1
ATOM 2642 C CA . MET B 1 121 ? 1.604 -8.656 -10.719 1 89.12 121 MET B CA 1
ATOM 2643 C C . MET B 1 121 ? 1.984 -7.988 -9.406 1 89.12 121 MET B C 1
ATOM 2645 O O . MET B 1 121 ? 1.116 -7.688 -8.578 1 89.12 121 MET B O 1
ATOM 2649 N N . LEU B 1 122 ? 3.229 -7.746 -9.234 1 91.81 122 LEU B N 1
ATOM 2650 C CA . LEU B 1 122 ? 3.766 -7.102 -8.039 1 91.81 122 LEU B CA 1
ATOM 2651 C C . LEU B 1 122 ? 4.285 -5.707 -8.367 1 91.81 122 LEU B C 1
ATOM 2653 O O . LEU B 1 122 ? 5.215 -5.555 -9.164 1 91.81 122 LEU B O 1
ATOM 2657 N N . ILE B 1 123 ? 3.619 -4.723 -7.844 1 88.12 123 ILE B N 1
ATOM 2658 C CA . ILE B 1 123 ? 4.062 -3.336 -7.957 1 88.12 123 ILE B CA 1
ATOM 2659 C C . ILE B 1 123 ? 4.73 -2.898 -6.652 1 88.12 123 ILE B C 1
ATOM 2661 O O . ILE B 1 123 ? 4.09 -2.879 -5.598 1 88.12 123 ILE B O 1
ATOM 2665 N N . THR B 1 124 ? 6.02 -2.559 -6.656 1 90.5 124 THR B N 1
ATOM 2666 C CA . THR B 1 124 ? 6.801 -2.395 -5.438 1 90.5 124 THR B CA 1
ATOM 2667 C C . THR B 1 124 ? 7.914 -1.372 -5.645 1 90.5 124 THR B C 1
ATOM 2669 O O . THR B 1 124 ? 8.25 -1.031 -6.781 1 90.5 124 THR B O 1
ATOM 2672 N N . TYR B 1 125 ? 8.43 -0.904 -4.57 1 88.31 125 TYR B N 1
ATOM 2673 C CA . TYR B 1 125 ? 9.602 -0.035 -4.598 1 88.31 125 TYR B CA 1
ATOM 2674 C C . TYR B 1 125 ? 10.883 -0.852 -4.59 1 88.31 125 TYR B C 1
ATOM 2676 O O . TYR B 1 125 ? 11.969 -0.324 -4.863 1 88.31 125 TYR B O 1
ATOM 2684 N N . GLY B 1 126 ? 10.805 -2.074 -4.32 1 91.25 126 GLY B N 1
ATOM 2685 C CA . GLY B 1 126 ? 11.992 -2.902 -4.234 1 91.25 126 GLY B CA 1
ATOM 2686 C C . GLY B 1 126 ? 12.547 -3.291 -5.594 1 91.25 126 GLY B C 1
ATOM 2687 O O . GLY B 1 126 ? 11.812 -3.791 -6.449 1 91.25 126 GLY B O 1
ATOM 2688 N N . ASP B 1 127 ? 13.82 -3.113 -5.715 1 92.44 127 ASP B N 1
ATOM 2689 C CA . ASP B 1 127 ? 14.469 -3.482 -6.969 1 92.44 127 ASP B CA 1
ATOM 2690 C C . ASP B 1 127 ? 14.695 -4.992 -7.051 1 92.44 127 ASP B C 1
ATOM 2692 O O . ASP B 1 127 ? 14.422 -5.715 -6.094 1 92.44 127 ASP B O 1
ATOM 2696 N N . PRO B 1 128 ? 15.211 -5.5 -8.242 1 94.75 128 PRO B N 1
ATOM 2697 C CA . PRO B 1 128 ? 15.336 -6.945 -8.438 1 94.75 128 PRO B CA 1
ATOM 2698 C C . PRO B 1 128 ? 16.234 -7.605 -7.387 1 94.75 128 PRO B C 1
ATOM 2700 O O . PRO B 1 128 ? 15.945 -8.727 -6.945 1 94.75 128 PRO B O 1
ATOM 2703 N N . SER B 1 129 ? 17.266 -6.961 -6.93 1 93.12 129 SER B N 1
ATOM 2704 C CA . SER B 1 129 ? 18.141 -7.551 -5.914 1 93.12 129 SER B CA 1
ATOM 2705 C C . SER B 1 129 ? 17.375 -7.812 -4.621 1 93.12 129 SER B C 1
ATOM 2707 O O . SER B 1 129 ? 17.672 -8.766 -3.896 1 93.12 129 SER B O 1
ATOM 2709 N N . ALA B 1 130 ? 16.375 -7.027 -4.449 1 92.25 130 ALA B N 1
ATOM 2710 C CA . ALA B 1 130 ? 15.641 -7.109 -3.193 1 92.25 130 ALA B CA 1
ATOM 2711 C C . ALA B 1 130 ? 14.398 -7.984 -3.342 1 92.25 130 ALA B C 1
ATOM 2713 O O . ALA B 1 130 ? 13.906 -8.539 -2.359 1 92.25 130 ALA B O 1
ATOM 2714 N N . ARG B 1 131 ? 13.805 -8.07 -4.449 1 95.31 131 ARG B N 1
ATOM 2715 C CA . ARG B 1 131 ? 12.5 -8.703 -4.59 1 95.31 131 ARG B CA 1
ATOM 2716 C C . ARG B 1 131 ? 12.625 -10.086 -5.227 1 95.31 131 ARG B C 1
ATOM 2718 O O . ARG B 1 131 ? 11.922 -11.023 -4.836 1 95.31 131 ARG B O 1
ATOM 2725 N N . ILE B 1 132 ? 13.57 -10.32 -6.137 1 95.69 132 ILE B N 1
ATOM 2726 C CA . ILE B 1 132 ? 13.648 -11.547 -6.918 1 95.69 132 ILE B CA 1
ATOM 2727 C C . ILE B 1 132 ? 13.93 -12.727 -5.992 1 95.69 132 ILE B C 1
ATOM 2729 O O . ILE B 1 132 ? 13.328 -13.797 -6.148 1 95.69 132 ILE B O 1
ATOM 2733 N N . PRO B 1 133 ? 14.789 -12.562 -4.992 1 94.19 133 PRO B N 1
ATOM 2734 C CA . PRO B 1 133 ? 15.023 -13.688 -4.082 1 94.19 133 PRO B CA 1
ATOM 2735 C C . PRO B 1 133 ? 13.742 -14.156 -3.391 1 94.19 133 PRO B C 1
ATOM 2737 O O . PRO B 1 133 ? 13.617 -15.344 -3.066 1 94.19 133 PRO B O 1
ATOM 2740 N N . HIS B 1 134 ? 12.82 -13.266 -3.186 1 94.75 134 HIS B N 1
ATOM 2741 C CA . HIS B 1 134 ? 11.562 -13.656 -2.547 1 94.75 134 HIS B CA 1
ATOM 2742 C C . HIS B 1 134 ? 10.609 -14.281 -3.553 1 94.75 134 HIS B C 1
ATOM 2744 O O . HIS B 1 134 ? 9.797 -15.141 -3.193 1 94.75 134 HIS B O 1
ATOM 2750 N N . LEU B 1 135 ? 10.656 -13.852 -4.758 1 95.81 135 LEU B N 1
ATOM 2751 C CA . LEU B 1 135 ? 9.789 -14.383 -5.809 1 95.81 135 LEU B CA 1
ATOM 2752 C C . LEU B 1 135 ? 10.258 -15.766 -6.254 1 95.81 135 LEU B C 1
ATOM 2754 O O . LEU B 1 135 ? 9.445 -16.641 -6.52 1 95.81 135 LEU B O 1
ATOM 2758 N N . ASN B 1 136 ? 11.57 -15.883 -6.336 1 92.12 136 ASN B N 1
ATOM 2759 C CA . ASN B 1 136 ? 12.156 -17.109 -6.852 1 92.12 136 ASN B CA 1
ATOM 2760 C C . ASN B 1 136 ? 12.398 -18.125 -5.742 1 92.12 136 ASN B C 1
ATOM 2762 O O . ASN B 1 136 ? 13.523 -18.578 -5.539 1 92.12 136 ASN B O 1
ATOM 2766 N N . GLN B 1 137 ? 11.398 -18.5 -5.16 1 92.12 137 GLN B N 1
ATOM 2767 C CA . GLN B 1 137 ? 11.492 -19.594 -4.199 1 92.12 137 GLN B CA 1
ATOM 2768 C C . GLN B 1 137 ? 11.547 -20.938 -4.91 1 92.12 137 GLN B C 1
ATOM 2770 O O . GLN B 1 137 ? 10.945 -21.125 -5.969 1 92.12 137 GLN B O 1
ATOM 2775 N N . PRO B 1 138 ? 12.25 -21.922 -4.348 1 89 138 PRO B N 1
ATOM 2776 C CA . PRO B 1 138 ? 12.469 -23.203 -5.027 1 89 138 PRO B CA 1
ATOM 2777 C C . PRO B 1 138 ? 11.172 -23.859 -5.484 1 89 138 PRO B C 1
ATOM 2779 O O . PRO B 1 138 ? 11.133 -24.484 -6.555 1 89 138 PRO B O 1
ATOM 2782 N N . VAL B 1 139 ? 10.164 -23.734 -4.742 1 89.75 139 VAL B N 1
ATOM 2783 C CA . VAL B 1 139 ? 8.922 -24.422 -5.059 1 89.75 139 VAL B CA 1
ATOM 2784 C C . VAL B 1 139 ? 8.141 -23.641 -6.105 1 89.75 139 VAL B C 1
ATOM 2786 O O . VAL B 1 139 ? 7.23 -24.172 -6.742 1 89.75 139 VAL B O 1
ATOM 2789 N N . CYS B 1 140 ? 8.508 -22.391 -6.352 1 91.81 140 CYS B N 1
ATOM 2790 C CA . CYS B 1 140 ? 7.793 -21.547 -7.297 1 91.81 140 CYS B CA 1
ATOM 2791 C C . CYS B 1 140 ? 8.477 -21.547 -8.664 1 91.81 140 CYS B C 1
ATOM 2793 O O . CYS B 1 140 ? 9.703 -21.516 -8.742 1 91.81 140 CYS B O 1
ATOM 2795 N N . SER B 1 141 ? 7.676 -21.734 -9.719 1 90.38 141 SER B N 1
ATOM 2796 C CA . SER B 1 141 ? 8.18 -21.656 -11.086 1 90.38 141 SER B CA 1
ATOM 2797 C C . SER B 1 141 ? 7.582 -20.453 -11.82 1 90.38 141 SER B C 1
ATOM 2799 O O . SER B 1 141 ? 6.578 -20.594 -12.516 1 90.38 141 SER B O 1
ATOM 2801 N N . TRP B 1 142 ? 8.227 -19.312 -11.719 1 93.5 142 TRP B N 1
ATOM 2802 C CA . TRP B 1 142 ? 7.734 -18.078 -12.328 1 93.5 142 TRP B CA 1
ATOM 2803 C C . TRP B 1 142 ? 8.539 -17.734 -13.578 1 93.5 142 TRP B C 1
ATOM 2805 O O . TRP B 1 142 ? 9.766 -17.844 -13.586 1 93.5 142 TRP B O 1
ATOM 2815 N N . LYS B 1 143 ? 7.879 -17.453 -14.617 1 92.12 143 LYS B N 1
ATOM 2816 C CA . LYS B 1 143 ? 8.484 -16.594 -15.641 1 92.12 143 LYS B CA 1
ATOM 2817 C C . LYS B 1 143 ? 8.281 -15.125 -15.32 1 92.12 143 LYS B C 1
ATOM 2819 O O . LYS B 1 143 ? 7.148 -14.633 -15.312 1 92.12 143 LYS B O 1
ATOM 2824 N N . ILE B 1 144 ? 9.367 -14.398 -15.094 1 94.12 144 ILE B N 1
ATOM 2825 C CA . ILE B 1 144 ? 9.258 -13.039 -14.578 1 94.12 144 ILE B CA 1
ATOM 2826 C C . ILE B 1 144 ? 9.648 -12.047 -15.664 1 94.12 144 ILE B C 1
ATOM 2828 O O . ILE B 1 144 ? 10.703 -12.172 -16.281 1 94.12 144 ILE B O 1
ATOM 2832 N N . VAL B 1 145 ? 8.719 -11.102 -15.891 1 91.25 145 VAL B N 1
ATOM 2833 C CA . VAL B 1 145 ? 9 -9.953 -16.75 1 91.25 145 VAL B CA 1
ATOM 2834 C C . VAL B 1 145 ? 9.008 -8.68 -15.906 1 91.25 145 VAL B C 1
ATOM 2836 O O . VAL B 1 145 ? 8.078 -8.438 -15.125 1 91.25 145 VAL B O 1
ATOM 2839 N N . LEU B 1 146 ? 10.031 -7.902 -16.078 1 93.69 146 LEU B N 1
ATOM 2840 C CA . LEU B 1 146 ? 10.211 -6.699 -15.266 1 93.69 146 LEU B CA 1
ATOM 2841 C C . LEU B 1 146 ? 9.93 -5.445 -16.094 1 93.69 146 LEU B C 1
ATOM 2843 O O . LEU B 1 146 ? 10.375 -5.34 -17.234 1 93.69 146 LEU B O 1
ATOM 2847 N N . TYR B 1 147 ? 9.125 -4.574 -15.5 1 86.81 147 TYR B N 1
ATOM 2848 C CA . TYR B 1 147 ? 8.953 -3.213 -16 1 86.81 147 TYR B CA 1
ATOM 2849 C C . TYR B 1 147 ? 9.359 -2.193 -14.938 1 86.81 147 TYR B C 1
ATOM 2851 O O . TYR B 1 147 ? 9.297 -2.477 -13.742 1 86.81 147 TYR B O 1
ATOM 2859 N N . ILE B 1 148 ? 9.859 -1.073 -15.359 1 89.25 148 ILE B N 1
ATOM 2860 C CA . ILE B 1 148 ? 10.227 0.005 -14.445 1 89.25 148 ILE B CA 1
ATOM 2861 C C . ILE B 1 148 ? 9.445 1.271 -14.797 1 89.25 148 ILE B C 1
ATOM 2863 O O . ILE B 1 148 ? 9.477 1.722 -15.945 1 89.25 148 ILE B O 1
ATOM 2867 N N . LEU B 1 149 ? 8.758 1.754 -13.812 1 84.25 149 LEU B N 1
ATOM 2868 C CA . LEU B 1 149 ? 7.914 2.93 -14 1 84.25 149 LEU B CA 1
ATOM 2869 C C . LEU B 1 149 ? 8.492 4.141 -13.273 1 84.25 149 LEU B C 1
ATOM 2871 O O . LEU B 1 149 ? 8.508 4.184 -12.047 1 84.25 149 LEU B O 1
ATOM 2875 N N . PRO B 1 150 ? 8.938 5.133 -14.039 1 86.12 150 PRO B N 1
ATOM 2876 C CA . PRO B 1 150 ? 9.391 6.363 -13.383 1 86.12 150 PRO B CA 1
ATOM 2877 C C . PRO B 1 150 ? 8.25 7.121 -12.711 1 86.12 150 PRO B C 1
ATOM 2879 O O . PRO B 1 150 ? 7.074 6.871 -13 1 86.12 150 PRO B O 1
ATOM 2882 N N . ARG B 1 151 ? 8.594 8.055 -11.727 1 83.19 151 ARG B N 1
ATOM 2883 C CA . ARG B 1 151 ? 7.578 8.891 -11.078 1 83.19 151 ARG B CA 1
ATOM 2884 C C . ARG B 1 151 ? 6.852 9.758 -12.094 1 83.19 151 ARG B C 1
ATOM 2886 O O . ARG B 1 151 ? 7.426 10.141 -13.117 1 83.19 151 ARG B O 1
ATOM 2893 N N . PRO B 1 152 ? 5.566 10.016 -11.648 1 77.38 152 PRO B N 1
ATOM 2894 C CA . PRO B 1 152 ? 4.863 10.938 -12.547 1 77.38 152 PRO B CA 1
ATOM 2895 C C . PRO B 1 152 ? 5.57 12.281 -12.68 1 77.38 152 PRO B C 1
ATOM 2897 O O . PRO B 1 152 ? 6.066 12.828 -11.688 1 77.38 152 PRO B O 1
ATOM 2900 N N . GLY B 1 153 ? 5.637 12.727 -13.977 1 74.31 153 GLY B N 1
ATOM 2901 C CA . GLY B 1 153 ? 6.195 14.047 -14.234 1 74.31 153 GLY B CA 1
ATOM 2902 C C . GLY B 1 153 ? 7.711 14.07 -14.188 1 74.31 153 GLY B C 1
ATOM 2903 O O . GLY B 1 153 ? 8.32 15.141 -14.234 1 74.31 153 GLY B O 1
ATOM 2904 N N . PHE B 1 154 ? 8.25 12.945 -13.977 1 76.88 154 PHE B N 1
ATOM 2905 C CA . PHE B 1 154 ? 9.711 12.891 -13.992 1 76.88 154 PHE B CA 1
ATOM 2906 C C . PHE B 1 154 ? 10.266 13.555 -15.25 1 76.88 154 PHE B C 1
ATOM 2908 O O . PHE B 1 154 ? 9.82 13.25 -16.359 1 76.88 154 PHE B O 1
ATOM 2915 N N . LYS B 1 155 ? 11.047 14.469 -15.008 1 71.69 155 LYS B N 1
ATOM 2916 C CA . LYS B 1 155 ? 11.555 15.336 -16.062 1 71.69 155 LYS B CA 1
ATOM 2917 C C . LYS B 1 155 ? 12.867 14.797 -16.625 1 71.69 155 LYS B C 1
ATOM 2919 O O . LYS B 1 155 ? 13.398 15.328 -17.609 1 71.69 155 LYS B O 1
ATOM 2924 N N . GLY B 1 156 ? 13.32 13.797 -16.156 1 69.31 156 GLY B N 1
ATOM 2925 C CA . GLY B 1 156 ? 14.578 13.305 -16.703 1 69.31 156 GLY B CA 1
ATOM 2926 C C . GLY B 1 156 ? 14.422 12.641 -18.047 1 69.31 156 GLY B C 1
ATOM 2927 O O . GLY B 1 156 ? 13.312 12.586 -18.594 1 69.31 156 GLY B O 1
ATOM 2928 N N . ASN B 1 157 ? 15.547 12.422 -18.703 1 67.38 157 ASN B N 1
ATOM 2929 C CA . ASN B 1 157 ? 15.539 11.781 -20.016 1 67.38 157 ASN B CA 1
ATOM 2930 C C . ASN B 1 157 ? 14.984 10.359 -19.938 1 67.38 157 ASN B C 1
ATOM 2932 O O . ASN B 1 157 ? 15.602 9.477 -19.328 1 67.38 157 ASN B O 1
ATOM 2936 N N . ILE B 1 158 ? 13.789 10.32 -20.266 1 65.19 158 ILE B N 1
ATOM 2937 C CA . ILE B 1 158 ? 13.18 8.992 -20.312 1 65.19 158 ILE B CA 1
ATOM 2938 C C . ILE B 1 158 ? 13.461 8.344 -21.672 1 65.19 158 ILE B C 1
ATOM 2940 O O . ILE B 1 158 ? 12.93 8.773 -22.688 1 65.19 158 ILE B O 1
ATOM 2944 N N . ARG B 1 159 ? 14.375 7.531 -21.672 1 65.94 159 ARG B N 1
ATOM 2945 C CA . ARG B 1 159 ? 14.797 6.91 -22.922 1 65.94 159 ARG B CA 1
ATOM 2946 C C . ARG B 1 159 ? 13.984 5.652 -23.219 1 65.94 159 ARG B C 1
ATOM 2948 O O . ARG B 1 159 ? 13.789 5.285 -24.375 1 65.94 159 ARG B O 1
ATOM 2955 N N . ARG B 1 160 ? 13.562 5.121 -22.219 1 70.5 160 ARG B N 1
ATOM 2956 C CA . ARG B 1 160 ? 12.875 3.85 -22.406 1 70.5 160 ARG B CA 1
ATOM 2957 C C . ARG B 1 160 ? 11.367 4.012 -22.188 1 70.5 160 ARG B C 1
ATOM 2959 O O . ARG B 1 160 ? 10.938 4.812 -21.359 1 70.5 160 ARG B O 1
ATOM 2966 N N . SER B 1 161 ? 10.695 3.311 -23.094 1 69.25 161 SER B N 1
ATOM 2967 C CA . SER B 1 161 ? 9.258 3.248 -22.875 1 69.25 161 SER B CA 1
ATOM 2968 C C . SER B 1 161 ? 8.93 2.455 -21.609 1 69.25 161 SER B C 1
ATOM 2970 O O . SER B 1 161 ? 9.547 1.423 -21.344 1 69.25 161 SER B O 1
ATOM 2972 N N . VAL B 1 162 ? 8.039 2.998 -20.828 1 69.69 162 VAL B N 1
ATOM 2973 C CA . VAL B 1 162 ? 7.633 2.344 -19.578 1 69.69 162 VAL B CA 1
ATOM 2974 C C . VAL B 1 162 ? 6.98 0.999 -19.906 1 69.69 162 VAL B C 1
ATOM 2976 O O . VAL B 1 162 ? 6.863 0.138 -19.031 1 69.69 162 VAL B O 1
ATOM 2979 N N . PHE B 1 163 ? 6.707 0.774 -21.156 1 69.25 163 PHE B N 1
ATOM 2980 C CA . PHE B 1 163 ? 6.035 -0.457 -21.562 1 69.25 163 PHE B CA 1
ATOM 2981 C C . PHE B 1 163 ? 7.039 -1.482 -22.062 1 69.25 163 PHE B C 1
ATOM 2983 O O . PHE B 1 163 ? 6.672 -2.619 -22.375 1 69.25 163 PHE B O 1
ATOM 2990 N N . ASP B 1 164 ? 8.242 -1.074 -22.016 1 82.5 164 ASP B N 1
ATOM 2991 C CA . ASP B 1 164 ? 9.266 -2.027 -22.438 1 82.5 164 ASP B CA 1
ATOM 2992 C C . ASP B 1 164 ? 9.805 -2.811 -21.234 1 82.5 164 ASP B C 1
ATOM 2994 O O . ASP B 1 164 ? 10.219 -2.223 -20.234 1 82.5 164 ASP B O 1
ATOM 2998 N N . PRO B 1 165 ? 9.742 -4.109 -21.5 1 88.62 165 PRO B N 1
ATOM 2999 C CA . PRO B 1 165 ? 10.328 -4.898 -20.406 1 88.62 165 PRO B CA 1
ATOM 3000 C C . PRO B 1 165 ? 11.82 -4.645 -20.219 1 88.62 165 PRO B C 1
ATOM 3002 O O . PRO B 1 165 ? 12.516 -4.293 -21.188 1 88.62 165 PRO B O 1
ATOM 3005 N N . VAL B 1 166 ? 12.273 -4.738 -19 1 91.12 166 VAL B N 1
ATOM 3006 C CA . VAL B 1 166 ? 13.688 -4.617 -18.656 1 91.12 166 VAL B CA 1
ATOM 3007 C C . VAL B 1 166 ? 14.289 -6.008 -18.469 1 91.12 166 VAL B C 1
ATOM 3009 O O . VAL B 1 166 ? 13.773 -6.812 -17.688 1 91.12 166 VAL B O 1
ATOM 3012 N N . PRO B 1 167 ? 15.328 -6.273 -19.172 1 91.5 167 PRO B N 1
ATOM 3013 C CA . PRO B 1 167 ? 15.922 -7.605 -19.031 1 91.5 167 PRO B CA 1
ATOM 3014 C C . PRO B 1 167 ? 16.516 -7.844 -17.641 1 91.5 167 PRO B C 1
ATOM 3016 O O . PRO B 1 167 ? 17.016 -6.906 -17.016 1 91.5 167 PRO B O 1
ATOM 3019 N N . LEU B 1 168 ? 16.453 -9.031 -17.219 1 93.44 168 LEU B N 1
ATOM 3020 C CA . LEU B 1 168 ? 17.109 -9.492 -15.992 1 93.44 168 LEU B CA 1
ATOM 3021 C C . LEU B 1 168 ? 18.25 -10.453 -16.312 1 93.44 168 LEU B C 1
ATOM 3023 O O . LEU B 1 168 ? 18.172 -11.203 -17.281 1 93.44 168 LEU B O 1
ATOM 3027 N N . THR B 1 169 ? 19.297 -10.398 -15.547 1 92.69 169 THR B N 1
ATOM 3028 C CA . THR B 1 169 ? 20.359 -11.398 -15.664 1 92.69 169 THR B CA 1
ATOM 3029 C C . THR B 1 169 ? 19.859 -12.766 -15.219 1 92.69 169 THR B C 1
ATOM 3031 O O . THR B 1 169 ? 18.75 -12.891 -14.688 1 92.69 169 THR B O 1
ATOM 3034 N N . GLU B 1 170 ? 20.688 -13.727 -15.375 1 87.56 170 GLU B N 1
ATOM 3035 C CA . GLU B 1 170 ? 20.344 -15.086 -14.969 1 87.56 170 GLU B CA 1
ATOM 3036 C C . GLU B 1 170 ? 20.141 -15.18 -13.461 1 87.56 170 GLU B C 1
ATOM 3038 O O . GLU B 1 170 ? 19.328 -15.977 -12.984 1 87.56 170 GLU B O 1
ATOM 3043 N N . SER B 1 171 ? 20.844 -14.281 -12.773 1 88.69 171 SER B N 1
ATOM 3044 C CA . SER B 1 171 ? 20.75 -14.281 -11.32 1 88.69 171 SER B CA 1
ATOM 3045 C C . SER B 1 171 ? 19.609 -13.391 -10.836 1 88.69 171 SER B C 1
ATOM 3047 O O . SER B 1 171 ? 19.438 -13.188 -9.633 1 88.69 171 SER B O 1
ATOM 3049 N N . GLY B 1 172 ? 18.875 -12.852 -11.773 1 90.5 172 GLY B N 1
ATOM 3050 C CA . GLY B 1 172 ? 17.719 -12.055 -11.406 1 90.5 172 GLY B CA 1
ATOM 3051 C C . GLY B 1 172 ? 18.078 -10.641 -10.992 1 90.5 172 GLY B C 1
ATOM 3052 O O . GLY B 1 172 ? 17.422 -10.055 -10.125 1 90.5 172 GLY B O 1
ATOM 3053 N N . ARG B 1 173 ? 19.109 -10.141 -11.555 1 92.75 173 ARG B N 1
ATOM 3054 C CA . ARG B 1 173 ? 19.562 -8.781 -11.273 1 92.75 173 ARG B CA 1
ATOM 3055 C C . ARG B 1 173 ? 19.422 -7.891 -12.508 1 92.75 173 ARG B C 1
ATOM 3057 O O . ARG B 1 173 ? 19.203 -8.383 -13.617 1 92.75 173 ARG B O 1
ATOM 3064 N N . LEU B 1 174 ? 19.438 -6.633 -12.211 1 93.19 174 LEU B N 1
ATOM 3065 C CA . LEU B 1 174 ? 19.531 -5.719 -13.352 1 93.19 174 LEU B CA 1
ATOM 3066 C C . LEU B 1 174 ? 20.875 -5.875 -14.055 1 93.19 174 LEU B C 1
ATOM 3068 O O . LEU B 1 174 ? 21.891 -6.199 -13.422 1 93.19 174 LEU B O 1
ATOM 3072 N N . PRO B 1 175 ? 20.844 -5.699 -15.414 1 91.31 175 PRO B N 1
ATOM 3073 C CA . PRO B 1 175 ? 22.109 -5.805 -16.125 1 91.31 175 PRO B CA 1
ATOM 3074 C C . PRO B 1 175 ? 23.172 -4.832 -15.609 1 91.31 175 PRO B C 1
ATOM 3076 O O . PRO B 1 175 ? 22.828 -3.777 -15.062 1 91.31 175 PRO B O 1
ATOM 3079 N N . GLU B 1 176 ? 24.375 -5.328 -15.758 1 88.88 176 GLU B N 1
ATOM 3080 C CA . GLU B 1 176 ? 25.484 -4.449 -15.359 1 88.88 176 GLU B CA 1
ATOM 3081 C C . GLU B 1 176 ? 25.406 -3.113 -16.094 1 88.88 176 GLU B C 1
ATOM 3083 O O . GLU B 1 176 ? 25.172 -3.076 -17.312 1 88.88 176 GLU B O 1
ATOM 3088 N N . GLY B 1 177 ? 25.578 -2.035 -15.406 1 86.38 177 GLY B N 1
ATOM 3089 C CA . GLY B 1 177 ? 25.578 -0.709 -16 1 86.38 177 GLY B CA 1
ATOM 3090 C C . GLY B 1 177 ? 24.188 -0.139 -16.219 1 86.38 177 GLY B C 1
ATOM 3091 O O . GLY B 1 177 ? 24.047 0.965 -16.75 1 86.38 177 GLY B O 1
ATOM 3092 N N . PHE B 1 178 ? 23.234 -0.963 -15.812 1 86.81 178 PHE B N 1
ATOM 3093 C CA . PHE B 1 178 ? 21.891 -0.447 -15.969 1 86.81 178 PHE B CA 1
ATOM 3094 C C . PHE B 1 178 ? 21.688 0.825 -15.156 1 86.81 178 PHE B C 1
ATOM 3096 O O . PHE B 1 178 ? 21.984 0.852 -13.961 1 86.81 178 PHE B O 1
ATOM 3103 N N . VAL B 1 179 ? 21.25 1.882 -15.828 1 82.56 179 VAL B N 1
ATOM 3104 C CA . VAL B 1 179 ? 21.031 3.152 -15.141 1 82.56 179 VAL B CA 1
ATOM 3105 C C . VAL B 1 179 ? 19.547 3.447 -15.062 1 82.56 179 VAL B C 1
ATOM 3107 O O . VAL B 1 179 ? 18.844 3.479 -16.078 1 82.56 179 VAL B O 1
ATOM 3110 N N . LEU B 1 180 ? 19.125 3.574 -13.82 1 84.19 180 LEU B N 1
ATOM 3111 C CA . LEU B 1 180 ? 17.75 3.996 -13.617 1 84.19 180 LEU B CA 1
ATOM 3112 C C . LEU B 1 180 ? 17.562 5.457 -14.016 1 84.19 180 LEU B C 1
ATOM 3114 O O . LEU B 1 180 ? 18.328 6.324 -13.586 1 84.19 180 LEU B O 1
ATOM 3118 N N . GLU B 1 181 ? 16.672 5.656 -14.875 1 82.19 181 GLU B N 1
ATOM 3119 C CA . GLU B 1 181 ? 16.406 7.043 -15.242 1 82.19 181 GLU B CA 1
ATOM 3120 C C . GLU B 1 181 ? 15.859 7.832 -14.055 1 82.19 181 GLU B C 1
ATOM 3122 O O . GLU B 1 181 ? 16.297 8.953 -13.789 1 82.19 181 GLU B O 1
ATOM 3127 N N . ASP B 1 182 ? 14.945 7.25 -13.375 1 85.81 182 ASP B N 1
ATOM 3128 C CA . ASP B 1 182 ? 14.383 7.793 -12.141 1 85.81 182 ASP B CA 1
ATOM 3129 C C . ASP B 1 182 ? 14.734 6.918 -10.945 1 85.81 182 ASP B C 1
ATOM 3131 O O . ASP B 1 182 ? 14.281 5.777 -10.844 1 85.81 182 ASP B O 1
ATOM 3135 N N . PRO B 1 183 ? 15.562 7.461 -10.016 1 82.69 183 PRO B N 1
ATOM 3136 C CA . PRO B 1 183 ? 15.969 6.645 -8.875 1 82.69 183 PRO B CA 1
ATOM 3137 C C . PRO B 1 183 ? 14.797 6.25 -7.98 1 82.69 183 PRO B C 1
ATOM 3139 O O . PRO B 1 183 ? 14.906 5.32 -7.18 1 82.69 183 PRO B O 1
ATOM 3142 N N . ASP B 1 184 ? 13.727 6.906 -8.188 1 82.75 184 ASP B N 1
ATOM 3143 C CA . ASP B 1 184 ? 12.562 6.625 -7.352 1 82.75 184 ASP B CA 1
ATOM 3144 C C . ASP B 1 184 ? 11.484 5.891 -8.141 1 82.75 184 ASP B C 1
ATOM 3146 O O . ASP B 1 184 ? 10.297 6.012 -7.832 1 82.75 184 ASP B O 1
ATOM 3150 N N . SER B 1 185 ? 11.945 5.191 -9.117 1 86.81 185 SER B N 1
ATOM 3151 C CA . SER B 1 185 ? 11.008 4.453 -9.953 1 86.81 185 SER B CA 1
ATOM 3152 C C . SER B 1 185 ? 10.359 3.311 -9.18 1 86.81 185 SER B C 1
ATOM 3154 O O . SER B 1 185 ? 10.938 2.787 -8.227 1 86.81 185 SER B O 1
ATOM 3156 N N . HIS B 1 186 ? 9.125 2.949 -9.562 1 87 186 HIS B N 1
ATOM 3157 C CA . HIS B 1 186 ? 8.508 1.701 -9.133 1 87 186 HIS B CA 1
ATOM 3158 C C . HIS B 1 186 ? 8.883 0.55 -10.055 1 87 186 HIS B C 1
ATOM 3160 O O . HIS B 1 186 ? 9.102 0.757 -11.25 1 87 186 HIS B O 1
ATOM 3166 N N . TYR B 1 187 ? 8.992 -0.521 -9.453 1 91.12 187 TYR B N 1
ATOM 3167 C CA . TYR B 1 187 ? 9.234 -1.749 -10.203 1 91.12 187 TYR B CA 1
ATOM 3168 C C . TYR B 1 187 ? 7.953 -2.572 -10.32 1 91.12 187 TYR B C 1
ATOM 3170 O O . TYR B 1 187 ? 7.195 -2.697 -9.359 1 91.12 187 TYR B O 1
ATOM 3178 N N . ILE B 1 188 ? 7.68 -3.047 -11.516 1 88.56 188 ILE B N 1
ATOM 3179 C CA . ILE B 1 188 ? 6.551 -3.938 -11.75 1 88.56 188 ILE B CA 1
ATOM 3180 C C . ILE B 1 188 ? 7.059 -5.309 -12.195 1 88.56 188 ILE B C 1
ATOM 3182 O O . ILE B 1 188 ? 7.668 -5.438 -13.258 1 88.56 188 ILE B O 1
ATOM 3186 N N . TYR B 1 189 ? 6.887 -6.254 -11.344 1 92.88 189 TYR B N 1
ATOM 3187 C CA . TYR B 1 189 ? 7.191 -7.641 -11.68 1 92.88 189 TYR B CA 1
ATOM 3188 C C . TYR B 1 189 ? 5.941 -8.383 -12.133 1 92.88 189 TYR B C 1
ATOM 3190 O O . TYR B 1 189 ? 4.977 -8.508 -11.375 1 92.88 189 TYR B O 1
ATOM 3198 N N . VAL B 1 190 ? 5.941 -8.797 -13.367 1 89.69 190 VAL B N 1
ATOM 3199 C CA . VAL B 1 190 ? 4.875 -9.664 -13.867 1 89.69 190 VAL B CA 1
ATOM 3200 C C . VAL B 1 190 ? 5.336 -11.117 -13.852 1 89.69 190 VAL B C 1
ATOM 3202 O O . VAL B 1 190 ? 6.207 -11.508 -14.633 1 89.69 190 VAL B O 1
ATOM 3205 N N . CYS B 1 191 ? 4.734 -11.898 -12.984 1 93.88 191 CYS B N 1
ATOM 3206 C CA . CYS B 1 191 ? 5.133 -13.281 -12.773 1 93.88 191 CYS B CA 1
ATOM 3207 C C . CYS B 1 191 ? 4.078 -14.242 -13.305 1 93.88 191 CYS B C 1
ATOM 3209 O O . CYS B 1 191 ? 2.973 -14.32 -12.766 1 93.88 191 CYS B O 1
ATOM 3211 N N . LYS B 1 192 ? 4.469 -15 -14.312 1 92 192 LYS B N 1
ATOM 3212 C CA . LYS B 1 192 ? 3.566 -16.016 -14.844 1 92 192 LYS B CA 1
ATOM 3213 C C . LYS B 1 192 ? 3.916 -17.406 -14.289 1 92 192 LYS B C 1
ATOM 3215 O O . LYS B 1 192 ? 5.059 -17.844 -14.414 1 92 192 LYS B O 1
ATOM 3220 N N . LYS B 1 193 ? 2.949 -18 -13.672 1 94.12 193 LYS B N 1
ATOM 3221 C CA . LYS B 1 193 ? 3.146 -19.312 -13.086 1 94.12 193 LYS B CA 1
ATOM 3222 C C . LYS B 1 193 ? 3.338 -20.375 -14.164 1 94.12 193 LYS B C 1
ATOM 3224 O O . LYS B 1 193 ? 2.609 -20.391 -15.164 1 94.12 193 LYS B O 1
ATOM 3229 N N . GLY B 1 194 ? 4.395 -21.25 -13.938 1 90.44 194 GLY B N 1
ATOM 3230 C CA . GLY B 1 194 ? 4.691 -22.312 -14.883 1 90.44 194 GLY B CA 1
ATOM 3231 C C . GLY B 1 194 ? 3.533 -23.266 -15.094 1 90.44 194 GLY B C 1
ATOM 3232 O O . GLY B 1 194 ? 2.693 -23.438 -14.203 1 90.44 194 GLY B O 1
ATOM 3233 N N . GLN B 1 195 ? 3.451 -23.828 -16.266 1 79.19 195 GLN B N 1
ATOM 3234 C CA . GLN B 1 195 ? 2.447 -24.828 -16.594 1 79.19 195 GLN B CA 1
ATOM 3235 C C . GLN B 1 195 ? 2.859 -26.203 -16.078 1 79.19 195 GLN B C 1
ATOM 3237 O O . GLN B 1 195 ? 4.051 -26.516 -16 1 79.19 195 GLN B O 1
ATOM 3242 N N . GLU B 1 196 ? 2.371 -26.781 -15.086 1 59.31 196 GLU B N 1
ATOM 3243 C CA . GLU B 1 196 ? 2.709 -28.172 -14.766 1 59.31 196 GLU B CA 1
ATOM 3244 C C . GLU B 1 196 ? 2.902 -29 -16.031 1 59.31 196 GLU B C 1
ATOM 3246 O O . GLU B 1 196 ? 2.217 -28.781 -17.031 1 59.31 196 GLU B O 1
ATOM 3251 N N . LEU B 1 197 ? 4.043 -29.5 -16.234 1 46.66 197 LEU B N 1
ATOM 3252 C CA . LEU B 1 197 ? 4.133 -30.547 -17.25 1 46.66 197 LEU B CA 1
ATOM 3253 C C . LEU B 1 197 ? 3.119 -31.656 -16.969 1 46.66 197 LEU B C 1
ATOM 3255 O O . LEU B 1 197 ? 3.15 -32.281 -15.914 1 46.66 197 LEU B O 1
ATOM 3259 N N . THR B 1 198 ? 1.918 -31.516 -17.188 1 41.12 198 THR B N 1
ATOM 3260 C CA . THR B 1 198 ? 1.015 -32.656 -17.062 1 41.12 198 THR B CA 1
ATOM 3261 C C . THR B 1 198 ? 1.739 -33.969 -17.391 1 41.12 198 THR B C 1
ATOM 3263 O O . THR B 1 198 ? 1.482 -35 -16.781 1 41.12 198 THR B O 1
ATOM 3266 N N . GLY B 1 199 ? 2.176 -34.219 -18.656 1 38.31 199 GLY B N 1
ATOM 3267 C CA . GLY B 1 199 ? 2.191 -35.562 -19.172 1 38.31 199 GLY B CA 1
ATOM 3268 C C . GLY B 1 199 ? 3.215 -36.469 -18.5 1 38.31 199 GLY B C 1
ATOM 3269 O O . GLY B 1 199 ? 3.594 -37.5 -19.047 1 38.31 199 GLY B O 1
ATOM 3270 N N . ILE B 1 200 ? 4.012 -36.312 -17.578 1 36.44 200 ILE B N 1
ATOM 3271 C CA . ILE B 1 200 ? 4.598 -37.594 -17.266 1 36.44 200 ILE B CA 1
ATOM 3272 C C . ILE B 1 200 ? 3.535 -38.5 -16.656 1 36.44 200 ILE B C 1
ATOM 3274 O O . ILE B 1 200 ? 2.814 -38.094 -15.742 1 36.44 200 ILE B O 1
ATOM 3278 N N . ASP B 1 201 ? 3.066 -39.594 -17.406 1 34.69 201 ASP B N 1
ATOM 3279 C CA . ASP B 1 201 ? 2.432 -40.844 -17.094 1 34.69 201 ASP B CA 1
ATOM 3280 C C . ASP B 1 201 ? 2.93 -41.406 -15.758 1 34.69 201 ASP B C 1
ATOM 3282 O O . ASP B 1 201 ? 4.105 -41.75 -15.617 1 34.69 201 ASP B O 1
ATOM 3286 N N . SER B 1 202 ? 2.668 -40.844 -14.75 1 32.69 202 SER B N 1
ATOM 3287 C CA . SER B 1 202 ? 2.885 -41.656 -13.539 1 32.69 202 SER B CA 1
ATOM 3288 C C . SER B 1 202 ? 2.447 -43.094 -13.742 1 32.69 202 SER B C 1
ATOM 3290 O O . SER B 1 202 ? 1.325 -43.344 -14.18 1 32.69 202 SER B O 1
ATOM 3292 N N . PRO B 1 203 ? 3.344 -44.031 -14.023 1 34.16 203 PRO B N 1
ATOM 3293 C CA . PRO B 1 203 ? 2.939 -45.438 -14.055 1 34.16 203 PRO B CA 1
ATOM 3294 C C . PRO B 1 203 ? 1.998 -45.812 -12.914 1 34.16 203 PRO B C 1
ATOM 3296 O O . PRO B 1 203 ? 2.141 -45.281 -11.797 1 34.16 203 PRO B O 1
ATOM 3299 N N . THR B 1 204 ? 0.72 -45.844 -13.164 1 32.28 204 THR B N 1
ATOM 3300 C CA . THR B 1 204 ? -0.179 -46.594 -12.281 1 32.28 204 THR B CA 1
ATOM 3301 C C . THR B 1 204 ? 0.516 -47.812 -11.703 1 32.28 204 THR B C 1
ATOM 3303 O O . THR B 1 204 ? 1.052 -48.625 -12.438 1 32.28 204 THR B O 1
ATOM 3306 N N . LEU B 1 205 ? 1.104 -47.562 -10.555 1 28.14 205 LEU B N 1
ATOM 3307 C CA . LEU B 1 205 ? 1.548 -48.688 -9.711 1 28.14 205 LEU B CA 1
ATOM 3308 C C . LEU B 1 205 ? 0.547 -49.844 -9.758 1 28.14 205 LEU B C 1
ATOM 3310 O O . LEU B 1 205 ? 0.456 -50.625 -8.812 1 28.14 205 LEU B O 1
ATOM 3314 N N . SER B 1 206 ? -0.348 -49.812 -10.812 1 29.89 206 SER B N 1
ATOM 3315 C CA . SER B 1 206 ? -1.056 -51.094 -10.914 1 29.89 206 SER B CA 1
ATOM 3316 C C . SER B 1 206 ? -0.081 -52.25 -11 1 29.89 206 SER B C 1
ATOM 3318 O O . SER B 1 206 ? -0.385 -53.375 -10.539 1 29.89 206 SER B O 1
ATOM 3320 N N . HIS B 1 207 ? 0.97 -52.062 -11.797 1 28.39 207 HIS B N 1
ATOM 3321 C CA . HIS B 1 207 ? 1.526 -53.375 -12.203 1 28.39 207 HIS B CA 1
ATOM 3322 C C . HIS B 1 207 ? 2.281 -54.031 -11.047 1 28.39 207 HIS B C 1
ATOM 3324 O O . HIS B 1 207 ? 2.918 -55.062 -11.234 1 28.39 207 HIS B O 1
ATOM 3330 N N . LEU B 1 208 ? 2.629 -53.219 -9.961 1 23.56 208 LEU B N 1
ATOM 3331 C CA . LEU B 1 208 ? 3.498 -54.062 -9.148 1 23.56 208 LEU B CA 1
ATOM 3332 C C . LEU B 1 208 ? 2.711 -55.188 -8.523 1 23.56 208 LEU B C 1
ATOM 3334 O O . LEU B 1 208 ? 2.891 -55.5 -7.344 1 23.56 208 LEU B O 1
ATOM 3338 N N . LYS B 1 209 ? 1.509 -55.562 -9.117 1 29.17 209 LYS B N 1
ATOM 3339 C CA . LYS B 1 209 ? 1.075 -56.906 -8.758 1 29.17 209 LYS B CA 1
ATOM 3340 C C . LYS B 1 209 ? 2.219 -57.906 -8.891 1 29.17 209 LYS B C 1
ATOM 3342 O O . LYS B 1 209 ? 2.586 -58.281 -10 1 29.17 209 LYS B O 1
ATOM 3347 N N . LEU B 1 210 ? 3.418 -57.562 -8.203 1 24.61 210 LEU B N 1
ATOM 3348 C CA . LEU B 1 210 ? 4.352 -58.688 -8.172 1 24.61 210 LEU B CA 1
ATOM 3349 C C . LEU B 1 210 ? 3.619 -60 -7.945 1 24.61 210 LEU B C 1
ATOM 3351 O O . LEU B 1 210 ? 2.574 -60.031 -7.293 1 24.61 210 LEU B O 1
ATOM 3355 N N . GLN B 1 211 ? 3.895 -61.031 -8.734 1 26.12 211 GLN B N 1
ATOM 3356 C CA . GLN B 1 211 ? 3.854 -62.469 -8.938 1 26.12 211 GLN B CA 1
ATOM 3357 C C . GLN B 1 211 ? 4.039 -63.219 -7.621 1 26.12 211 GLN B C 1
ATOM 3359 O O . GLN B 1 211 ? 5.164 -63.531 -7.23 1 26.12 211 GLN B O 1
ATOM 3364 N N . ASP B 1 212 ? 3.58 -62.688 -6.465 1 26.53 212 ASP B N 1
ATOM 3365 C CA . ASP B 1 212 ? 3.721 -63.688 -5.418 1 26.53 212 ASP B CA 1
ATOM 3366 C C . ASP B 1 212 ? 2.859 -64.938 -5.715 1 26.53 212 ASP B C 1
ATOM 3368 O O . ASP B 1 212 ? 2.348 -65.562 -4.797 1 26.53 212 ASP B O 1
ATOM 3372 N N . SER B 1 213 ? 2.324 -65.062 -6.969 1 24.19 213 SER B N 1
ATOM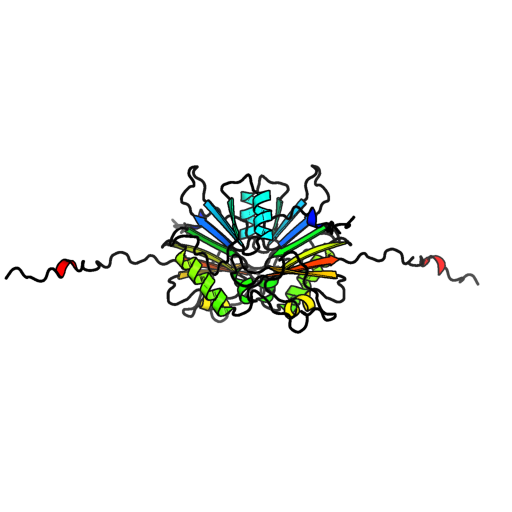 3373 C CA . SER B 1 213 ? 1.831 -66.438 -7.117 1 24.19 213 SER B CA 1
ATOM 3374 C C . SER B 1 213 ? 2.928 -67.438 -6.82 1 24.19 213 SER B C 1
ATOM 3376 O O . SER B 1 213 ? 2.646 -68.562 -6.348 1 24.19 213 SER B O 1
ATOM 3378 N N . GLU B 1 214 ? 4.199 -67.562 -7.27 1 22.53 214 GLU B N 1
ATOM 3379 C CA . GLU B 1 214 ? 4.711 -68.875 -6.922 1 22.53 214 GLU B CA 1
ATOM 3380 C C . GLU B 1 214 ? 5.082 -68.938 -5.445 1 22.53 214 GLU B C 1
ATOM 3382 O O . GLU B 1 214 ? 5.574 -68 -4.871 1 22.53 214 GLU B O 1
#

Organism: Triticum turgidum subsp. durum (NCBI:txid4567)

Secondary structure (DSSP, 8-state):
-----------TTTT-----TB--EEEEE-S--TTSPPEEEEEES-HHHHHHHHHHTTT-TTEEEEE-BTTB-TTSPTT-EEEEEEESHHHHHHTSTTHHHHHHHHHHHHHHHEEEEEEEEEEES--HHHHHHHH--TT--EEEEEEEEPPTT--S---S-TTSPBP--TTS-PPTT---SSTTPEEEEEEEEP----------GGG-------/-----------TTTT-----TB--EEEEE-S--TTSPPEEEEEES-HHHHHHHHHHTTT-TTEEEEE-BTTB-TTSPTT-EEEEEEESHHHHHHTSTTHHHHHHHHHHHHHHHEEEEEEEEEEES--HHHHHHHH--TT--EEEEEEEEPPTT--S---S-TTSPBP--TTS-PPTT---SSTTPEEEEEEEEP----------GGGG------